Protein AF-A0A7C4BMG5-F1 (afdb_monomer)

Structure (mmCIF, N/CA/C/O backbone):
data_AF-A0A7C4BMG5-F1
#
_entry.id   AF-A0A7C4BMG5-F1
#
loop_
_atom_site.group_PDB
_atom_site.id
_atom_site.type_symbol
_atom_site.label_atom_id
_atom_site.label_alt_id
_atom_site.label_comp_id
_atom_site.label_asym_id
_atom_site.label_entity_id
_atom_site.label_seq_id
_atom_site.pdbx_PDB_ins_code
_atom_site.Cartn_x
_atom_site.Cartn_y
_atom_site.Cartn_z
_atom_site.occupancy
_atom_site.B_iso_or_equiv
_atom_site.auth_seq_id
_atom_site.auth_comp_id
_atom_site.auth_asym_id
_atom_site.auth_atom_id
_atom_site.pdbx_PDB_model_num
ATOM 1 N N . MET A 1 1 ? -15.269 27.824 2.914 1.00 29.11 1 MET A N 1
ATOM 2 C CA . MET A 1 1 ? -16.206 28.121 4.024 1.00 29.11 1 MET A CA 1
ATOM 3 C C . MET A 1 1 ? -16.374 26.872 4.888 1.00 29.11 1 MET A C 1
ATOM 5 O O . MET A 1 1 ? -17.125 25.989 4.508 1.00 29.11 1 MET A O 1
ATOM 9 N N . SER A 1 2 ? -15.672 26.744 6.020 1.00 31.42 2 SER A N 1
ATOM 10 C CA . SER A 1 2 ? -15.916 25.643 6.966 1.00 31.42 2 SER A CA 1
ATOM 11 C C . SER A 1 2 ? -16.844 26.131 8.073 1.00 31.42 2 SER A C 1
ATOM 13 O O . SER A 1 2 ? -16.405 26.831 8.989 1.00 31.42 2 SER A O 1
ATOM 15 N N . ALA A 1 3 ? -18.127 25.779 8.004 1.00 35.78 3 ALA A N 1
ATOM 16 C CA . ALA A 1 3 ? -18.981 25.865 9.180 1.00 35.78 3 ALA A CA 1
ATOM 17 C C . ALA A 1 3 ? -18.279 25.131 10.338 1.00 35.78 3 ALA A C 1
ATOM 19 O O . ALA A 1 3 ? -17.723 24.049 10.143 1.00 35.78 3 ALA A O 1
ATOM 20 N N . ASN A 1 4 ? -18.249 25.740 11.525 1.00 39.25 4 ASN A N 1
ATOM 21 C CA . ASN A 1 4 ? -17.664 25.151 12.729 1.00 39.25 4 ASN A CA 1
ATOM 22 C C . ASN A 1 4 ? -18.454 23.892 13.119 1.00 39.25 4 ASN A C 1
ATOM 24 O O . ASN A 1 4 ? -19.379 23.944 13.931 1.00 39.25 4 ASN A O 1
ATOM 28 N N . ILE A 1 5 ? -18.100 22.751 12.529 1.00 53.97 5 ILE A N 1
ATOM 29 C CA . ILE A 1 5 ? -18.644 21.447 12.896 1.00 53.97 5 ILE A CA 1
ATOM 30 C C . ILE A 1 5 ? -18.182 21.159 14.326 1.00 53.97 5 ILE A C 1
ATOM 32 O O . ILE A 1 5 ? -17.033 20.800 14.573 1.00 53.97 5 ILE A O 1
ATOM 36 N N . ARG A 1 6 ? -19.085 21.357 15.294 1.00 63.38 6 ARG A N 1
ATOM 37 C CA . ARG A 1 6 ? -18.812 21.140 16.726 1.00 63.38 6 ARG A CA 1
ATOM 38 C C . ARG A 1 6 ? -18.564 19.668 17.069 1.00 63.38 6 ARG A C 1
ATOM 40 O O . ARG A 1 6 ? -17.884 19.398 18.056 1.00 63.38 6 ARG A O 1
ATOM 47 N N . LYS A 1 7 ? -19.118 18.731 16.290 1.00 84.56 7 LYS A N 1
ATOM 48 C CA . LYS A 1 7 ? -18.953 17.280 16.460 1.00 84.56 7 LYS A CA 1
ATOM 49 C C . LYS A 1 7 ? -18.837 16.592 15.094 1.00 84.56 7 LYS A C 1
ATOM 51 O O . LYS A 1 7 ? -19.674 16.866 14.241 1.00 84.56 7 LYS A O 1
ATOM 56 N N . PRO A 1 8 ? -17.867 15.686 14.885 1.00 91.12 8 PRO A N 1
ATOM 57 C CA . PRO A 1 8 ? -17.685 14.964 13.619 1.00 91.12 8 PRO A CA 1
ATOM 58 C C . PRO A 1 8 ? -18.689 13.812 13.410 1.00 91.12 8 PRO A C 1
ATOM 60 O O . PRO A 1 8 ? -18.478 12.963 12.548 1.00 91.12 8 PRO A O 1
ATOM 63 N N . TYR A 1 9 ? -19.760 13.767 14.202 1.00 93.38 9 TYR A N 1
ATOM 64 C CA . TYR A 1 9 ? -20.829 12.779 14.137 1.00 93.38 9 TYR A CA 1
ATOM 65 C C . TYR A 1 9 ? -22.152 13.400 14.615 1.00 93.38 9 TYR A C 1
ATOM 67 O O . TYR A 1 9 ? -22.148 14.375 15.381 1.00 93.38 9 TYR A O 1
ATOM 75 N N . ARG A 1 10 ? -23.273 12.814 14.193 1.00 92.88 10 ARG A N 1
ATOM 76 C CA . ARG A 1 10 ? -24.621 13.059 14.715 1.00 92.88 10 ARG A CA 1
ATOM 77 C C . ARG A 1 10 ? -25.364 11.733 14.839 1.00 92.88 10 ARG A C 1
ATOM 79 O O . ARG A 1 10 ? -25.183 10.841 14.017 1.00 92.88 10 ARG A O 1
ATOM 86 N N . GLU A 1 11 ? -26.140 11.606 15.902 1.00 90.75 11 GLU A N 1
ATOM 87 C CA . GLU A 1 11 ? -26.997 10.446 16.134 1.00 90.75 11 GLU A CA 1
ATOM 88 C C . GLU A 1 11 ? -28.236 10.545 15.243 1.00 90.75 11 GLU A C 1
ATOM 90 O O . GLU A 1 11 ? -28.763 11.643 15.041 1.00 90.75 11 GLU A O 1
ATOM 95 N N . ILE A 1 12 ? -28.675 9.413 14.704 1.00 89.56 12 ILE A N 1
ATOM 96 C CA . ILE A 1 12 ? -29.885 9.305 13.893 1.00 89.56 12 ILE A CA 1
ATOM 97 C C . ILE A 1 12 ? -30.751 8.156 14.400 1.00 89.56 12 ILE A C 1
ATOM 99 O O . ILE A 1 12 ? -30.243 7.113 14.810 1.00 89.56 12 ILE A O 1
ATOM 103 N N . THR A 1 13 ? -32.068 8.328 14.335 1.00 84.12 13 THR A N 1
ATOM 104 C CA . THR A 1 13 ? -33.010 7.225 14.530 1.00 84.12 13 THR A CA 1
ATOM 105 C C . THR A 1 13 ? -33.080 6.419 13.243 1.00 84.12 13 THR A C 1
ATOM 107 O O . THR A 1 13 ? -33.350 6.966 12.173 1.00 84.12 13 THR A O 1
ATOM 110 N N . VAL A 1 14 ? -32.825 5.120 13.338 1.00 78.19 14 VAL A N 1
ATOM 111 C CA . VAL A 1 14 ? -32.949 4.198 12.214 1.00 78.19 14 VAL A CA 1
ATOM 112 C C . VAL A 1 14 ? -34.332 3.572 12.308 1.00 78.19 14 VAL A C 1
ATOM 114 O O . VAL A 1 14 ? -34.571 2.699 13.135 1.00 78.19 14 VAL A O 1
ATOM 117 N N . ILE A 1 15 ? -35.257 4.058 11.482 1.00 61.16 15 ILE A N 1
ATOM 118 C CA . ILE A 1 15 ? -36.510 3.348 11.214 1.00 61.16 15 ILE A CA 1
ATOM 119 C C . ILE A 1 15 ? -36.093 2.108 10.422 1.00 61.16 15 ILE A C 1
ATOM 121 O O . ILE A 1 15 ? -35.367 2.246 9.436 1.00 61.16 15 ILE A O 1
ATOM 125 N N . GLU A 1 16 ? -36.437 0.913 10.902 1.00 53.91 16 GLU A N 1
ATOM 126 C CA . GLU A 1 16 ? -36.068 -0.355 10.266 1.00 53.91 16 GLU A CA 1
ATOM 127 C C . GLU A 1 16 ? -36.721 -0.495 8.880 1.00 53.91 16 GLU A C 1
ATOM 129 O O . GLU A 1 16 ? -37.675 -1.241 8.688 1.00 53.91 16 GLU A O 1
ATOM 134 N N . ASP A 1 17 ? -36.169 0.179 7.875 1.00 40.00 17 ASP A N 1
ATOM 135 C CA . ASP A 1 17 ? -36.384 -0.153 6.471 1.00 40.00 17 ASP A CA 1
ATOM 136 C C . ASP A 1 17 ? -35.490 -1.353 6.128 1.00 40.00 17 ASP A C 1
ATOM 138 O O . ASP A 1 17 ? -34.441 -1.220 5.499 1.00 40.00 17 ASP A O 1
ATOM 142 N N . GLY A 1 18 ? -35.869 -2.536 6.622 1.00 39.94 18 GLY A N 1
ATOM 143 C CA . GLY A 1 18 ? -35.569 -3.839 6.009 1.00 39.94 18 GLY A CA 1
ATOM 144 C C . GLY A 1 18 ? -34.114 -4.197 5.662 1.00 39.94 18 GLY A C 1
ATOM 145 O O . GLY A 1 18 ? -33.905 -5.110 4.868 1.00 39.94 18 GLY A O 1
ATOM 146 N N . LYS A 1 19 ? -33.098 -3.526 6.213 1.00 40.72 19 LYS A N 1
ATOM 147 C CA . LYS A 1 19 ? -31.676 -3.858 6.008 1.00 40.72 19 LYS A CA 1
ATOM 148 C C . LYS A 1 19 ? -30.896 -3.728 7.313 1.00 40.72 19 LYS A C 1
ATOM 150 O O . LYS A 1 19 ? -30.142 -2.780 7.500 1.00 40.72 19 LYS A O 1
ATOM 155 N N . ALA A 1 20 ? -31.091 -4.677 8.223 1.00 40.19 20 ALA A N 1
ATOM 156 C CA . ALA A 1 20 ? -30.273 -4.792 9.434 1.00 40.19 20 ALA A CA 1
ATOM 157 C C . ALA A 1 20 ? -29.983 -6.248 9.837 1.00 40.19 20 ALA A C 1
ATOM 159 O O . ALA A 1 20 ? -29.703 -6.528 10.992 1.00 40.19 20 ALA A O 1
ATOM 160 N N . ASN A 1 21 ? -30.004 -7.173 8.877 1.00 43.00 21 ASN A N 1
ATOM 161 C CA . ASN A 1 21 ? -29.286 -8.438 8.987 1.00 43.00 21 ASN A CA 1
ATOM 162 C C . ASN A 1 21 ? -28.478 -8.574 7.704 1.00 43.00 21 ASN A C 1
ATOM 164 O O . ASN A 1 21 ? -28.974 -9.083 6.701 1.00 43.00 21 ASN A O 1
ATOM 168 N N . ILE A 1 22 ? -27.251 -8.052 7.701 1.00 54.56 22 ILE A N 1
ATOM 169 C CA . ILE A 1 22 ? -26.288 -8.500 6.699 1.00 54.56 22 ILE A CA 1
ATOM 170 C C . ILE A 1 22 ? -26.108 -9.986 6.996 1.00 54.56 22 ILE A C 1
ATOM 172 O O . ILE A 1 22 ? -25.598 -10.337 8.058 1.00 54.56 22 ILE A O 1
ATOM 176 N N . GLU A 1 23 ? -26.623 -10.858 6.128 1.00 61.34 23 GLU A N 1
ATOM 177 C CA . GLU A 1 23 ? -26.409 -12.292 6.285 1.00 61.34 23 GLU A CA 1
ATOM 178 C C . GLU A 1 23 ? -24.904 -12.535 6.307 1.00 61.34 23 GLU A C 1
ATOM 180 O O . GLU A 1 23 ? -24.198 -12.246 5.339 1.00 61.34 23 GLU A O 1
ATOM 185 N N . HIS A 1 24 ? -24.417 -13.019 7.447 1.00 75.56 24 HIS A N 1
ATOM 186 C CA . HIS A 1 24 ? -23.037 -13.431 7.586 1.00 75.56 24 HIS A CA 1
ATOM 187 C C . HIS A 1 24 ? -22.906 -14.880 7.132 1.00 75.56 24 HIS A C 1
ATOM 189 O O . HIS A 1 24 ? -23.715 -15.734 7.500 1.00 75.56 24 HIS A O 1
ATOM 195 N N . ILE A 1 25 ? -21.882 -15.162 6.334 1.00 84.81 25 ILE A N 1
ATOM 196 C CA . ILE A 1 25 ? -21.562 -16.523 5.910 1.00 84.81 25 ILE A CA 1
ATOM 197 C C . ILE A 1 25 ? -20.364 -17.069 6.671 1.00 84.81 25 ILE A C 1
ATOM 199 O 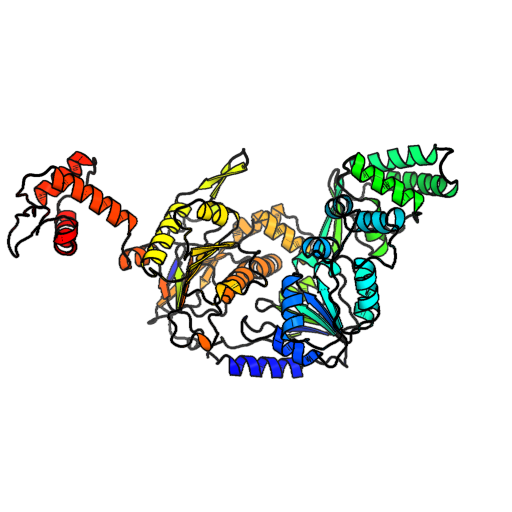O . ILE A 1 25 ? -19.431 -16.333 6.991 1.00 84.81 25 ILE A O 1
ATOM 203 N N . SER A 1 26 ? -20.364 -18.380 6.915 1.00 85.00 26 SER A N 1
ATOM 204 C CA . SER A 1 26 ? -19.191 -19.061 7.460 1.00 85.00 26 SER A CA 1
ATOM 205 C C . SER A 1 26 ? -17.996 -18.951 6.511 1.00 85.00 26 SER A C 1
ATOM 207 O O . SER A 1 26 ? -18.153 -18.804 5.290 1.00 85.00 26 SER A O 1
ATOM 209 N N . LEU A 1 27 ? -16.792 -19.079 7.069 1.00 85.12 27 LEU A N 1
ATOM 210 C CA . LEU A 1 27 ? -15.557 -19.094 6.295 1.00 85.12 27 LEU A CA 1
ATOM 211 C C . LEU A 1 27 ? -15.554 -20.222 5.249 1.00 85.12 27 LEU A C 1
ATOM 213 O O . LEU A 1 27 ? -15.100 -20.022 4.124 1.00 85.12 27 LEU A O 1
ATOM 217 N N . ASP A 1 28 ? -16.134 -21.379 5.570 1.00 87.31 28 ASP A N 1
ATOM 218 C CA . ASP A 1 28 ? -16.267 -22.499 4.633 1.00 87.31 28 ASP A CA 1
ATOM 219 C C . ASP A 1 28 ? -17.210 -22.204 3.463 1.00 87.31 28 ASP A C 1
ATOM 221 O O . ASP A 1 28 ? -16.896 -22.536 2.317 1.00 87.31 28 ASP A O 1
ATOM 225 N N . LYS A 1 29 ? -18.336 -21.519 3.705 1.00 89.38 29 LYS A N 1
ATOM 226 C CA . LYS A 1 29 ? -19.222 -21.077 2.617 1.00 89.38 29 LYS A CA 1
ATOM 227 C C . LYS A 1 29 ? -18.511 -20.048 1.730 1.00 89.38 29 LYS A C 1
ATOM 229 O O . LYS A 1 29 ? -18.614 -20.134 0.507 1.00 89.38 29 LYS A O 1
ATOM 234 N N . ALA A 1 30 ? -17.726 -19.142 2.319 1.00 89.38 30 ALA A N 1
ATOM 235 C CA . ALA A 1 30 ? -16.889 -18.201 1.572 1.00 89.38 30 ALA A CA 1
ATOM 236 C C . ALA A 1 30 ? -15.810 -18.907 0.724 1.00 89.38 30 ALA A C 1
ATOM 238 O O . ALA A 1 30 ? -15.612 -18.555 -0.439 1.00 89.38 30 ALA A O 1
ATOM 239 N N . ARG A 1 31 ? -15.146 -19.938 1.266 1.00 91.62 31 ARG A N 1
ATOM 240 C CA . ARG A 1 31 ? -14.176 -20.779 0.536 1.00 91.62 31 ARG A CA 1
ATOM 241 C C . ARG A 1 31 ? -14.823 -21.539 -0.620 1.00 91.62 31 ARG A C 1
ATOM 243 O O . ARG A 1 31 ? -14.236 -21.636 -1.695 1.00 91.62 31 ARG A O 1
ATOM 250 N N . ASN A 1 32 ? -16.031 -22.067 -0.426 1.00 92.50 32 ASN A N 1
ATOM 251 C CA . ASN A 1 32 ? -16.768 -22.751 -1.488 1.00 92.50 32 ASN A CA 1
ATOM 252 C C . ASN A 1 32 ? -17.168 -21.785 -2.606 1.00 92.50 32 ASN A C 1
ATOM 254 O O . ASN A 1 32 ? -16.951 -22.101 -3.774 1.00 92.50 32 ASN A O 1
ATOM 258 N N . LYS A 1 33 ? -17.628 -20.576 -2.264 1.00 93.56 33 LYS A N 1
ATOM 259 C CA . LYS A 1 33 ? -17.925 -19.536 -3.256 1.00 93.56 33 LYS A CA 1
ATOM 260 C C . LYS A 1 33 ? -16.693 -19.144 -4.078 1.00 93.56 33 LYS A C 1
ATOM 262 O O . LYS A 1 33 ? -16.788 -19.023 -5.295 1.00 93.56 33 LYS A O 1
ATOM 267 N N . LEU A 1 34 ? -15.525 -19.035 -3.441 1.00 94.38 34 LEU A N 1
ATOM 268 C CA . LEU A 1 34 ? -14.259 -18.796 -4.137 1.00 94.38 34 LEU A CA 1
ATOM 269 C C . LEU A 1 34 ? -13.934 -19.913 -5.142 1.00 94.38 34 LEU A C 1
ATOM 271 O O . LEU A 1 34 ? -13.531 -19.622 -6.266 1.00 94.38 34 LEU A O 1
ATOM 275 N N . LYS A 1 35 ? -14.134 -21.186 -4.777 1.00 94.38 35 LYS A N 1
ATOM 276 C CA . LYS A 1 35 ? -13.952 -22.320 -5.705 1.00 94.38 35 LYS A CA 1
ATOM 277 C C . LYS A 1 35 ? -14.924 -22.258 -6.886 1.00 94.38 35 LYS A C 1
ATOM 279 O O . LYS A 1 35 ? -14.514 -22.487 -8.021 1.00 94.38 35 LYS A O 1
ATOM 284 N N . GLU A 1 36 ? -16.191 -21.933 -6.631 1.00 94.94 36 GLU A N 1
ATOM 285 C CA . GLU A 1 36 ? -17.193 -21.741 -7.686 1.00 94.94 36 GLU A CA 1
ATOM 286 C C . GLU A 1 36 ? -16.800 -20.604 -8.629 1.00 94.94 36 GLU A C 1
ATOM 288 O O . GLU A 1 36 ? -16.911 -20.742 -9.844 1.00 94.94 36 GLU A O 1
ATOM 293 N N . ASP A 1 37 ? -16.308 -19.489 -8.099 1.00 95.38 37 ASP A N 1
ATOM 294 C CA . ASP A 1 37 ? -15.890 -18.356 -8.918 1.00 95.38 37 ASP A CA 1
ATOM 295 C C . ASP A 1 37 ? -14.636 -18.665 -9.742 1.00 95.38 37 ASP A C 1
ATOM 297 O O . ASP A 1 37 ? -14.600 -18.338 -10.926 1.00 95.38 37 ASP A O 1
ATOM 301 N N . LEU A 1 38 ? -13.666 -19.395 -9.182 1.00 95.19 38 LEU A N 1
ATOM 302 C CA . LEU A 1 38 ? -12.522 -19.914 -9.942 1.00 95.19 38 LEU A CA 1
ATOM 303 C C . LEU A 1 38 ? -12.957 -20.846 -11.082 1.00 95.19 38 LEU A C 1
ATOM 305 O O . LEU A 1 38 ? -12.362 -20.814 -12.156 1.00 95.19 38 LEU A O 1
ATOM 309 N N . SER A 1 39 ? -14.017 -21.640 -10.896 1.00 93.38 39 SER A N 1
ATOM 310 C CA . SER A 1 39 ? -14.535 -22.525 -11.953 1.00 93.38 39 SER A CA 1
ATOM 311 C C . SER A 1 39 ? -15.159 -21.777 -13.139 1.00 93.38 39 SER A C 1
ATOM 313 O O . SER A 1 39 ? -15.269 -22.341 -14.224 1.00 93.38 39 SER A O 1
ATOM 315 N N . LYS A 1 40 ? -15.537 -20.503 -12.953 1.00 94.44 40 LYS A N 1
ATOM 316 C CA . LYS A 1 40 ? -16.075 -19.631 -14.012 1.00 94.44 40 LYS A CA 1
ATOM 317 C C . LYS A 1 40 ? -14.980 -18.937 -14.822 1.00 94.44 40 LYS A C 1
ATOM 319 O O . LYS A 1 40 ? -15.287 -18.340 -15.852 1.00 94.44 40 LYS A O 1
ATOM 324 N N . ILE A 1 41 ? -13.731 -18.982 -14.355 1.00 93.75 41 ILE A N 1
ATOM 325 C CA . ILE A 1 41 ? -12.592 -18.415 -15.071 1.00 93.75 41 ILE A CA 1
ATOM 326 C C . ILE A 1 41 ? -12.305 -19.299 -16.280 1.00 93.75 41 ILE A C 1
ATOM 328 O O . ILE A 1 41 ? -11.820 -20.427 -16.152 1.00 93.75 41 ILE A O 1
ATOM 332 N N . ASP A 1 42 ? -12.597 -18.752 -17.453 1.00 89.06 42 ASP A N 1
ATOM 333 C CA . ASP A 1 42 ? -12.245 -19.345 -18.731 1.00 89.06 42 ASP A CA 1
ATOM 334 C C . ASP A 1 42 ? -10.851 -18.865 -19.138 1.00 89.06 42 ASP A C 1
ATOM 336 O O . ASP A 1 42 ? -10.642 -17.673 -19.384 1.00 89.06 42 ASP A O 1
ATOM 340 N N . ILE A 1 43 ? -9.906 -19.803 -19.155 1.00 88.00 43 ILE A N 1
ATOM 341 C CA . ILE A 1 43 ? -8.524 -19.579 -19.590 1.00 88.00 43 ILE A CA 1
ATOM 342 C C . ILE A 1 43 ? -8.264 -20.023 -21.033 1.00 88.00 43 ILE A C 1
ATOM 344 O O . ILE A 1 43 ? -7.224 -19.685 -21.581 1.00 88.00 43 ILE A O 1
ATOM 348 N N . ASN A 1 44 ? -9.178 -20.794 -21.631 1.00 85.31 44 ASN A N 1
ATOM 349 C CA . ASN A 1 44 ? -9.019 -21.324 -22.988 1.00 85.31 44 ASN A CA 1
ATOM 350 C C . ASN A 1 44 ? -9.746 -20.459 -24.028 1.00 85.31 44 ASN A C 1
ATOM 352 O O . ASN A 1 44 ? -9.534 -20.628 -25.228 1.00 85.31 44 ASN A O 1
ATOM 356 N N . GLY A 1 45 ? -10.644 -19.582 -23.576 1.00 83.50 45 GLY A N 1
ATOM 357 C CA . GLY A 1 45 ? -11.315 -18.589 -24.400 1.00 83.50 45 GLY A CA 1
ATOM 358 C C . GLY A 1 45 ? -10.509 -17.304 -24.591 1.00 83.50 45 GLY A C 1
ATOM 359 O O . GLY A 1 45 ? -9.293 -17.255 -24.428 1.00 83.50 45 GLY A O 1
ATOM 360 N N . GLU A 1 46 ? -11.220 -16.235 -24.948 1.00 87.50 46 GLU A N 1
ATOM 361 C CA . GLU A 1 46 ? -10.650 -14.891 -25.068 1.00 87.50 46 GLU A CA 1
ATOM 362 C C . GLU A 1 46 ? -9.997 -14.451 -23.749 1.00 87.50 46 GLU A C 1
ATOM 364 O O . GLU A 1 46 ? -10.609 -14.555 -22.678 1.00 87.50 46 GLU A O 1
ATOM 369 N N . ALA A 1 47 ? -8.767 -13.938 -23.841 1.00 91.44 47 ALA A N 1
ATOM 370 C CA . ALA A 1 47 ? -8.008 -13.457 -22.698 1.00 91.44 47 ALA A CA 1
ATOM 371 C C . ALA A 1 47 ? -8.764 -12.336 -21.971 1.00 91.44 47 ALA A C 1
ATOM 373 O O . ALA A 1 47 ? -9.139 -11.312 -22.542 1.00 91.44 47 ALA A O 1
ATOM 374 N N . LYS A 1 48 ? -9.011 -12.549 -20.678 1.00 95.25 48 LYS A N 1
ATOM 375 C CA . LYS A 1 48 ? -9.786 -11.650 -19.815 1.00 95.25 48 LYS A CA 1
ATOM 376 C C . LYS A 1 48 ? -9.014 -11.330 -18.548 1.00 95.25 48 LYS A C 1
ATOM 378 O O . LYS A 1 48 ? -8.176 -12.109 -18.093 1.00 95.25 48 LYS A O 1
ATOM 383 N N . THR A 1 49 ? -9.343 -10.187 -17.952 1.00 96.56 49 THR A N 1
ATOM 384 C CA . THR A 1 49 ? -8.862 -9.820 -16.618 1.00 96.56 49 THR A CA 1
ATOM 385 C C . THR A 1 49 ? -9.924 -10.158 -15.585 1.00 96.56 49 THR A C 1
ATOM 387 O O . THR A 1 49 ? -11.048 -9.661 -15.652 1.00 96.56 49 THR A O 1
ATOM 390 N N . TYR A 1 50 ? -9.551 -10.982 -14.617 1.00 97.06 50 TYR A N 1
ATOM 391 C CA . TYR A 1 50 ? -10.380 -11.405 -13.502 1.00 97.06 50 TYR A CA 1
ATOM 392 C C . TYR A 1 50 ? -9.846 -10.789 -12.209 1.00 97.06 50 TYR A C 1
ATOM 394 O O . TYR A 1 50 ? -8.641 -10.789 -11.965 1.00 97.06 50 TYR A O 1
ATOM 402 N N . LEU A 1 51 ? -10.738 -10.285 -11.363 1.00 96.81 51 LEU A N 1
ATOM 403 C CA . LEU A 1 51 ? -10.399 -9.702 -10.066 1.00 96.81 51 LEU A CA 1
ATOM 404 C C . LEU A 1 51 ? -11.075 -10.503 -8.955 1.00 96.81 51 LEU A C 1
ATOM 406 O O . LEU A 1 51 ? -12.298 -10.573 -8.899 1.00 96.81 51 LEU A O 1
ATOM 410 N N . LEU A 1 52 ? -10.296 -11.086 -8.046 1.00 95.56 52 LEU A N 1
ATOM 411 C CA . LEU A 1 52 ? -10.816 -11.817 -6.893 1.00 95.56 52 LEU A CA 1
ATOM 412 C C . LEU A 1 52 ? -10.786 -10.929 -5.643 1.00 95.56 52 LEU A C 1
ATOM 414 O O . LEU A 1 52 ? -9.739 -10.777 -5.010 1.00 95.56 52 LEU A O 1
ATOM 418 N N . THR A 1 53 ? -11.952 -10.408 -5.250 1.00 91.88 53 THR A N 1
ATOM 419 C CA . THR A 1 53 ? -12.129 -9.487 -4.105 1.00 91.88 53 THR A CA 1
ATOM 420 C C . THR A 1 53 ? -12.529 -10.184 -2.805 1.00 91.88 53 THR A C 1
ATOM 422 O O . THR A 1 53 ? -12.991 -9.562 -1.852 1.00 91.88 53 THR A O 1
ATOM 425 N N . HIS A 1 54 ? -12.347 -11.503 -2.732 1.00 89.12 54 HIS A N 1
ATOM 426 C CA . HIS A 1 54 ? -12.665 -12.270 -1.530 1.00 89.12 54 HIS A CA 1
ATOM 427 C C . HIS A 1 54 ? -11.832 -11.777 -0.323 1.00 89.12 54 HIS A C 1
ATOM 429 O O . HIS A 1 54 ? -10.633 -11.516 -0.488 1.00 89.12 54 HIS A O 1
ATOM 435 N N . PRO A 1 55 ? -12.401 -11.698 0.897 1.00 81.25 55 PRO A N 1
ATOM 436 C CA . PRO A 1 55 ? -11.701 -11.188 2.076 1.00 81.25 55 PRO A CA 1
ATOM 437 C C . PRO A 1 55 ? -10.375 -11.895 2.390 1.00 81.25 55 PRO A C 1
ATOM 439 O O . PRO A 1 55 ? -10.123 -13.049 2.019 1.00 81.25 55 PRO A O 1
ATOM 442 N N . SER A 1 56 ? -9.491 -11.194 3.096 1.00 79.00 56 SER A N 1
ATOM 443 C CA . SER A 1 56 ? -8.258 -11.784 3.627 1.00 79.00 56 SER A CA 1
ATOM 444 C C . SER A 1 56 ? -8.583 -12.895 4.631 1.00 79.00 56 SER A C 1
ATOM 446 O O . SER A 1 56 ? -9.473 -12.745 5.461 1.00 79.00 56 SER A O 1
ATOM 448 N N . GLY A 1 57 ? -7.865 -14.019 4.548 1.00 77.44 57 GLY A N 1
ATOM 449 C CA . GLY A 1 57 ? -8.119 -15.215 5.368 1.00 77.44 57 GLY A CA 1
ATOM 450 C C . GLY A 1 57 ? -8.948 -16.310 4.683 1.00 77.44 57 GLY A C 1
ATOM 451 O O . GLY A 1 57 ? -8.822 -17.472 5.052 1.00 77.44 57 GLY A O 1
ATOM 452 N N . VAL A 1 58 ? -9.687 -15.998 3.609 1.00 83.44 58 VAL A N 1
ATOM 453 C CA . VAL A 1 58 ? -10.465 -17.000 2.837 1.00 83.44 58 VAL A CA 1
ATOM 454 C C . VAL A 1 58 ? -9.566 -17.973 2.050 1.00 83.44 58 VAL A C 1
ATOM 456 O O . VAL A 1 58 ? -10.023 -19.009 1.589 1.00 83.44 58 VAL A O 1
ATOM 459 N N . GLY A 1 59 ? -8.265 -17.689 1.924 1.00 87.06 59 GLY A N 1
ATOM 460 C CA . GLY A 1 5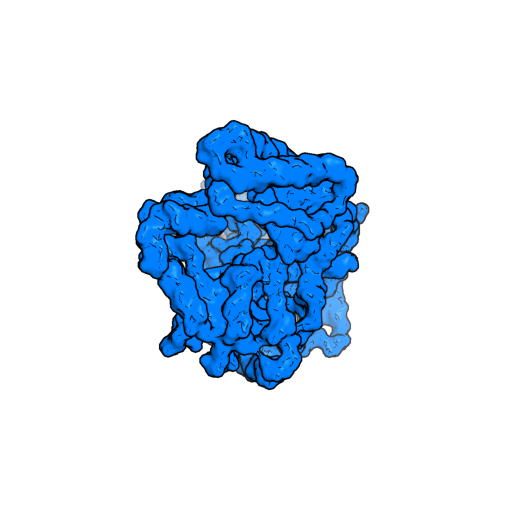9 ? -7.315 -18.585 1.255 1.00 87.06 59 GLY A CA 1
ATOM 461 C C . GLY A 1 59 ? -7.227 -18.394 -0.261 1.00 87.06 59 GLY A C 1
ATOM 462 O O . GLY A 1 59 ? -7.000 -19.364 -0.975 1.00 87.06 59 GLY A O 1
ATOM 463 N N . LYS A 1 60 ? -7.376 -17.154 -0.760 1.00 90.81 60 LYS A N 1
ATOM 464 C CA . LYS A 1 60 ? -7.224 -16.804 -2.191 1.00 90.81 60 LYS A CA 1
ATOM 465 C C . LYS A 1 60 ? -5.979 -17.430 -2.822 1.00 90.81 60 LYS A C 1
ATOM 467 O O . LYS A 1 60 ? -6.108 -18.206 -3.760 1.00 90.81 60 LYS A O 1
ATOM 472 N N . THR A 1 61 ? -4.804 -17.149 -2.257 1.00 92.62 61 THR A N 1
ATOM 473 C CA . THR A 1 61 ? -3.512 -17.676 -2.718 1.00 92.62 61 THR A CA 1
ATOM 474 C C . THR A 1 61 ? -3.515 -19.204 -2.787 1.00 92.62 61 THR A C 1
ATOM 476 O O . THR A 1 61 ? -3.120 -19.764 -3.801 1.00 92.62 61 THR A O 1
ATOM 479 N N . HIS A 1 62 ? -4.041 -19.881 -1.760 1.00 92.94 62 HIS A N 1
ATOM 480 C CA . HIS A 1 62 ? -4.127 -21.342 -1.725 1.00 92.94 62 HIS A CA 1
ATOM 481 C C . HIS A 1 62 ? -5.029 -21.903 -2.835 1.00 92.94 62 HIS A C 1
ATOM 483 O O . HIS A 1 62 ? -4.613 -22.782 -3.583 1.00 92.94 62 HIS A O 1
ATOM 489 N N . HIS A 1 63 ? -6.252 -21.386 -2.970 1.00 94.75 63 HIS A N 1
ATOM 490 C CA . HIS A 1 63 ? -7.206 -21.894 -3.957 1.00 94.75 63 HIS A CA 1
ATOM 491 C C . HIS A 1 63 ? -6.788 -21.586 -5.398 1.00 94.75 63 HIS A C 1
ATOM 493 O O . HIS A 1 63 ? -6.996 -22.414 -6.282 1.00 94.75 63 HIS A O 1
ATOM 499 N N . VAL A 1 64 ? -6.163 -20.432 -5.633 1.00 96.06 64 VAL A N 1
ATOM 500 C CA . VAL A 1 64 ? -5.602 -20.084 -6.944 1.00 96.06 64 VAL A CA 1
ATOM 501 C C . VAL A 1 64 ? -4.392 -20.961 -7.253 1.00 96.06 64 VAL A C 1
ATOM 503 O O . VAL A 1 64 ? -4.285 -21.442 -8.374 1.00 96.06 64 VAL A O 1
ATOM 506 N N . ALA A 1 65 ? -3.525 -21.242 -6.274 1.00 95.50 65 ALA A N 1
ATOM 507 C CA . ALA A 1 65 ? -2.402 -22.159 -6.458 1.00 95.50 65 ALA A CA 1
ATOM 508 C C . ALA A 1 65 ? -2.866 -23.566 -6.868 1.00 95.50 65 ALA A C 1
ATOM 510 O O . ALA A 1 65 ? -2.358 -24.115 -7.843 1.00 95.50 65 ALA A O 1
ATOM 511 N N . GLU A 1 66 ? -3.893 -24.108 -6.205 1.00 94.44 66 GLU A N 1
ATOM 512 C CA . GLU A 1 66 ? -4.506 -25.387 -6.598 1.00 94.44 66 GLU A CA 1
ATOM 513 C C . GLU A 1 66 ? -5.120 -25.348 -8.004 1.00 94.44 66 GLU A C 1
ATOM 515 O O . GLU A 1 66 ? -5.057 -26.338 -8.728 1.00 94.44 66 GLU A O 1
ATOM 520 N N . TYR A 1 67 ? -5.698 -24.211 -8.403 1.00 94.25 67 TYR A N 1
ATOM 521 C CA . TYR A 1 67 ? -6.299 -24.025 -9.725 1.00 94.25 67 TYR A CA 1
ATOM 522 C C . TYR A 1 67 ? -5.260 -23.977 -10.861 1.00 94.25 67 TYR A C 1
ATOM 524 O O . TYR A 1 67 ? -5.566 -24.383 -11.983 1.00 94.25 67 TYR A O 1
ATOM 532 N N . VAL A 1 68 ? -4.035 -23.507 -10.590 1.00 94.38 68 VAL A N 1
ATOM 533 C CA . VAL A 1 68 ? -2.982 -23.324 -11.611 1.00 94.38 68 VAL A CA 1
ATOM 534 C C . VAL A 1 68 ? -1.865 -24.368 -11.569 1.00 94.38 68 VAL A C 1
ATOM 536 O O . VAL A 1 68 ? -0.985 -24.333 -12.424 1.00 94.38 68 VAL A O 1
ATOM 539 N N . LYS A 1 69 ? -1.877 -25.303 -10.612 1.00 91.38 69 LYS A N 1
ATOM 540 C CA . LYS A 1 69 ? -0.784 -26.276 -10.414 1.00 91.38 69 LYS A CA 1
ATOM 541 C C . LYS A 1 69 ? -0.460 -27.134 -11.644 1.00 91.38 69 LYS A C 1
ATOM 543 O O . LYS A 1 69 ? 0.689 -27.513 -11.833 1.00 91.38 69 LYS A O 1
ATOM 548 N N . ASP A 1 70 ? -1.452 -27.404 -12.489 1.00 90.69 70 ASP A N 1
ATOM 549 C CA . ASP A 1 70 ? -1.307 -28.242 -13.686 1.00 90.69 70 ASP A CA 1
ATOM 550 C C . ASP A 1 70 ? -1.075 -27.409 -14.966 1.00 90.69 70 ASP A C 1
ATOM 552 O O . ASP A 1 70 ? -1.297 -27.897 -16.073 1.00 90.69 70 ASP A O 1
ATOM 556 N N . ARG A 1 71 ? -0.672 -26.135 -14.832 1.00 93.06 71 ARG A N 1
ATOM 557 C CA . ARG A 1 71 ? -0.569 -25.154 -15.930 1.00 93.06 71 ARG A CA 1
ATOM 558 C C . ARG A 1 71 ? 0.767 -24.419 -15.927 1.00 93.06 71 ARG A C 1
ATOM 560 O O . ARG A 1 71 ? 1.454 -24.358 -14.903 1.00 93.06 71 ARG A O 1
ATOM 567 N N . SER A 1 72 ? 1.126 -23.812 -17.058 1.00 94.94 72 SER A N 1
ATOM 568 C CA . SER A 1 72 ? 2.199 -22.818 -17.073 1.00 94.94 72 SER A CA 1
ATOM 569 C C . SER A 1 72 ? 1.673 -21.482 -16.545 1.00 94.94 72 SER A C 1
ATOM 571 O O . SER A 1 72 ? 0.552 -21.067 -16.838 1.00 94.94 72 SER A O 1
ATOM 573 N N . PHE A 1 73 ? 2.466 -20.799 -15.723 1.00 96.31 73 PHE A N 1
ATOM 574 C CA . PHE A 1 73 ? 2.040 -19.543 -15.119 1.00 96.31 73 PHE A CA 1
ATOM 575 C C . PHE A 1 73 ? 3.198 -18.595 -14.816 1.00 96.31 73 PHE A C 1
ATOM 577 O O . PHE A 1 73 ? 4.317 -19.012 -14.489 1.00 96.31 73 PHE A O 1
ATOM 584 N N . LEU A 1 74 ? 2.867 -17.304 -14.816 1.00 96.00 74 LEU A N 1
ATOM 585 C CA . LEU A 1 74 ? 3.672 -16.239 -14.233 1.00 96.00 74 LEU A CA 1
ATOM 586 C C . LEU A 1 74 ? 2.921 -15.652 -13.035 1.00 96.00 74 LEU A C 1
ATOM 588 O O . LEU A 1 74 ? 1.893 -15.003 -13.197 1.00 96.00 74 LEU A O 1
ATOM 592 N N . TRP A 1 75 ? 3.450 -15.862 -11.834 1.00 97.12 75 TRP A N 1
ATOM 593 C CA . TRP A 1 75 ? 2.894 -15.340 -10.590 1.00 97.12 75 TRP A CA 1
ATOM 594 C C . TRP A 1 75 ? 3.706 -14.141 -10.111 1.00 97.12 75 TRP A C 1
ATOM 596 O O . TRP A 1 75 ? 4.878 -14.268 -9.764 1.00 97.12 75 TRP A O 1
ATOM 606 N N . LEU A 1 76 ? 3.101 -12.963 -10.081 1.00 95.12 76 LEU A N 1
ATOM 607 C CA . LEU A 1 76 ? 3.729 -11.720 -9.660 1.00 95.12 76 LEU A CA 1
ATOM 608 C C . LEU A 1 76 ? 3.312 -11.384 -8.227 1.00 95.12 76 LEU A C 1
ATOM 610 O O . LEU A 1 76 ? 2.128 -11.269 -7.937 1.00 95.12 76 LEU A O 1
ATOM 614 N N . CYS A 1 77 ? 4.289 -11.227 -7.339 1.00 93.56 77 CYS A N 1
ATOM 615 C CA . CYS A 1 77 ? 4.088 -10.868 -5.936 1.00 93.56 77 CYS A CA 1
ATOM 616 C C . CYS A 1 77 ? 4.588 -9.447 -5.652 1.00 93.56 77 CYS A C 1
ATOM 618 O O . CYS A 1 77 ? 5.509 -8.945 -6.302 1.00 93.56 77 CYS A O 1
ATOM 620 N N . ALA A 1 78 ? 4.069 -8.824 -4.594 1.00 89.25 78 ALA A N 1
ATOM 621 C CA . ALA A 1 78 ? 4.588 -7.541 -4.122 1.00 89.25 78 ALA A CA 1
ATOM 622 C C . ALA A 1 78 ? 6.047 -7.619 -3.619 1.00 89.25 78 ALA A C 1
ATOM 624 O O . ALA A 1 78 ? 6.818 -6.686 -3.837 1.00 89.25 78 ALA A O 1
ATOM 625 N N . ILE A 1 79 ? 6.432 -8.717 -2.952 1.00 88.69 79 ILE A N 1
ATOM 626 C CA . ILE A 1 79 ? 7.762 -8.911 -2.348 1.00 88.69 79 ILE A CA 1
ATOM 627 C C . ILE A 1 79 ? 8.238 -10.369 -2.438 1.00 88.69 79 ILE A C 1
ATOM 629 O O . ILE A 1 79 ? 7.432 -11.297 -2.510 1.00 88.69 79 ILE A O 1
ATOM 633 N N . HIS A 1 80 ? 9.560 -10.565 -2.358 1.00 90.69 80 HIS A N 1
ATOM 634 C CA . HIS A 1 80 ? 10.200 -11.885 -2.429 1.00 90.69 80 HIS A CA 1
ATOM 635 C C . HIS A 1 80 ? 9.759 -12.842 -1.315 1.00 90.69 80 HIS A C 1
ATOM 637 O O . HIS A 1 80 ? 9.593 -14.034 -1.558 1.00 90.69 80 HIS A O 1
ATOM 643 N N . ASP A 1 81 ? 9.536 -12.331 -0.104 1.00 87.56 81 ASP A N 1
ATOM 644 C CA . ASP A 1 81 ? 9.182 -13.181 1.036 1.00 87.56 81 ASP A CA 1
ATOM 645 C C . ASP A 1 81 ? 7.780 -13.799 0.866 1.00 87.56 81 ASP A C 1
ATOM 647 O O . ASP A 1 81 ? 7.589 -14.973 1.175 1.00 87.56 81 ASP A O 1
ATOM 651 N N . LEU A 1 82 ? 6.839 -13.065 0.254 1.00 87.62 82 LEU A N 1
ATOM 652 C CA . LEU A 1 82 ? 5.513 -13.580 -0.110 1.00 87.62 82 LEU A CA 1
ATOM 653 C C . LEU A 1 82 ? 5.599 -14.651 -1.209 1.00 87.62 82 LEU A C 1
ATOM 655 O O . LEU A 1 82 ? 4.928 -15.681 -1.126 1.00 87.62 82 LEU A O 1
ATOM 659 N N . ALA A 1 83 ? 6.446 -14.430 -2.221 1.00 92.38 83 ALA A N 1
ATOM 660 C CA . ALA A 1 83 ? 6.686 -15.422 -3.266 1.00 92.38 83 ALA A CA 1
ATOM 661 C C . ALA A 1 83 ? 7.242 -16.720 -2.666 1.00 92.38 83 ALA A C 1
ATOM 663 O O . ALA A 1 83 ? 6.720 -17.798 -2.941 1.00 92.38 83 ALA A O 1
ATOM 664 N N . ARG A 1 84 ? 8.248 -16.623 -1.788 1.00 90.50 84 ARG A N 1
ATOM 665 C CA . ARG A 1 84 ? 8.837 -17.783 -1.109 1.00 90.50 84 ARG A CA 1
ATOM 666 C C . ARG A 1 84 ? 7.821 -18.528 -0.252 1.00 90.50 84 ARG A C 1
ATOM 668 O O . ARG A 1 84 ? 7.718 -19.743 -0.387 1.00 90.50 84 ARG A O 1
ATOM 675 N N . GLU A 1 85 ? 7.052 -17.814 0.570 1.00 90.06 85 GLU A N 1
ATOM 676 C CA . GLU A 1 85 ? 5.993 -18.417 1.386 1.00 90.06 85 GLU A CA 1
ATOM 677 C C . GLU A 1 85 ? 5.002 -19.202 0.512 1.00 90.06 85 GLU A C 1
ATOM 679 O O . GLU A 1 85 ? 4.637 -20.332 0.838 1.00 90.06 85 GLU A O 1
ATOM 684 N N . THR A 1 86 ? 4.602 -18.624 -0.621 1.00 92.19 86 THR A N 1
ATOM 685 C CA . THR A 1 86 ? 3.659 -19.245 -1.558 1.00 92.19 86 THR A CA 1
ATOM 686 C C . THR A 1 86 ? 4.255 -20.491 -2.213 1.00 92.19 86 THR A C 1
ATOM 688 O O . THR A 1 86 ? 3.606 -21.538 -2.244 1.00 92.19 86 THR A O 1
ATOM 691 N N . ILE A 1 87 ? 5.502 -20.411 -2.689 1.00 94.44 87 ILE A N 1
ATOM 692 C CA . ILE A 1 87 ? 6.221 -21.538 -3.300 1.00 94.44 87 ILE A CA 1
ATOM 693 C C . ILE A 1 87 ? 6.361 -22.693 -2.302 1.00 94.44 87 ILE A C 1
ATOM 695 O O . ILE A 1 87 ? 6.009 -23.826 -2.623 1.00 94.44 87 ILE A O 1
ATOM 699 N N . GLU A 1 88 ? 6.840 -22.413 -1.089 1.00 93.12 88 GLU A N 1
ATOM 700 C CA . GLU A 1 88 ? 7.091 -23.430 -0.061 1.00 93.12 88 GLU A CA 1
ATOM 701 C C . GLU A 1 88 ? 5.803 -24.121 0.399 1.00 93.12 88 GLU A C 1
ATOM 703 O O . GLU A 1 88 ? 5.803 -25.332 0.628 1.00 93.12 88 GLU A O 1
ATOM 708 N N . LYS A 1 89 ? 4.697 -23.376 0.516 1.00 92.50 89 LYS A N 1
ATOM 709 C CA . LYS A 1 89 ? 3.421 -23.922 1.000 1.00 92.50 89 LYS A CA 1
ATOM 710 C C . LYS A 1 89 ? 2.613 -24.652 -0.061 1.00 92.50 89 LYS A C 1
ATOM 712 O O . LYS A 1 89 ? 1.927 -25.612 0.280 1.00 92.50 89 LYS A O 1
ATOM 717 N N . HIS A 1 90 ? 2.630 -24.177 -1.304 1.00 94.38 90 HIS A N 1
ATOM 718 C CA . HIS A 1 90 ? 1.669 -24.622 -2.319 1.00 94.38 90 HIS A CA 1
ATOM 719 C C . HIS A 1 90 ? 2.304 -25.273 -3.544 1.00 94.38 90 HIS A C 1
ATOM 721 O O . HIS A 1 90 ? 1.624 -26.000 -4.256 1.00 94.38 90 HIS A O 1
ATOM 727 N N . PHE A 1 91 ? 3.599 -25.065 -3.770 1.00 94.31 91 PHE A N 1
ATOM 728 C CA . PHE A 1 91 ? 4.301 -25.579 -4.947 1.00 94.31 91 PHE A CA 1
ATOM 729 C C . PHE A 1 91 ? 5.518 -26.438 -4.574 1.00 94.31 91 PHE A C 1
ATOM 731 O O . PHE A 1 91 ? 6.423 -26.649 -5.385 1.00 94.31 91 PHE A O 1
ATOM 738 N N . SER A 1 92 ? 5.555 -26.953 -3.340 1.00 89.56 92 SER A N 1
ATOM 739 C CA . SER A 1 92 ? 6.612 -27.856 -2.887 1.00 89.56 92 SER A CA 1
ATOM 740 C C . SER A 1 92 ? 6.662 -29.109 -3.767 1.00 89.56 92 SER A C 1
ATOM 742 O O . SER A 1 92 ? 5.656 -29.783 -3.972 1.00 89.56 92 SER A O 1
ATOM 744 N N . GLY A 1 93 ? 7.842 -29.408 -4.313 1.00 86.62 93 GLY A N 1
ATOM 745 C CA . GLY A 1 93 ? 8.053 -30.531 -5.231 1.00 86.62 93 GLY A CA 1
ATOM 746 C C . GLY A 1 93 ? 7.796 -30.224 -6.712 1.00 86.62 93 GLY A C 1
ATOM 747 O O . GLY A 1 93 ? 8.117 -31.060 -7.554 1.00 86.62 93 GLY A O 1
ATOM 748 N N . MET A 1 94 ? 7.292 -29.036 -7.059 1.00 90.94 94 MET A N 1
ATOM 749 C CA . MET A 1 94 ? 7.163 -28.598 -8.452 1.00 90.94 94 MET A CA 1
ATOM 750 C C . MET A 1 94 ? 8.428 -27.879 -8.936 1.00 90.94 94 MET A C 1
ATOM 752 O O . MET A 1 94 ? 9.153 -27.251 -8.163 1.00 90.94 94 MET A O 1
ATOM 756 N N . ASN A 1 95 ? 8.691 -27.934 -10.246 1.00 90.62 95 ASN A N 1
ATOM 757 C CA . ASN A 1 95 ? 9.781 -27.181 -10.869 1.00 90.62 95 ASN A CA 1
ATOM 758 C C . ASN A 1 95 ? 9.384 -25.707 -11.049 1.00 90.62 95 ASN A C 1
ATOM 760 O O . ASN A 1 95 ? 9.111 -25.254 -12.159 1.00 90.62 95 ASN A O 1
ATOM 764 N N . VAL A 1 96 ? 9.318 -24.974 -9.940 1.00 94.19 96 VAL A N 1
ATOM 765 C CA . VAL A 1 96 ? 9.018 -23.540 -9.910 1.00 94.19 96 VAL A CA 1
ATOM 766 C C . VAL A 1 96 ? 10.307 -22.741 -9.765 1.00 94.19 96 VAL A C 1
ATOM 768 O O . VAL A 1 96 ? 11.189 -23.095 -8.981 1.00 94.19 96 VAL A O 1
ATOM 771 N N . VAL A 1 97 ? 10.423 -21.639 -10.512 1.00 94.62 97 VAL A N 1
ATOM 772 C CA . VAL A 1 97 ? 11.582 -20.743 -10.428 1.00 94.62 97 VAL A CA 1
ATOM 773 C C . VAL A 1 97 ? 11.158 -19.350 -9.983 1.00 94.62 97 VAL A C 1
ATOM 775 O O . VAL A 1 97 ? 10.357 -18.691 -10.636 1.00 94.62 97 VAL A O 1
ATOM 778 N N . GLU A 1 98 ? 11.751 -18.877 -8.891 1.00 94.81 98 GLU A N 1
ATOM 779 C CA . GLU A 1 98 ? 11.650 -17.487 -8.446 1.00 94.81 98 GLU A CA 1
ATOM 780 C C . GLU A 1 98 ? 12.677 -16.617 -9.193 1.00 94.81 98 GLU A C 1
ATOM 782 O O . GLU A 1 98 ? 13.881 -16.897 -9.154 1.00 94.81 98 GLU A O 1
ATOM 787 N N . LEU A 1 99 ? 12.214 -15.551 -9.851 1.00 92.50 99 LEU A N 1
ATOM 788 C CA . LEU A 1 99 ? 13.037 -14.500 -10.448 1.00 92.50 99 LEU A CA 1
ATOM 789 C C . LEU A 1 99 ? 13.580 -13.594 -9.346 1.00 92.50 99 LEU A C 1
ATOM 791 O O . LEU A 1 99 ? 12.890 -12.704 -8.840 1.00 92.50 99 LEU A O 1
ATOM 795 N N . LYS A 1 100 ? 14.840 -13.821 -8.971 1.00 90.50 100 LYS A N 1
ATOM 796 C CA . LYS A 1 100 ? 15.480 -13.101 -7.869 1.00 90.50 100 LYS A CA 1
ATOM 797 C C . LYS A 1 100 ? 16.267 -11.901 -8.372 1.00 90.50 100 LYS A C 1
ATOM 799 O O . LYS A 1 100 ? 17.103 -12.016 -9.266 1.00 90.50 100 LYS A O 1
ATOM 804 N N . SER A 1 101 ? 16.068 -10.743 -7.743 1.00 87.25 101 SER A N 1
ATOM 805 C CA . SER A 1 101 ? 16.922 -9.584 -8.011 1.00 87.25 101 SER A CA 1
ATOM 806 C C . SER A 1 101 ? 18.332 -9.807 -7.451 1.00 87.25 101 SER A C 1
ATOM 808 O O . SER A 1 101 ? 18.513 -10.451 -6.415 1.00 87.25 101 SER A O 1
ATOM 810 N N . ARG A 1 102 ? 19.352 -9.209 -8.084 1.00 86.75 102 ARG A N 1
ATOM 811 C CA . ARG A 1 102 ? 20.742 -9.264 -7.584 1.00 86.75 102 ARG A CA 1
ATOM 812 C C . ARG A 1 102 ? 20.843 -8.792 -6.129 1.00 86.75 102 ARG A C 1
ATOM 814 O O . ARG A 1 102 ? 21.508 -9.434 -5.322 1.00 86.75 102 ARG A O 1
ATOM 821 N N . LYS A 1 103 ? 20.156 -7.691 -5.790 1.00 86.31 103 LYS A N 1
ATOM 822 C CA . LYS A 1 103 ? 20.125 -7.128 -4.429 1.00 86.31 103 LYS A CA 1
ATOM 823 C C . LYS A 1 103 ? 19.539 -8.123 -3.426 1.00 86.31 103 LYS A C 1
ATOM 825 O O . LYS A 1 103 ? 20.095 -8.285 -2.342 1.00 86.31 103 LYS A O 1
ATOM 830 N N . TYR A 1 104 ? 18.462 -8.816 -3.799 1.00 89.12 104 TYR A N 1
ATOM 831 C CA . TYR A 1 104 ? 17.863 -9.839 -2.950 1.00 89.12 104 TYR A CA 1
ATOM 832 C C . TYR A 1 104 ? 18.803 -11.029 -2.739 1.00 89.12 104 TYR A C 1
ATOM 834 O O . TYR A 1 104 ? 19.078 -11.372 -1.594 1.00 89.12 104 TYR A O 1
ATOM 842 N N . MET A 1 105 ? 19.385 -11.582 -3.810 1.00 91.69 105 MET A N 1
ATOM 843 C CA . MET A 1 105 ? 20.318 -12.711 -3.696 1.00 91.69 105 MET A CA 1
ATOM 844 C C . MET A 1 105 ? 21.571 -12.368 -2.877 1.00 91.69 105 MET A C 1
ATOM 846 O O . MET A 1 105 ? 22.094 -13.219 -2.166 1.00 91.69 105 MET A O 1
ATOM 850 N N . ILE A 1 106 ? 22.056 -11.123 -2.936 1.00 90.00 106 ILE A N 1
ATOM 851 C CA . ILE A 1 106 ? 23.147 -10.652 -2.066 1.00 90.00 106 ILE A CA 1
ATOM 852 C C . ILE A 1 106 ? 22.685 -10.635 -0.603 1.00 90.00 106 ILE A C 1
ATOM 854 O O . ILE A 1 106 ? 23.377 -11.164 0.265 1.00 90.00 106 ILE A O 1
ATOM 858 N N . LYS A 1 107 ? 21.504 -10.063 -0.323 1.00 88.50 107 LYS A N 1
ATOM 859 C CA . LYS A 1 107 ? 20.928 -9.990 1.032 1.00 88.50 107 LYS A CA 1
ATOM 860 C C . LYS A 1 107 ? 20.726 -11.383 1.639 1.00 88.50 107 LYS A C 1
ATOM 862 O O . LYS A 1 107 ? 21.005 -11.570 2.821 1.00 88.50 107 LYS A O 1
ATOM 867 N N . THR A 1 108 ? 20.285 -12.356 0.841 1.00 90.12 108 THR A N 1
ATOM 868 C CA . THR A 1 108 ? 20.071 -13.747 1.271 1.00 90.12 108 THR A CA 1
ATOM 869 C C . THR A 1 108 ? 21.321 -14.624 1.173 1.00 90.12 108 THR A C 1
ATOM 871 O O . THR A 1 108 ? 21.254 -15.804 1.505 1.00 90.12 108 THR A O 1
ATOM 874 N N . LYS A 1 109 ? 22.473 -14.057 0.782 1.00 91.50 109 LYS A N 1
ATOM 875 C CA . LYS A 1 109 ? 23.757 -14.762 0.598 1.00 91.50 109 LYS A CA 1
ATOM 876 C C . LYS A 1 109 ? 23.718 -15.886 -0.451 1.00 91.50 109 LYS A C 1
ATOM 878 O O . LYS A 1 109 ? 24.539 -16.795 -0.416 1.00 91.50 109 LYS A O 1
ATOM 883 N N . GLU A 1 110 ? 22.794 -15.804 -1.401 1.00 91.31 110 GLU A N 1
ATOM 884 C CA . GLU A 1 110 ? 22.677 -16.712 -2.547 1.00 91.31 110 GLU A CA 1
ATOM 885 C C . GLU A 1 110 ? 23.542 -16.288 -3.746 1.00 91.31 110 GLU A C 1
ATOM 887 O O . GLU A 1 110 ? 23.747 -17.073 -4.667 1.00 91.31 110 GLU A O 1
ATOM 892 N N . LEU A 1 111 ? 24.031 -15.043 -3.761 1.00 89.75 111 LEU A N 1
ATOM 893 C CA . LEU A 1 111 ? 24.920 -14.519 -4.799 1.00 89.75 111 LEU A CA 1
ATOM 894 C C . LEU A 1 111 ? 26.271 -14.129 -4.193 1.00 89.75 111 LEU A C 1
ATOM 896 O O . LEU A 1 111 ? 26.379 -13.112 -3.504 1.00 89.75 111 LEU A O 1
ATOM 900 N N . ASN A 1 112 ? 27.316 -14.900 -4.500 1.00 87.56 112 ASN A N 1
ATOM 901 C CA . ASN A 1 112 ? 28.678 -14.600 -4.068 1.00 87.56 112 ASN A CA 1
ATOM 902 C C . ASN A 1 112 ? 29.391 -13.702 -5.091 1.00 87.56 112 ASN A C 1
ATOM 904 O O . ASN A 1 112 ? 30.182 -14.147 -5.921 1.00 87.56 112 ASN A O 1
ATOM 908 N N . CYS A 1 113 ? 29.081 -12.404 -5.062 1.00 84.25 113 CYS A N 1
ATOM 909 C CA . CYS A 1 113 ? 29.599 -11.461 -6.049 1.00 84.25 113 CYS A CA 1
ATOM 910 C C . CYS A 1 113 ? 30.779 -10.629 -5.523 1.00 84.25 113 CYS A C 1
ATOM 912 O O . CYS A 1 113 ? 30.624 -9.809 -4.617 1.00 84.25 113 CYS A O 1
ATOM 914 N N . LEU A 1 114 ? 31.935 -10.703 -6.193 1.00 84.00 114 LEU A N 1
ATOM 915 C CA . LEU A 1 114 ? 33.081 -9.813 -5.926 1.00 84.00 114 LEU A CA 1
ATOM 916 C C . LEU A 1 114 ? 32.794 -8.332 -6.234 1.00 84.00 114 LEU A C 1
ATOM 918 O O . LEU A 1 114 ? 33.509 -7.439 -5.785 1.00 84.00 114 LEU A O 1
ATOM 922 N N . LEU A 1 115 ? 31.736 -8.052 -7.000 1.00 83.75 115 LEU A N 1
ATOM 923 C CA . LEU A 1 115 ? 31.295 -6.704 -7.362 1.00 83.75 115 LEU A CA 1
ATOM 924 C C . LEU A 1 115 ? 30.101 -6.231 -6.516 1.00 83.75 115 LEU A C 1
ATOM 926 O O . LEU A 1 115 ? 29.476 -5.232 -6.870 1.00 83.75 115 LEU A O 1
ATOM 930 N N . THR A 1 116 ? 29.810 -6.898 -5.391 1.00 84.25 116 THR A N 1
ATOM 931 C CA . THR A 1 116 ? 28.672 -6.598 -4.500 1.00 84.25 116 THR A CA 1
ATOM 932 C C . THR A 1 116 ? 28.546 -5.110 -4.185 1.00 84.25 116 THR A C 1
ATOM 934 O O . THR A 1 116 ? 27.489 -4.526 -4.409 1.00 84.25 116 THR A O 1
ATOM 937 N N . PHE A 1 117 ? 29.630 -4.458 -3.747 1.00 82.31 117 PHE A N 1
ATOM 938 C CA . PHE A 1 117 ? 29.594 -3.031 -3.411 1.00 82.31 117 PHE A CA 1
ATOM 939 C C . PHE A 1 117 ? 29.203 -2.147 -4.606 1.00 82.31 117 PHE A C 1
ATOM 941 O O . PHE A 1 117 ? 28.526 -1.138 -4.430 1.00 82.31 117 PHE A O 1
ATOM 948 N N . LYS A 1 118 ? 29.600 -2.512 -5.832 1.00 77.69 118 LYS A N 1
ATOM 949 C CA . LYS A 1 118 ? 29.203 -1.768 -7.035 1.00 77.69 118 LYS A CA 1
ATOM 950 C C . LYS A 1 118 ? 27.727 -2.008 -7.341 1.00 77.69 118 LYS A C 1
ATOM 952 O O . LYS A 1 118 ? 26.997 -1.040 -7.450 1.00 77.69 118 LYS A O 1
ATOM 957 N N . ILE A 1 119 ? 27.289 -3.267 -7.376 1.00 80.06 119 ILE A N 1
ATOM 958 C CA . ILE A 1 119 ? 25.906 -3.655 -7.703 1.00 80.06 119 ILE A CA 1
ATOM 959 C C . ILE A 1 119 ? 24.891 -3.066 -6.714 1.00 80.06 119 ILE A C 1
ATOM 961 O O . ILE A 1 119 ? 23.846 -2.574 -7.129 1.00 80.06 119 ILE A O 1
ATOM 965 N N . MET A 1 120 ? 25.187 -3.087 -5.412 1.00 80.06 120 MET A N 1
ATOM 966 C CA . MET A 1 120 ? 24.271 -2.575 -4.384 1.00 80.06 120 MET A CA 1
ATOM 967 C C . MET A 1 120 ? 24.028 -1.067 -4.499 1.00 80.06 120 MET A C 1
ATOM 969 O O . MET A 1 120 ? 22.937 -0.603 -4.172 1.00 80.06 120 MET A O 1
ATOM 973 N N . ASN A 1 121 ? 25.020 -0.331 -5.004 1.00 75.31 121 ASN A N 1
ATOM 974 C CA . ASN A 1 121 ? 24.989 1.122 -5.171 1.00 75.31 121 ASN A CA 1
ATOM 975 C C . ASN A 1 121 ? 24.663 1.562 -6.608 1.00 75.31 121 ASN A C 1
ATOM 977 O O . ASN A 1 121 ? 24.830 2.734 -6.933 1.00 75.31 121 ASN A O 1
ATOM 981 N N . SER A 1 122 ? 24.241 0.632 -7.465 1.00 69.06 122 SER A N 1
ATOM 982 C CA . SER A 1 122 ? 23.929 0.882 -8.871 1.00 69.06 122 SER A CA 1
ATOM 983 C C . SER A 1 122 ? 22.437 0.714 -9.147 1.00 69.06 122 SER A C 1
ATOM 985 O O . SER A 1 122 ? 21.739 -0.059 -8.476 1.00 69.06 122 SER A O 1
ATOM 987 N N . VAL A 1 123 ? 21.956 1.426 -10.166 1.00 69.00 123 VAL A N 1
ATOM 988 C CA . VAL A 1 123 ? 20.657 1.146 -10.796 1.00 69.00 123 VAL A CA 1
ATOM 989 C C . VAL A 1 123 ? 20.728 -0.179 -11.581 1.00 69.00 123 VAL A C 1
ATOM 991 O O . VAL A 1 123 ? 21.835 -0.615 -11.926 1.00 69.00 123 VAL A O 1
ATOM 994 N N . PRO A 1 124 ? 19.600 -0.872 -11.830 1.00 69.56 124 PRO A N 1
ATOM 995 C CA . PRO A 1 124 ? 19.591 -2.198 -12.462 1.00 69.56 124 PRO A CA 1
ATOM 996 C C . PRO A 1 124 ? 20.340 -2.289 -13.804 1.00 69.56 124 PRO A C 1
ATOM 998 O O . PRO A 1 124 ? 21.014 -3.291 -14.067 1.00 69.56 124 PRO A O 1
ATOM 1001 N N . GLU A 1 125 ? 20.267 -1.246 -14.627 1.00 68.81 125 GLU A N 1
ATOM 1002 C CA . GLU A 1 125 ? 20.912 -1.147 -15.939 1.00 68.81 125 GLU A CA 1
ATOM 1003 C C . GLU A 1 125 ? 22.439 -1.063 -15.790 1.00 68.81 125 GLU A C 1
ATOM 1005 O O . GLU A 1 125 ? 23.168 -1.870 -16.368 1.00 68.81 125 GLU A O 1
ATOM 1010 N N . GLU A 1 126 ? 22.937 -0.173 -14.921 1.00 69.06 126 GLU A N 1
ATOM 1011 C CA . GLU A 1 126 ? 24.372 -0.062 -14.609 1.00 69.06 126 GLU A CA 1
ATOM 1012 C C . GLU A 1 126 ? 24.894 -1.371 -14.003 1.00 69.06 126 GLU A C 1
ATOM 1014 O O . GLU A 1 126 ? 25.971 -1.848 -14.367 1.00 69.06 126 GLU A O 1
ATOM 1019 N N . ALA A 1 127 ? 24.125 -1.992 -13.104 1.00 74.50 127 ALA A N 1
ATOM 1020 C CA . ALA A 1 127 ? 24.492 -3.273 -12.513 1.00 74.50 127 ALA A CA 1
ATOM 1021 C C . ALA A 1 127 ? 24.641 -4.370 -13.580 1.00 74.50 127 ALA A C 1
ATOM 1023 O O . ALA A 1 127 ? 25.537 -5.210 -13.465 1.00 74.50 127 ALA A O 1
ATOM 1024 N N . SER A 1 128 ? 23.802 -4.354 -14.619 1.00 73.19 128 SER A N 1
ATOM 1025 C CA . SER A 1 128 ? 23.879 -5.302 -15.735 1.00 73.19 128 SER A CA 1
ATOM 1026 C C . SER A 1 128 ? 25.125 -5.062 -16.590 1.00 73.19 128 SER A C 1
ATOM 1028 O O . SER A 1 128 ? 25.896 -5.999 -16.788 1.00 73.19 128 SER A O 1
ATOM 1030 N N . ILE A 1 129 ? 25.437 -3.808 -16.925 1.00 70.50 129 ILE A N 1
ATOM 1031 C CA . ILE A 1 129 ? 26.668 -3.448 -17.653 1.00 70.50 129 ILE A CA 1
ATOM 1032 C C . ILE A 1 129 ? 27.919 -3.823 -16.853 1.00 70.50 129 ILE A C 1
ATOM 1034 O O . ILE A 1 129 ? 28.887 -4.352 -17.398 1.00 70.50 129 ILE A O 1
ATOM 1038 N N . VAL A 1 130 ? 27.934 -3.570 -15.541 1.00 72.25 130 VAL A N 1
ATOM 1039 C CA . VAL A 1 130 ? 29.050 -3.964 -14.665 1.00 72.25 130 VAL A CA 1
ATOM 1040 C C . VAL A 1 130 ? 29.234 -5.481 -14.672 1.00 72.25 130 VAL A C 1
ATOM 1042 O O . VAL A 1 130 ? 30.374 -5.950 -14.681 1.00 72.25 130 VAL A O 1
ATOM 1045 N N . CYS A 1 131 ? 28.141 -6.246 -14.691 1.00 75.38 131 CYS A N 1
ATOM 1046 C CA . CYS A 1 131 ? 28.213 -7.695 -14.821 1.00 75.38 131 CYS A CA 1
ATOM 1047 C C . CYS A 1 131 ? 28.790 -8.110 -16.181 1.00 75.38 131 CYS A C 1
ATOM 1049 O O . CYS A 1 131 ? 29.695 -8.931 -16.217 1.00 75.38 131 CYS A O 1
ATOM 1051 N N . GLU A 1 132 ? 28.339 -7.522 -17.282 1.00 73.00 132 GLU A N 1
ATOM 1052 C CA . GLU A 1 132 ? 28.768 -7.912 -18.634 1.00 73.00 132 GLU A CA 1
ATOM 1053 C C . GLU A 1 132 ? 30.214 -7.515 -18.947 1.00 73.00 132 GLU A C 1
ATOM 1055 O O . GLU A 1 132 ? 30.939 -8.257 -19.602 1.00 73.00 132 GLU A O 1
ATOM 1060 N N . THR A 1 133 ? 30.662 -6.368 -18.437 1.00 68.56 133 THR A N 1
ATOM 1061 C CA . THR A 1 133 ? 31.960 -5.781 -18.810 1.00 68.56 133 THR A CA 1
ATOM 1062 C C . THR A 1 133 ? 33.079 -6.057 -17.812 1.00 68.56 133 THR A C 1
ATOM 1064 O O . THR A 1 133 ? 34.253 -5.984 -18.168 1.00 68.56 133 THR A O 1
ATOM 1067 N N . LYS A 1 134 ? 32.750 -6.322 -16.539 1.00 72.31 134 LYS A N 1
ATOM 1068 C CA . LYS A 1 134 ? 33.746 -6.479 -15.461 1.00 72.31 134 LYS A CA 1
ATOM 1069 C C . LYS A 1 134 ? 33.653 -7.806 -14.721 1.00 72.31 134 LYS A C 1
ATOM 1071 O O . LYS A 1 134 ? 34.574 -8.122 -13.969 1.00 72.31 134 LYS A O 1
ATOM 1076 N N . CYS A 1 135 ? 32.566 -8.563 -14.870 1.00 75.25 135 CYS A N 1
ATOM 1077 C CA . CYS A 1 135 ? 32.429 -9.854 -14.207 1.00 75.25 135 CYS A CA 1
ATOM 1078 C C . CYS A 1 135 ? 32.900 -10.982 -15.127 1.00 75.25 135 CYS A C 1
ATOM 1080 O O . CYS A 1 135 ? 32.275 -11.289 -16.134 1.00 75.25 135 CYS A O 1
ATOM 1082 N N . TYR A 1 136 ? 33.966 -11.667 -14.726 1.00 76.94 136 TYR A N 1
ATOM 1083 C CA . TYR A 1 136 ? 34.510 -12.818 -15.451 1.00 76.94 136 TYR A CA 1
ATOM 1084 C C . TYR A 1 136 ? 33.694 -14.108 -15.249 1.00 76.94 136 TYR A C 1
ATOM 1086 O O . TYR A 1 136 ? 33.955 -15.113 -15.904 1.00 76.94 136 TYR A O 1
ATOM 1094 N N . MET A 1 137 ? 32.707 -14.104 -14.343 1.00 78.75 137 MET A N 1
ATOM 1095 C CA . MET A 1 137 ? 31.833 -15.259 -14.110 1.00 78.75 137 MET A CA 1
ATOM 1096 C C . MET A 1 137 ? 30.822 -15.470 -15.240 1.00 78.75 137 MET A C 1
ATOM 1098 O O . MET A 1 137 ? 30.446 -16.613 -15.496 1.00 78.75 137 MET A O 1
ATOM 1102 N N . GLY A 1 138 ? 30.380 -14.399 -15.914 1.00 76.00 138 GLY A N 1
ATOM 1103 C CA . GLY A 1 138 ? 29.407 -14.467 -17.010 1.00 76.00 138 GLY A CA 1
ATOM 1104 C C . GLY A 1 138 ? 28.221 -15.392 -16.702 1.00 76.00 138 GLY A C 1
ATOM 1105 O O . GLY A 1 138 ? 27.574 -15.270 -15.661 1.00 76.00 138 GLY A O 1
ATOM 1106 N N . CYS A 1 139 ? 27.983 -16.372 -17.578 1.00 75.44 139 CYS A N 1
ATOM 1107 C CA . CYS A 1 139 ? 26.910 -17.365 -17.451 1.00 75.44 139 CYS A CA 1
ATOM 1108 C C . CYS A 1 139 ? 27.049 -18.337 -16.262 1.00 75.44 139 CYS A C 1
ATOM 1110 O O . CYS A 1 139 ? 26.079 -19.015 -15.935 1.00 75.44 139 CYS A O 1
ATOM 1112 N N . ARG A 1 140 ? 28.215 -18.405 -15.603 1.00 84.38 140 ARG A N 1
ATOM 1113 C CA . ARG A 1 140 ? 28.450 -19.239 -14.406 1.00 84.38 140 ARG A CA 1
ATOM 1114 C C . ARG A 1 140 ? 28.044 -18.553 -13.100 1.00 84.38 140 ARG A C 1
ATOM 1116 O O . ARG A 1 140 ? 28.005 -19.204 -12.065 1.00 84.38 140 ARG A O 1
ATOM 1123 N N . CYS A 1 141 ? 27.754 -17.255 -13.141 1.00 89.62 141 CYS A N 1
ATOM 1124 C CA . CYS A 1 141 ? 27.256 -16.499 -11.994 1.00 89.62 141 CYS A CA 1
ATOM 1125 C C . CYS A 1 141 ? 25.893 -17.039 -11.536 1.00 89.62 141 CYS A C 1
ATOM 1127 O O . CYS A 1 141 ? 25.037 -17.381 -12.360 1.00 89.62 141 CYS A O 1
ATOM 1129 N N . GLU A 1 142 ? 25.661 -17.060 -10.227 1.00 92.69 142 GLU A N 1
ATOM 1130 C CA . GLU A 1 142 ? 24.446 -17.585 -9.602 1.00 92.69 142 GLU A CA 1
ATOM 1131 C C . GLU A 1 142 ? 23.195 -16.843 -10.088 1.00 92.69 142 GLU A C 1
ATOM 1133 O O . GLU A 1 142 ? 22.166 -17.465 -10.351 1.00 92.69 142 GLU A O 1
ATOM 1138 N N . TYR A 1 143 ? 23.304 -15.528 -10.309 1.00 91.19 143 TYR A N 1
ATOM 1139 C CA . TYR A 1 143 ? 22.224 -14.713 -10.871 1.00 91.19 143 TYR A CA 1
ATOM 1140 C C . TYR A 1 143 ? 21.858 -15.133 -12.303 1.00 91.19 143 TYR A C 1
ATOM 1142 O O . TYR A 1 143 ? 20.693 -15.393 -12.598 1.00 91.19 143 TYR A O 1
ATOM 1150 N N . TYR A 1 144 ? 22.841 -15.259 -13.202 1.00 87.75 144 TYR A N 1
ATOM 1151 C CA . TYR A 1 144 ? 22.572 -15.684 -14.583 1.00 87.75 144 TYR A CA 1
ATOM 1152 C C . TYR A 1 144 ? 22.138 -17.152 -14.656 1.00 87.75 144 TYR A C 1
ATOM 1154 O O . TYR A 1 144 ? 21.332 -17.512 -15.511 1.00 87.75 144 TYR A O 1
ATOM 1162 N N . THR A 1 145 ? 22.597 -17.985 -13.721 1.00 90.69 145 THR A N 1
ATOM 1163 C CA . THR A 1 145 ? 22.113 -19.360 -13.559 1.00 90.69 145 THR A CA 1
ATOM 1164 C C . THR A 1 145 ? 20.634 -19.383 -13.167 1.00 90.69 145 THR A C 1
ATOM 1166 O O . THR A 1 145 ? 19.871 -20.160 -13.740 1.00 90.69 145 THR A O 1
ATOM 1169 N N . ASN A 1 146 ? 20.200 -18.526 -12.234 1.00 92.12 146 ASN A N 1
ATOM 1170 C CA . ASN A 1 146 ? 18.786 -18.368 -11.878 1.00 92.12 146 ASN A CA 1
ATOM 1171 C C . ASN A 1 146 ? 17.951 -17.906 -13.085 1.00 92.12 146 ASN A C 1
ATOM 1173 O O . ASN A 1 146 ? 16.952 -18.549 -13.400 1.00 92.12 146 ASN A O 1
ATOM 1177 N N . LEU A 1 147 ? 18.410 -16.891 -13.825 1.00 89.00 147 LEU A N 1
ATOM 1178 C CA . LEU A 1 147 ? 17.740 -16.441 -15.051 1.00 89.00 147 LEU A CA 1
ATOM 1179 C C . LEU A 1 147 ? 17.640 -17.548 -16.109 1.00 89.00 147 LEU A C 1
ATOM 1181 O O . LEU A 1 147 ? 16.596 -17.723 -16.732 1.00 89.00 147 LEU A O 1
ATOM 1185 N N . HIS A 1 148 ? 18.700 -18.334 -16.307 1.00 89.00 148 HIS A N 1
ATOM 1186 C CA . HIS A 1 148 ? 18.687 -19.444 -17.263 1.00 89.00 148 HIS A CA 1
ATOM 1187 C C . HIS A 1 148 ? 17.711 -20.550 -16.857 1.00 89.00 148 HIS A C 1
ATOM 1189 O O . HIS A 1 148 ? 17.010 -21.101 -17.706 1.00 89.00 148 HIS A O 1
ATOM 1195 N N . LYS A 1 149 ? 17.624 -20.855 -15.556 1.00 91.19 149 LYS A N 1
ATOM 1196 C CA . LYS A 1 149 ? 16.603 -21.766 -15.019 1.00 91.19 149 LYS A CA 1
ATOM 1197 C C . LYS A 1 149 ? 15.198 -21.218 -15.273 1.00 91.19 149 LYS A C 1
ATOM 1199 O O . LYS A 1 149 ? 14.349 -21.961 -15.753 1.00 91.19 149 LYS A O 1
ATOM 1204 N N . ALA A 1 150 ? 14.971 -19.927 -15.034 1.00 90.56 150 ALA A N 1
ATOM 1205 C CA . ALA A 1 150 ? 13.672 -19.294 -15.257 1.00 90.56 150 ALA A CA 1
ATOM 1206 C C . ALA A 1 150 ? 13.258 -19.329 -16.735 1.00 90.56 150 ALA A C 1
ATOM 1208 O O . ALA A 1 150 ? 12.116 -19.655 -17.050 1.00 90.56 150 ALA A O 1
ATOM 1209 N N . ARG A 1 151 ? 14.193 -19.096 -17.665 1.00 88.25 151 ARG A N 1
ATOM 1210 C CA . ARG A 1 151 ? 13.943 -19.215 -19.114 1.00 88.25 151 ARG A CA 1
ATOM 1211 C C . ARG A 1 151 ? 13.438 -20.598 -19.520 1.00 88.25 151 ARG A C 1
ATOM 1213 O O . ARG A 1 151 ? 12.575 -20.675 -20.385 1.00 88.25 151 ARG A O 1
ATOM 1220 N N . LYS A 1 152 ? 13.901 -21.661 -18.857 1.00 89.31 152 LYS A N 1
ATOM 1221 C CA . LYS A 1 152 ? 13.491 -23.052 -19.116 1.00 89.31 152 LYS A CA 1
ATOM 1222 C C . LYS A 1 152 ? 12.262 -23.524 -18.331 1.00 89.31 152 LYS A C 1
ATOM 1224 O O . LYS A 1 152 ? 11.737 -24.584 -18.646 1.00 89.31 152 LYS A O 1
ATOM 1229 N N . SER A 1 153 ? 11.848 -22.801 -17.292 1.00 91.69 153 SER A N 1
ATOM 1230 C CA . SER A 1 153 ? 10.697 -23.177 -16.460 1.00 91.69 153 SER A CA 1
ATOM 1231 C C . SER A 1 153 ? 9.382 -22.725 -17.086 1.00 91.69 153 SER A C 1
ATOM 1233 O O . SER A 1 153 ? 9.350 -21.666 -17.697 1.00 91.69 153 SER A O 1
ATOM 1235 N N . ASN A 1 154 ? 8.294 -23.459 -16.871 1.00 92.94 154 ASN A N 1
ATOM 1236 C CA . ASN A 1 154 ? 6.940 -23.026 -17.241 1.00 92.94 154 ASN A CA 1
ATOM 1237 C C . ASN A 1 154 ? 6.170 -22.419 -16.059 1.00 92.94 154 ASN A C 1
ATOM 1239 O O . ASN A 1 154 ? 5.114 -21.835 -16.252 1.00 92.94 154 ASN A O 1
ATOM 1243 N N . CYS A 1 155 ? 6.710 -22.526 -14.845 1.00 96.00 155 CYS A N 1
ATOM 1244 C CA . CYS A 1 155 ? 6.103 -22.008 -13.625 1.00 96.00 155 CYS A CA 1
ATOM 1245 C C . CYS A 1 155 ? 7.082 -21.027 -12.980 1.00 96.00 155 CYS A C 1
ATOM 1247 O O . CYS A 1 155 ? 8.181 -21.412 -12.550 1.00 96.00 155 CYS A O 1
ATOM 1249 N N . ILE A 1 156 ? 6.724 -19.745 -12.978 1.00 95.88 156 ILE A N 1
ATOM 1250 C CA . ILE A 1 156 ? 7.629 -18.658 -12.606 1.00 95.88 156 ILE A CA 1
ATOM 1251 C C . ILE A 1 156 ? 6.975 -17.762 -11.569 1.00 95.88 156 ILE A C 1
ATOM 1253 O O . ILE A 1 156 ? 5.837 -17.339 -11.736 1.00 95.88 156 ILE A O 1
ATOM 1257 N N . PHE A 1 157 ? 7.740 -17.414 -10.538 1.00 96.12 157 PHE A N 1
ATOM 1258 C CA . PHE A 1 157 ? 7.402 -16.334 -9.620 1.00 96.12 157 PHE A CA 1
ATOM 1259 C C . PHE A 1 157 ? 8.253 -15.105 -9.924 1.00 96.12 157 PHE A C 1
ATOM 1261 O O . PHE A 1 157 ? 9.475 -15.199 -10.013 1.00 96.12 157 PHE A O 1
ATOM 1268 N N . GLY A 1 158 ? 7.621 -13.947 -10.060 1.00 93.88 158 GLY A N 1
ATOM 1269 C CA . GLY A 1 158 ? 8.261 -12.649 -10.228 1.00 93.88 158 GLY A CA 1
ATOM 1270 C C . GLY A 1 158 ? 7.732 -11.624 -9.230 1.00 93.88 158 GLY A C 1
ATOM 1271 O O . GLY A 1 158 ? 6.833 -11.888 -8.442 1.00 93.88 158 GLY A O 1
ATOM 1272 N N . MET A 1 159 ? 8.328 -10.437 -9.248 1.00 92.44 159 MET A N 1
ATOM 1273 C CA . MET A 1 159 ? 7.890 -9.276 -8.465 1.00 92.44 159 MET A CA 1
ATOM 1274 C C . MET A 1 159 ? 7.080 -8.288 -9.313 1.00 92.44 159 MET A C 1
ATOM 1276 O O . MET A 1 159 ? 7.366 -8.160 -10.505 1.00 92.44 159 MET A O 1
ATOM 1280 N N . HIS A 1 160 ? 6.176 -7.515 -8.697 1.00 91.19 160 HIS A N 1
ATOM 1281 C CA . HIS A 1 160 ? 5.454 -6.406 -9.350 1.00 91.19 160 HIS A CA 1
ATOM 1282 C C . HIS A 1 160 ? 6.393 -5.429 -10.067 1.00 91.19 160 HIS A C 1
ATOM 1284 O O . HIS A 1 160 ? 6.073 -4.955 -11.149 1.00 91.19 160 HIS A O 1
ATOM 1290 N N . ALA A 1 161 ? 7.588 -5.187 -9.520 1.00 85.50 161 ALA A N 1
ATOM 1291 C CA . ALA A 1 161 ? 8.596 -4.321 -10.133 1.00 85.50 161 ALA A CA 1
ATOM 1292 C C . ALA A 1 161 ? 9.009 -4.735 -11.558 1.00 85.50 161 ALA A C 1
ATOM 1294 O O . ALA A 1 161 ? 9.462 -3.891 -12.326 1.00 85.50 161 ALA A O 1
ATOM 1295 N N . HIS A 1 162 ? 8.833 -6.002 -11.948 1.00 86.44 162 HIS A N 1
ATOM 1296 C CA . HIS A 1 162 ? 9.113 -6.418 -13.321 1.00 86.44 162 HIS A CA 1
ATOM 1297 C C . HIS A 1 162 ? 8.080 -5.903 -14.335 1.00 86.44 162 HIS A C 1
ATOM 1299 O O . HIS A 1 162 ? 8.395 -5.818 -15.518 1.00 86.44 162 HIS A O 1
ATOM 1305 N N . LEU A 1 163 ? 6.880 -5.508 -13.895 1.00 85.38 163 LEU A N 1
ATOM 1306 C CA . LEU A 1 163 ? 5.845 -4.939 -14.764 1.00 85.38 163 LEU A CA 1
ATOM 1307 C C . LEU A 1 163 ? 6.277 -3.609 -15.397 1.00 85.38 163 LEU A C 1
ATOM 1309 O O . LEU A 1 163 ? 5.928 -3.330 -16.540 1.00 85.38 163 LEU A O 1
ATOM 1313 N N . GLN A 1 164 ? 7.094 -2.820 -14.693 1.00 78.62 164 GLN A N 1
ATOM 1314 C CA . GLN A 1 164 ? 7.652 -1.563 -15.206 1.00 78.62 164 GLN A CA 1
ATOM 1315 C C . GLN A 1 164 ? 8.762 -1.775 -16.244 1.00 78.62 164 GLN A C 1
ATOM 1317 O O . GLN A 1 164 ? 9.211 -0.818 -16.872 1.00 78.62 164 GLN A O 1
ATOM 1322 N N . ASN A 1 165 ? 9.223 -3.013 -16.437 1.00 75.88 165 ASN A N 1
ATOM 1323 C CA . ASN A 1 165 ? 10.171 -3.372 -17.484 1.00 75.88 165 ASN A CA 1
ATOM 1324 C C . ASN A 1 165 ? 9.616 -4.556 -18.296 1.00 75.88 165 ASN A C 1
ATOM 1326 O O . ASN A 1 165 ? 10.058 -5.691 -18.098 1.00 75.88 165 ASN A O 1
ATOM 1330 N N . PRO A 1 166 ? 8.652 -4.313 -19.206 1.00 68.44 166 PRO A N 1
ATOM 1331 C CA . PRO A 1 166 ? 7.959 -5.374 -19.937 1.00 68.44 166 PRO A CA 1
ATOM 1332 C C . PRO A 1 166 ? 8.909 -6.291 -20.713 1.00 68.44 166 PRO A C 1
ATOM 1334 O O . PRO A 1 166 ? 8.721 -7.506 -20.730 1.00 68.44 166 PRO A O 1
ATOM 1337 N N . ASP A 1 167 ? 9.984 -5.731 -21.277 1.00 72.69 167 ASP A N 1
ATOM 1338 C CA . ASP A 1 167 ? 11.016 -6.488 -21.995 1.00 72.69 167 ASP A CA 1
ATOM 1339 C C . ASP A 1 167 ? 11.665 -7.560 -21.101 1.00 72.69 167 ASP A C 1
ATOM 1341 O O . ASP A 1 167 ? 12.047 -8.625 -21.581 1.00 72.69 167 ASP A O 1
ATOM 1345 N N . SER A 1 168 ? 11.749 -7.322 -19.786 1.00 76.12 168 SER A N 1
ATOM 1346 C CA . SER A 1 168 ? 12.341 -8.270 -18.836 1.00 76.12 168 SER A CA 1
ATOM 1347 C C . SER A 1 168 ? 11.477 -9.503 -18.554 1.00 76.12 168 SER A C 1
ATOM 1349 O O . SER A 1 168 ? 12.007 -10.508 -18.072 1.00 76.12 168 SER A O 1
ATOM 1351 N N . ILE A 1 169 ? 10.173 -9.443 -18.852 1.00 82.75 169 ILE A N 1
ATOM 1352 C CA . ILE A 1 169 ? 9.213 -10.523 -18.575 1.00 82.75 169 ILE A CA 1
ATOM 1353 C C . ILE A 1 169 ? 8.430 -11.010 -19.792 1.00 82.75 169 ILE A C 1
ATOM 1355 O O . ILE A 1 169 ? 7.700 -11.991 -19.670 1.00 82.75 169 ILE A O 1
ATOM 1359 N N . LYS A 1 170 ? 8.610 -10.392 -20.963 1.00 84.00 170 LYS A N 1
ATOM 1360 C CA . LYS A 1 170 ? 7.904 -10.739 -22.204 1.00 84.00 170 LYS A CA 1
ATOM 1361 C C . LYS A 1 170 ? 7.982 -12.230 -22.541 1.00 84.00 170 LYS A C 1
ATOM 1363 O O . LYS A 1 170 ? 6.956 -12.853 -22.791 1.00 84.00 170 LYS A O 1
ATOM 1368 N N . ASP A 1 171 ? 9.176 -12.817 -22.473 1.00 84.88 171 ASP A N 1
ATOM 1369 C CA . ASP A 1 171 ? 9.379 -14.247 -22.747 1.00 84.88 171 ASP A CA 1
ATOM 1370 C C . ASP A 1 171 ? 8.658 -15.149 -21.733 1.00 84.88 171 ASP A C 1
ATOM 1372 O O . ASP A 1 171 ? 8.308 -16.287 -22.037 1.00 84.88 171 ASP A O 1
ATOM 1376 N N . TYR A 1 172 ? 8.457 -14.662 -20.504 1.00 88.25 172 TYR A N 1
ATOM 1377 C CA . TYR A 1 172 ? 7.760 -15.403 -19.456 1.00 88.25 172 TYR A CA 1
ATOM 1378 C C . TYR A 1 172 ? 6.248 -15.313 -19.604 1.00 88.25 172 TYR A C 1
ATOM 1380 O O . TYR A 1 172 ? 5.562 -16.310 -19.404 1.00 88.25 172 TYR A O 1
ATOM 1388 N N . ILE A 1 173 ? 5.748 -14.151 -20.012 1.00 85.00 173 ILE A N 1
ATOM 1389 C CA . ILE A 1 173 ? 4.348 -13.954 -20.378 1.00 85.00 173 ILE A CA 1
ATOM 1390 C C . ILE A 1 173 ? 3.985 -14.869 -21.553 1.00 85.00 173 ILE A C 1
ATOM 1392 O O . ILE A 1 173 ? 3.052 -15.652 -21.438 1.00 85.00 173 ILE A O 1
ATOM 1396 N N . ALA A 1 174 ? 4.780 -14.856 -22.627 1.00 84.44 174 ALA A N 1
ATOM 1397 C CA . ALA A 1 174 ? 4.484 -15.575 -23.870 1.00 84.44 174 ALA A CA 1
ATOM 1398 C C . ALA A 1 174 ? 4.390 -17.108 -23.734 1.00 84.44 174 ALA A C 1
ATOM 1400 O O . ALA A 1 174 ? 3.851 -17.769 -24.616 1.00 84.44 174 ALA A O 1
ATOM 1401 N N . LYS A 1 175 ? 4.939 -17.691 -22.662 1.00 89.94 175 LYS A N 1
ATOM 1402 C CA . LYS A 1 175 ? 4.874 -19.138 -22.390 1.00 89.94 175 LYS A CA 1
ATOM 1403 C C . LYS A 1 175 ? 3.877 -19.527 -21.300 1.00 89.94 175 LYS A C 1
ATOM 1405 O O . LYS A 1 175 ? 3.794 -20.710 -20.970 1.00 89.94 175 LYS A O 1
ATOM 1410 N N . SER A 1 176 ? 3.221 -18.548 -20.684 1.00 92.38 176 SER A N 1
ATOM 1411 C CA . SER A 1 176 ? 2.304 -18.766 -19.570 1.00 92.38 176 SER A CA 1
ATOM 1412 C C . SER A 1 176 ? 0.878 -18.904 -20.084 1.00 92.38 176 SER A C 1
ATOM 1414 O O . SER A 1 176 ? 0.413 -18.045 -20.824 1.00 92.38 176 SER A O 1
ATOM 1416 N N . ASP A 1 177 ? 0.165 -19.929 -19.626 1.00 94.88 177 ASP A N 1
ATOM 1417 C CA . ASP A 1 177 ? -1.272 -20.086 -19.864 1.00 94.88 177 ASP A CA 1
ATOM 1418 C C . ASP A 1 177 ? -2.064 -19.017 -19.093 1.00 94.88 177 ASP A C 1
ATOM 1420 O O . ASP A 1 177 ? -3.200 -18.689 -19.431 1.00 94.88 177 ASP A O 1
ATOM 1424 N N . ILE A 1 178 ? -1.479 -18.497 -18.007 1.00 96.19 178 ILE A N 1
ATOM 1425 C CA . ILE A 1 178 ? -2.118 -17.537 -17.111 1.00 96.19 178 ILE A CA 1
ATOM 1426 C C . ILE A 1 178 ? -1.100 -16.663 -16.368 1.00 96.19 178 ILE A C 1
ATOM 1428 O O . ILE A 1 178 ? -0.026 -17.119 -15.962 1.00 96.19 178 ILE A O 1
ATOM 1432 N N . VAL A 1 179 ? -1.461 -15.401 -16.130 1.00 96.25 179 VAL A N 1
ATOM 1433 C CA . VAL A 1 179 ? -0.720 -14.492 -15.245 1.00 96.25 179 VAL A CA 1
ATOM 1434 C C . VAL A 1 179 ? -1.513 -14.258 -13.962 1.00 96.25 179 VAL A C 1
ATOM 1436 O O . VAL A 1 179 ? -2.693 -13.920 -13.997 1.00 96.25 179 VAL A O 1
ATOM 1439 N N . ILE A 1 180 ? -0.861 -14.409 -12.812 1.00 97.19 180 ILE A N 1
ATOM 1440 C CA . ILE A 1 180 ? -1.435 -14.131 -11.494 1.00 97.19 180 ILE A CA 1
ATOM 1441 C C . ILE A 1 180 ? -0.729 -12.910 -10.921 1.00 97.19 180 ILE A C 1
ATOM 1443 O O . ILE A 1 180 ? 0.496 -12.837 -10.956 1.00 97.19 180 ILE A O 1
ATOM 1447 N N . ILE A 1 181 ? -1.483 -11.959 -10.381 1.00 95.69 181 ILE A N 1
ATOM 1448 C CA . ILE A 1 181 ? -0.950 -10.796 -9.673 1.00 95.69 181 ILE A CA 1
ATOM 1449 C C . ILE A 1 181 ? -1.496 -10.824 -8.250 1.00 95.69 181 ILE A C 1
ATOM 1451 O O . ILE A 1 181 ? -2.706 -10.732 -8.052 1.00 95.69 181 ILE A O 1
ATOM 1455 N N . ASP A 1 182 ? -0.615 -10.998 -7.272 1.00 93.12 182 ASP A N 1
ATOM 1456 C CA . ASP A 1 182 ? -0.970 -11.140 -5.863 1.00 93.12 182 ASP A CA 1
ATOM 1457 C C . ASP A 1 182 ? -0.733 -9.842 -5.094 1.00 93.12 182 ASP A C 1
ATOM 1459 O O . ASP A 1 182 ? 0.378 -9.306 -5.086 1.00 93.12 182 ASP A O 1
ATOM 1463 N N . GLU A 1 183 ? -1.775 -9.379 -4.402 1.00 88.69 183 GLU A N 1
ATOM 1464 C CA . GLU A 1 183 ? -1.921 -8.031 -3.853 1.00 88.69 183 GLU A CA 1
ATOM 1465 C C . GLU A 1 183 ? -2.065 -6.941 -4.933 1.00 88.69 183 GLU A C 1
ATOM 1467 O O . GLU A 1 183 ? -1.766 -7.111 -6.114 1.00 88.69 183 GLU A O 1
ATOM 1472 N N . SER A 1 184 ? -2.501 -5.754 -4.510 1.00 88.50 184 SER A N 1
ATOM 1473 C CA . SER A 1 184 ? -2.574 -4.582 -5.388 1.00 88.50 184 SER A CA 1
ATOM 1474 C C . SER A 1 184 ? -1.194 -4.200 -5.952 1.00 88.50 184 SER A C 1
ATOM 1476 O O . SER A 1 184 ? -0.237 -3.979 -5.200 1.00 88.50 184 SER A O 1
ATOM 1478 N N . PHE A 1 185 ? -1.095 -4.062 -7.276 1.00 90.62 185 PHE A N 1
ATOM 1479 C CA . PHE A 1 185 ? 0.128 -3.676 -7.997 1.00 90.62 185 PHE A CA 1
ATOM 1480 C C . PHE A 1 185 ? 0.115 -2.226 -8.495 1.00 90.62 185 PHE A C 1
ATOM 1482 O O . PHE A 1 185 ? 1.024 -1.822 -9.215 1.00 90.62 185 PHE A O 1
ATOM 1489 N N . SER A 1 186 ? -0.881 -1.433 -8.094 1.00 88.38 186 SER A N 1
ATOM 1490 C CA . SER A 1 186 ? -1.117 -0.067 -8.580 1.00 88.38 186 SER A CA 1
ATOM 1491 C C . SER A 1 186 ? 0.124 0.832 -8.566 1.00 88.38 186 SER A C 1
ATOM 1493 O O . SER A 1 186 ? 0.381 1.541 -9.530 1.00 88.38 186 SER A O 1
ATOM 1495 N N . SER A 1 187 ? 0.940 0.758 -7.508 1.00 82.94 187 SER A N 1
ATOM 1496 C CA . SER A 1 187 ? 2.171 1.553 -7.362 1.00 82.94 187 SER A CA 1
ATOM 1497 C C . SER A 1 187 ? 3.289 1.175 -8.338 1.00 82.94 187 SER A C 1
ATOM 1499 O O . SER A 1 187 ? 4.241 1.927 -8.506 1.00 82.94 187 SER A O 1
ATOM 1501 N N . HIS A 1 188 ? 3.194 -0.002 -8.957 1.00 85.75 188 HIS A N 1
ATOM 1502 C CA . HIS A 1 188 ? 4.113 -0.475 -9.990 1.00 85.75 188 HIS A CA 1
ATOM 1503 C C . HIS A 1 188 ? 3.461 -0.475 -11.376 1.00 85.75 188 HIS A C 1
ATOM 1505 O O . HIS A 1 188 ? 4.132 -0.786 -12.356 1.00 85.75 188 HIS A O 1
ATOM 1511 N N . TYR A 1 189 ? 2.168 -0.153 -11.472 1.00 87.56 189 TYR A N 1
ATOM 1512 C CA . TYR A 1 189 ? 1.478 -0.092 -12.752 1.00 87.56 189 TYR A CA 1
ATOM 1513 C C . TYR A 1 189 ? 1.880 1.151 -13.535 1.00 87.56 189 TYR A C 1
ATOM 1515 O O . TYR A 1 189 ? 2.131 1.061 -14.730 1.00 87.56 189 TYR A O 1
ATOM 1523 N N . ILE A 1 190 ? 1.989 2.298 -12.870 1.00 86.31 190 ILE A N 1
ATOM 1524 C CA . ILE A 1 190 ? 2.424 3.523 -13.521 1.00 86.31 190 ILE A CA 1
ATOM 1525 C C . ILE A 1 190 ? 3.400 4.296 -12.639 1.00 86.31 190 ILE A C 1
ATOM 1527 O O . ILE A 1 190 ? 3.285 4.279 -11.416 1.00 86.31 190 ILE A O 1
ATOM 1531 N N . GLY A 1 191 ? 4.375 4.951 -13.260 1.00 81.44 191 GLY A N 1
ATOM 1532 C CA . GLY A 1 191 ? 5.300 5.856 -12.590 1.00 81.44 191 GLY A CA 1
ATOM 1533 C C . GLY A 1 191 ? 5.611 7.062 -13.464 1.00 81.44 191 GLY A C 1
ATOM 1534 O O . GLY A 1 191 ? 5.681 6.943 -14.686 1.00 81.44 191 GLY A O 1
ATOM 1535 N N . GLU A 1 192 ? 5.797 8.216 -12.836 1.00 82.31 192 GLU A N 1
ATOM 1536 C CA . GLU A 1 192 ? 6.350 9.398 -13.491 1.00 82.31 192 GLU A CA 1
ATOM 1537 C C . GLU A 1 192 ? 7.874 9.364 -13.341 1.00 82.31 192 GLU A C 1
ATOM 1539 O O . GLU A 1 192 ? 8.404 9.248 -12.234 1.00 82.31 192 GLU A O 1
ATOM 1544 N N . GLU A 1 193 ? 8.585 9.435 -14.460 1.00 82.94 193 GLU A N 1
ATOM 1545 C CA . GLU A 1 193 ? 10.036 9.592 -14.491 1.00 82.94 193 GLU A CA 1
ATOM 1546 C C . GLU A 1 193 ? 10.373 10.908 -15.205 1.00 82.94 193 GLU A C 1
ATOM 1548 O O . GLU A 1 193 ? 9.600 11.407 -16.022 1.00 82.94 193 GLU A O 1
ATOM 1553 N N . GLY A 1 194 ? 11.530 11.494 -14.903 1.00 84.12 194 GLY A N 1
ATOM 1554 C CA . GLY A 1 194 ? 11.929 12.758 -15.508 1.00 84.12 194 GLY A CA 1
ATOM 1555 C C . GLY A 1 194 ? 13.392 13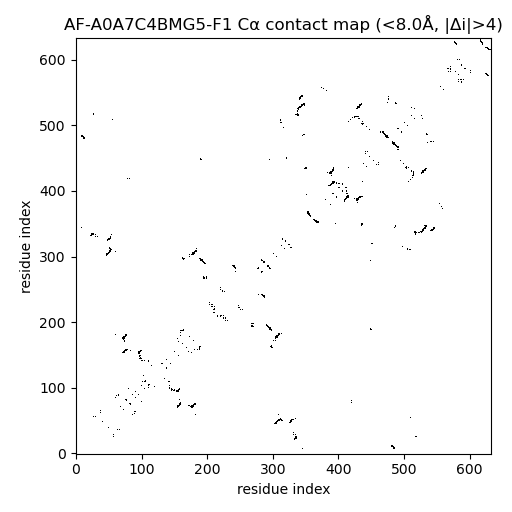.106 -15.289 1.00 84.12 194 GLY A C 1
ATOM 1556 O O . GLY A 1 194 ? 14.130 12.394 -14.605 1.00 84.12 194 GLY A O 1
ATOM 1557 N N . PHE A 1 195 ? 13.812 14.202 -15.908 1.00 86.00 195 PHE A N 1
ATOM 1558 C CA . PHE A 1 195 ? 15.175 14.726 -15.857 1.00 86.00 195 PHE A CA 1
ATOM 1559 C C . PHE A 1 195 ? 15.150 16.249 -16.052 1.00 86.00 195 PHE A C 1
ATOM 1561 O O . PHE A 1 195 ? 14.168 16.820 -16.540 1.00 86.00 195 PHE A O 1
ATOM 1568 N N . HIS A 1 196 ? 16.231 16.913 -15.653 1.00 88.12 196 HIS A N 1
ATOM 1569 C CA . HIS A 1 196 ? 16.354 18.360 -15.771 1.00 88.12 196 HIS A CA 1
ATOM 1570 C C . HIS A 1 196 ? 17.008 18.741 -17.102 1.00 88.12 196 HIS A C 1
ATOM 1572 O O . HIS A 1 196 ? 17.855 18.021 -17.629 1.00 88.12 196 HIS A O 1
ATOM 1578 N N . LYS A 1 197 ? 16.701 19.926 -17.624 1.00 90.00 197 LYS A N 1
ATOM 1579 C CA . LYS A 1 197 ? 17.321 20.505 -18.823 1.00 90.00 197 LYS A CA 1
ATOM 1580 C C . LYS A 1 197 ? 18.850 20.453 -18.770 1.00 90.00 197 LYS A C 1
ATOM 1582 O O . LYS A 1 197 ? 19.495 20.097 -19.754 1.00 90.00 197 LYS A O 1
ATOM 1587 N N . CYS A 1 198 ? 19.421 20.736 -17.598 1.00 88.81 198 CYS A N 1
ATOM 1588 C CA . CYS A 1 198 ? 20.869 20.686 -17.392 1.00 88.81 198 CYS A CA 1
ATOM 1589 C C . CYS A 1 198 ? 21.453 19.276 -17.571 1.00 88.81 198 CYS A C 1
ATOM 1591 O O . CYS A 1 198 ? 22.615 19.151 -17.946 1.00 88.81 198 CYS A O 1
ATOM 1593 N N . ASP A 1 199 ? 20.674 18.209 -17.356 1.00 86.69 199 ASP A N 1
ATOM 1594 C CA . ASP A 1 199 ? 21.124 16.852 -17.655 1.00 86.69 199 ASP A CA 1
ATOM 1595 C C . ASP A 1 199 ? 21.340 16.704 -19.176 1.00 86.69 199 ASP A C 1
ATOM 1597 O O . ASP A 1 199 ? 22.357 16.134 -19.583 1.00 86.69 199 ASP A O 1
ATOM 1601 N N . ILE A 1 200 ? 20.457 17.262 -20.027 1.00 89.56 200 ILE A N 1
ATOM 1602 C CA . ILE A 1 200 ? 20.648 17.245 -21.494 1.00 89.56 200 ILE A CA 1
ATOM 1603 C C . ILE A 1 200 ? 21.897 18.033 -21.869 1.00 89.56 200 ILE A C 1
ATOM 1605 O O . ILE A 1 200 ? 22.730 17.531 -22.619 1.00 89.56 200 ILE A O 1
ATOM 1609 N N . GLU A 1 201 ? 22.046 19.248 -21.344 1.00 91.12 201 GLU A N 1
ATOM 1610 C CA . GLU A 1 201 ? 23.191 20.116 -21.641 1.00 91.12 201 GLU A CA 1
ATOM 1611 C C . GLU A 1 201 ? 24.516 19.445 -21.246 1.00 91.12 201 GLU A C 1
ATOM 1613 O O . GLU A 1 201 ? 25.475 19.424 -22.021 1.00 91.12 201 GLU A O 1
ATOM 1618 N N . ASN A 1 202 ? 24.550 18.803 -20.075 1.00 88.81 202 ASN A N 1
ATOM 1619 C CA . ASN A 1 202 ? 25.697 18.022 -19.624 1.00 88.81 202 ASN A CA 1
ATOM 1620 C C . ASN A 1 202 ? 25.977 16.825 -20.543 1.00 88.81 202 ASN A C 1
ATOM 1622 O O . ASN A 1 202 ? 27.141 16.510 -20.817 1.00 88.81 202 ASN A O 1
ATOM 1626 N N . PHE A 1 203 ? 24.929 16.155 -21.034 1.00 89.88 203 PHE A N 1
ATOM 1627 C CA . PHE A 1 203 ? 25.088 15.043 -21.960 1.00 89.88 203 PHE A CA 1
ATOM 1628 C C . PHE A 1 203 ? 25.608 15.500 -23.325 1.00 89.88 203 PHE A C 1
ATOM 1630 O O . PHE A 1 203 ? 26.540 14.885 -23.840 1.00 89.88 203 PHE A O 1
ATOM 1637 N N . ILE A 1 204 ? 25.111 16.618 -23.859 1.00 92.88 204 ILE A N 1
ATOM 1638 C CA . ILE A 1 204 ? 25.657 17.256 -25.064 1.00 92.88 204 ILE A CA 1
ATOM 1639 C C . ILE A 1 204 ? 27.151 17.545 -24.873 1.00 92.88 204 ILE A C 1
ATOM 1641 O O . ILE A 1 204 ? 27.960 17.130 -25.702 1.00 92.88 204 ILE A O 1
ATOM 1645 N N . GLY A 1 205 ? 27.545 18.148 -23.746 1.00 91.38 205 GLY A N 1
ATOM 1646 C CA . GLY A 1 205 ? 28.955 18.417 -23.446 1.00 91.38 205 GLY A CA 1
ATOM 1647 C C . GLY A 1 205 ? 29.827 17.153 -23.420 1.00 91.38 205 GLY A C 1
ATOM 1648 O O . GLY A 1 205 ? 30.942 17.147 -23.946 1.00 91.38 205 GLY A O 1
ATOM 1649 N N . LEU A 1 206 ? 29.320 16.044 -22.867 1.00 90.19 206 LEU A N 1
ATOM 1650 C CA . LEU A 1 206 ? 30.010 14.751 -22.919 1.00 90.19 206 LEU A CA 1
ATOM 1651 C C . LEU A 1 206 ? 30.150 14.235 -24.359 1.00 90.19 206 LEU A C 1
ATOM 1653 O O . LEU A 1 206 ? 31.226 13.771 -24.741 1.00 90.19 206 LEU A O 1
ATOM 1657 N N . LEU A 1 207 ? 29.082 14.310 -25.152 1.00 92.06 207 LEU A N 1
ATOM 1658 C CA . LEU A 1 207 ? 29.082 13.863 -26.544 1.00 92.06 207 LEU A CA 1
ATOM 1659 C C . LEU A 1 207 ? 30.064 14.673 -27.394 1.00 92.06 207 LEU A C 1
ATOM 1661 O O . LEU A 1 207 ? 30.764 14.092 -28.220 1.00 92.06 207 LEU A O 1
ATOM 1665 N N . GLU A 1 208 ? 30.191 15.981 -27.157 1.00 93.94 208 GLU A N 1
ATOM 1666 C CA . GLU A 1 208 ? 31.165 16.829 -27.850 1.00 93.94 208 GLU A CA 1
ATOM 1667 C C . GLU A 1 208 ? 32.610 16.400 -27.575 1.00 93.94 208 GLU A C 1
ATOM 1669 O O . GLU A 1 208 ? 33.439 16.378 -28.489 1.00 93.94 208 GLU A O 1
ATOM 1674 N N . LEU A 1 209 ? 32.922 16.031 -26.327 1.00 91.56 209 LEU A N 1
ATOM 1675 C CA . LEU A 1 209 ? 34.241 15.506 -25.963 1.00 91.56 209 LEU A CA 1
ATOM 1676 C C . LEU A 1 209 ? 34.525 14.175 -26.669 1.00 91.56 209 LEU A C 1
ATOM 1678 O O . LEU A 1 209 ? 35.637 13.957 -27.149 1.00 91.56 209 LEU A O 1
ATOM 1682 N N . ILE A 1 210 ? 33.523 13.297 -26.765 1.00 89.81 210 ILE A N 1
ATOM 1683 C CA . ILE A 1 210 ? 33.637 12.009 -27.465 1.00 89.81 210 ILE A CA 1
ATOM 1684 C C . ILE A 1 210 ? 33.823 12.235 -28.968 1.00 89.81 210 ILE A C 1
ATOM 1686 O O . ILE A 1 210 ? 34.722 11.643 -29.562 1.00 89.81 210 ILE A O 1
ATOM 1690 N N . ALA A 1 211 ? 33.023 13.113 -29.577 1.00 90.19 211 ALA A N 1
ATOM 1691 C CA . ALA A 1 211 ? 33.073 13.424 -31.003 1.00 90.19 211 ALA A CA 1
ATOM 1692 C C . ALA A 1 211 ? 34.436 13.992 -31.437 1.00 90.19 211 ALA A C 1
ATOM 1694 O O . ALA A 1 211 ? 34.925 13.662 -32.520 1.00 90.19 211 ALA A O 1
ATOM 1695 N N . LYS A 1 212 ? 35.072 14.798 -30.574 1.00 91.56 212 LYS A N 1
ATOM 1696 C CA . LYS A 1 212 ? 36.404 15.391 -30.795 1.00 91.56 212 LYS A CA 1
ATOM 1697 C C . LYS A 1 212 ? 37.567 14.441 -30.473 1.00 91.56 212 LYS A C 1
ATOM 1699 O O . LYS A 1 212 ? 38.703 14.741 -30.826 1.00 91.56 212 LYS A O 1
ATOM 1704 N N . SER A 1 213 ? 37.319 13.312 -29.808 1.00 89.38 213 SER A N 1
ATOM 1705 C CA . SER A 1 213 ? 38.375 12.402 -29.358 1.00 89.38 213 SER A CA 1
ATOM 1706 C C . SER A 1 213 ? 38.835 11.455 -30.466 1.00 89.38 213 SER A C 1
ATOM 1708 O O . SER A 1 213 ? 38.090 10.584 -30.914 1.00 89.38 213 SER A O 1
ATOM 1710 N N . GLU A 1 214 ? 40.103 11.556 -30.864 1.00 86.81 214 GLU A N 1
ATOM 1711 C CA . GLU A 1 214 ? 40.719 10.627 -31.824 1.00 86.81 214 GLU A CA 1
ATOM 1712 C C . GLU A 1 214 ? 40.858 9.195 -31.281 1.00 86.81 214 GLU A C 1
ATOM 1714 O O . GLU A 1 214 ? 41.006 8.256 -32.060 1.00 86.81 214 GLU A O 1
ATOM 1719 N N . LEU A 1 215 ? 40.754 9.019 -29.958 1.00 85.69 215 LEU A N 1
ATOM 1720 C CA . LEU A 1 215 ? 40.815 7.717 -29.286 1.00 85.69 215 LEU A CA 1
ATOM 1721 C C . LEU A 1 215 ? 39.514 6.908 -29.414 1.00 85.69 215 LEU A C 1
ATOM 1723 O O . LEU A 1 215 ? 39.499 5.737 -29.046 1.00 85.69 215 LEU A O 1
ATOM 1727 N N . MET A 1 216 ? 38.426 7.521 -29.892 1.00 87.44 216 MET A N 1
ATOM 1728 C CA . MET A 1 216 ? 37.108 6.886 -30.006 1.00 87.44 216 MET A CA 1
ATOM 1729 C C . MET A 1 216 ? 36.893 6.275 -31.391 1.00 87.44 216 MET A C 1
ATOM 1731 O O . MET A 1 216 ? 37.336 6.823 -32.415 1.00 87.44 216 MET A O 1
ATOM 1735 N N . MET A 1 217 ? 36.135 5.174 -31.448 1.00 88.88 217 MET A N 1
ATOM 1736 C CA . MET A 1 217 ? 35.765 4.556 -32.721 1.00 88.88 217 MET A CA 1
ATOM 1737 C C . MET A 1 217 ? 35.065 5.573 -33.636 1.00 88.88 217 MET A C 1
ATOM 1739 O O . MET A 1 217 ? 34.299 6.429 -33.187 1.00 88.88 217 MET A O 1
ATOM 1743 N N . LYS A 1 218 ? 35.330 5.492 -34.948 1.00 89.69 218 LYS A N 1
ATOM 1744 C CA . LYS A 1 218 ? 34.729 6.399 -35.947 1.00 89.69 218 LYS A CA 1
ATOM 1745 C C . LYS A 1 218 ? 33.197 6.380 -35.876 1.00 89.69 218 LYS A C 1
ATOM 1747 O O . LYS A 1 218 ? 32.563 7.421 -35.998 1.00 89.69 218 LYS A O 1
ATOM 1752 N N . GLU A 1 219 ? 32.635 5.202 -35.638 1.00 90.31 219 GLU A N 1
ATOM 1753 C CA . GLU A 1 219 ? 31.199 4.973 -35.495 1.00 90.31 219 GLU A CA 1
ATOM 1754 C C . GLU A 1 219 ? 30.638 5.651 -34.235 1.00 90.31 219 GLU A C 1
ATOM 1756 O O . GLU A 1 219 ? 29.681 6.410 -34.326 1.00 90.31 219 GLU A O 1
ATOM 1761 N N . THR A 1 220 ? 31.310 5.510 -33.085 1.00 89.62 220 THR A N 1
ATOM 1762 C CA . THR A 1 220 ? 30.962 6.208 -31.832 1.00 89.62 220 THR A CA 1
ATOM 1763 C C . THR A 1 220 ? 30.981 7.727 -32.001 1.00 89.62 220 THR A C 1
ATOM 1765 O O . THR A 1 220 ? 30.087 8.416 -31.519 1.00 89.62 220 THR A O 1
ATOM 1768 N N . ARG A 1 221 ? 31.966 8.271 -32.727 1.00 91.19 221 ARG A N 1
ATOM 1769 C CA . ARG A 1 221 ? 32.018 9.710 -33.041 1.00 91.19 221 ARG A CA 1
ATOM 1770 C C . ARG A 1 221 ? 30.853 10.161 -33.922 1.00 91.19 221 ARG A C 1
ATOM 1772 O O . ARG A 1 221 ? 30.305 11.235 -33.687 1.00 91.19 221 ARG A O 1
ATOM 1779 N N . ALA A 1 222 ? 30.478 9.359 -34.919 1.00 90.44 222 ALA A N 1
ATOM 1780 C CA . ALA A 1 222 ? 29.339 9.652 -35.786 1.00 90.44 222 ALA A CA 1
ATOM 1781 C C . ALA A 1 222 ? 28.018 9.658 -34.997 1.00 90.44 222 ALA A C 1
ATOM 1783 O O . ALA A 1 222 ? 27.288 10.645 -35.071 1.00 90.44 222 ALA A O 1
ATOM 1784 N N . ILE A 1 223 ? 27.781 8.627 -34.174 1.00 91.94 223 ILE A N 1
ATOM 1785 C CA . ILE A 1 223 ? 26.610 8.529 -33.286 1.00 91.94 223 ILE A CA 1
ATOM 1786 C C . ILE A 1 223 ? 26.557 9.728 -32.328 1.00 91.94 223 ILE A C 1
ATOM 1788 O O . ILE A 1 223 ? 25.499 10.322 -32.136 1.00 91.94 223 ILE A O 1
ATOM 1792 N N . SER A 1 224 ? 27.697 10.142 -31.760 1.00 92.50 224 SER A N 1
ATOM 1793 C CA . SER A 1 224 ? 27.745 11.311 -30.875 1.00 92.50 224 SER A CA 1
ATOM 1794 C C . SER A 1 224 ? 27.325 12.606 -31.574 1.00 92.50 224 SER A C 1
ATOM 1796 O O . SER A 1 224 ? 26.561 13.376 -31.000 1.00 92.50 224 SER A O 1
ATOM 1798 N N . ASN A 1 225 ? 27.770 12.843 -32.812 1.00 92.81 225 ASN A N 1
ATOM 1799 C CA . ASN A 1 225 ? 27.357 14.025 -33.581 1.00 92.81 225 ASN A CA 1
ATOM 1800 C C . ASN A 1 225 ? 25.855 14.016 -33.905 1.00 92.81 225 ASN A C 1
ATOM 1802 O O . ASN A 1 225 ? 25.205 15.061 -33.847 1.00 92.81 225 ASN A O 1
ATOM 1806 N N . GLU A 1 226 ? 25.299 12.845 -34.220 1.00 93.62 226 GLU A N 1
ATOM 1807 C CA . GLU A 1 226 ? 23.863 12.677 -34.451 1.00 93.62 226 GLU A CA 1
ATOM 1808 C C . GLU A 1 226 ? 23.052 12.980 -33.181 1.00 93.62 226 GLU A C 1
ATOM 1810 O O . GLU A 1 226 ? 22.108 13.771 -33.223 1.00 93.62 226 GLU A O 1
ATOM 1815 N N . LEU A 1 227 ? 23.474 12.436 -32.035 1.00 92.44 227 LEU A N 1
ATOM 1816 C CA . LEU A 1 227 ? 22.837 12.687 -30.742 1.00 92.44 227 LEU A CA 1
ATOM 1817 C C . LEU A 1 227 ? 22.934 14.153 -30.303 1.00 92.44 227 LEU A C 1
ATOM 1819 O O . LEU A 1 227 ? 21.962 14.674 -29.766 1.00 92.44 227 LEU A O 1
ATOM 1823 N N . ILE A 1 228 ? 24.053 14.845 -30.549 1.00 94.56 228 ILE A N 1
ATOM 1824 C CA . ILE A 1 228 ? 24.181 16.286 -30.250 1.00 94.56 228 ILE A CA 1
ATOM 1825 C C . ILE A 1 228 ? 23.110 17.080 -30.998 1.00 94.56 228 ILE A C 1
ATOM 1827 O O . ILE A 1 228 ? 22.419 17.906 -30.399 1.00 94.56 228 ILE A O 1
ATOM 1831 N N . LYS A 1 229 ? 22.952 16.816 -32.301 1.00 93.56 229 LYS A N 1
ATOM 1832 C CA . LYS A 1 229 ? 21.937 17.477 -33.130 1.00 93.56 229 LYS A CA 1
ATOM 1833 C C . LYS A 1 229 ? 20.532 17.172 -32.612 1.00 93.56 229 LYS A C 1
ATOM 1835 O O . LYS A 1 229 ? 19.737 18.090 -32.437 1.00 93.56 229 LYS A O 1
ATOM 1840 N N . TYR A 1 230 ? 20.255 15.901 -32.327 1.00 92.62 230 TYR A N 1
ATOM 1841 C CA . TYR A 1 230 ? 18.971 15.455 -31.795 1.00 92.62 230 TYR A CA 1
ATOM 1842 C C . TYR A 1 230 ? 18.615 16.155 -30.471 1.00 92.62 230 TYR A C 1
ATOM 1844 O O . TYR A 1 230 ? 17.547 16.746 -30.342 1.00 92.62 230 TYR A O 1
ATOM 1852 N N . LEU A 1 231 ? 19.529 16.144 -29.498 1.00 92.44 231 LEU A N 1
ATOM 1853 C CA . LEU A 1 231 ? 19.301 16.719 -28.170 1.00 92.44 231 LEU A CA 1
ATOM 1854 C C . LEU A 1 231 ? 19.204 18.247 -28.199 1.00 92.44 231 LEU A C 1
ATOM 1856 O O . LEU A 1 231 ? 18.452 18.833 -27.425 1.00 92.44 231 LEU A O 1
ATOM 1860 N N . THR A 1 232 ? 19.934 18.897 -29.105 1.00 93.88 232 THR A N 1
ATOM 1861 C CA . THR A 1 232 ? 19.847 20.350 -29.296 1.00 93.88 232 THR A CA 1
ATOM 1862 C C . THR A 1 232 ? 18.484 20.743 -29.859 1.00 93.88 232 THR A C 1
ATOM 1864 O O . THR A 1 232 ? 17.892 21.707 -29.381 1.00 93.88 232 THR A O 1
ATOM 1867 N N . ASN A 1 233 ? 17.953 19.972 -30.814 1.00 90.75 233 ASN A N 1
ATOM 1868 C CA . ASN A 1 233 ? 16.595 20.175 -31.319 1.00 90.75 233 ASN A CA 1
ATOM 1869 C C . ASN A 1 233 ? 15.558 19.996 -30.202 1.00 90.75 233 ASN A C 1
ATOM 1871 O O . ASN A 1 233 ? 14.687 20.844 -30.053 1.00 90.75 233 ASN A O 1
ATOM 1875 N N . LEU A 1 234 ? 15.704 18.958 -29.369 1.00 89.00 234 LEU A N 1
ATOM 1876 C CA . LEU A 1 234 ? 14.820 18.722 -28.222 1.00 89.00 234 LEU A CA 1
ATOM 1877 C C . LEU A 1 234 ? 14.815 19.903 -27.230 1.00 89.00 234 LEU A C 1
ATOM 1879 O O . LEU A 1 234 ? 13.770 20.274 -26.708 1.00 89.00 234 LEU A O 1
ATOM 1883 N N . LEU A 1 235 ? 15.974 20.524 -26.978 1.00 89.94 235 LEU A N 1
ATOM 1884 C CA . LEU A 1 235 ? 16.071 21.707 -26.112 1.00 89.94 235 LEU A CA 1
ATOM 1885 C C . LEU A 1 235 ? 15.401 22.950 -26.711 1.00 89.94 235 LEU A C 1
ATOM 1887 O O . LEU A 1 235 ? 14.882 23.782 -25.961 1.00 89.94 235 LEU A O 1
ATOM 1891 N N . GLN A 1 236 ? 15.458 23.088 -28.036 1.00 89.19 236 GLN A N 1
ATOM 1892 C CA . GLN A 1 236 ? 14.886 24.211 -28.783 1.00 89.19 236 GLN A CA 1
ATOM 1893 C C . GLN A 1 236 ? 13.384 24.066 -29.036 1.00 89.19 236 GLN A C 1
ATOM 1895 O O . GLN A 1 236 ? 12.757 25.043 -29.443 1.00 89.19 236 GLN A O 1
ATOM 1900 N N . ASP A 1 237 ? 12.816 22.889 -28.776 1.00 83.25 237 ASP A N 1
ATOM 1901 C CA . ASP A 1 237 ? 11.395 22.638 -28.951 1.00 83.25 237 ASP A CA 1
ATOM 1902 C C . ASP A 1 237 ? 10.554 23.559 -28.048 1.00 83.25 237 ASP A C 1
ATOM 1904 O O . ASP A 1 237 ? 10.783 23.670 -26.831 1.00 83.25 237 ASP A O 1
ATOM 1908 N N . SER A 1 238 ? 9.613 24.270 -28.672 1.00 82.75 238 SER A N 1
ATOM 1909 C CA . SER A 1 238 ? 8.685 25.182 -28.002 1.00 82.75 238 SER A CA 1
ATOM 1910 C C . SER A 1 238 ? 7.413 24.492 -27.522 1.00 82.75 238 SER A C 1
ATOM 1912 O O . SER A 1 238 ? 6.643 25.116 -26.793 1.00 82.75 238 SER A O 1
ATOM 1914 N N . GLU A 1 239 ? 7.170 23.246 -27.932 1.00 83.94 239 GLU A N 1
ATOM 1915 C CA . GLU A 1 239 ? 5.992 22.495 -27.515 1.00 83.94 239 GLU A CA 1
ATOM 1916 C C . GLU A 1 239 ? 6.111 22.049 -26.049 1.00 83.94 239 GLU A C 1
ATOM 1918 O O . GLU A 1 239 ? 7.183 21.706 -25.541 1.00 83.94 239 GLU A O 1
ATOM 1923 N N . SER A 1 240 ? 4.981 22.087 -25.337 1.00 83.31 240 SER A N 1
ATOM 1924 C CA . SER A 1 240 ? 4.877 21.585 -23.962 1.00 83.31 240 SER A CA 1
ATOM 1925 C C . SER A 1 240 ? 4.729 20.065 -23.900 1.00 83.31 240 SER A C 1
ATOM 1927 O O . SER A 1 240 ? 4.954 19.474 -22.848 1.00 83.31 240 SER A O 1
ATOM 1929 N N . GLU A 1 241 ? 4.345 19.437 -25.009 1.00 86.94 241 GLU A N 1
ATOM 1930 C CA . GLU A 1 241 ? 4.157 17.997 -25.161 1.00 86.94 241 GLU A CA 1
ATOM 1931 C C . GLU A 1 241 ? 4.945 17.549 -26.390 1.00 86.94 241 GLU A C 1
ATOM 1933 O O . GLU A 1 241 ? 4.730 18.069 -27.475 1.00 86.94 241 GLU A O 1
ATOM 1938 N N . ILE A 1 242 ? 5.875 16.613 -26.216 1.00 88.62 242 ILE A N 1
ATOM 1939 C CA . ILE A 1 242 ? 6.840 16.212 -27.240 1.00 88.62 242 ILE A CA 1
ATOM 1940 C C . ILE A 1 242 ? 6.692 14.709 -27.489 1.00 88.62 242 ILE A C 1
ATOM 1942 O O . ILE A 1 242 ? 6.841 13.898 -26.568 1.00 88.62 242 ILE A O 1
ATOM 1946 N N . SER A 1 243 ? 6.425 14.327 -28.740 1.00 87.56 243 SER A N 1
ATOM 1947 C CA . SER A 1 243 ? 6.493 12.934 -29.202 1.00 87.56 243 SER A CA 1
ATOM 1948 C C . SER A 1 243 ? 7.911 12.591 -29.649 1.00 87.56 243 SER A C 1
ATOM 1950 O O . SER A 1 243 ? 8.577 13.390 -30.308 1.00 87.56 243 SER A O 1
ATOM 1952 N N . ILE A 1 244 ? 8.380 11.385 -29.318 1.00 88.12 244 ILE A N 1
ATOM 1953 C CA . ILE A 1 244 ? 9.657 10.871 -29.819 1.00 88.12 244 ILE A CA 1
ATOM 1954 C C . ILE A 1 244 ? 9.403 9.888 -30.964 1.00 88.12 244 ILE A C 1
ATOM 1956 O O . ILE A 1 244 ? 9.236 8.687 -30.749 1.00 88.12 244 ILE A O 1
ATOM 1960 N N . ASP A 1 245 ? 9.441 10.397 -32.193 1.00 86.38 245 ASP A N 1
ATOM 1961 C CA . ASP A 1 245 ? 9.161 9.599 -33.398 1.00 86.38 245 ASP A CA 1
ATOM 1962 C C . ASP A 1 245 ? 10.384 8.814 -33.897 1.00 86.38 245 ASP A C 1
ATOM 1964 O O . ASP A 1 245 ? 10.266 7.852 -34.655 1.00 86.38 245 ASP A O 1
ATOM 1968 N N . SER A 1 246 ? 11.585 9.223 -33.486 1.00 87.62 246 SER A N 1
ATOM 1969 C CA . SER A 1 246 ? 12.837 8.539 -33.806 1.00 87.62 246 SER A CA 1
ATOM 1970 C C . SER A 1 246 ? 13.854 8.737 -32.690 1.00 87.62 246 SER A C 1
ATOM 1972 O O . SER A 1 246 ? 13.864 9.773 -32.030 1.00 87.62 246 SER A O 1
ATOM 1974 N N . PHE A 1 247 ? 14.725 7.752 -32.478 1.00 87.75 247 PHE A N 1
ATOM 1975 C CA . PHE A 1 247 ? 15.838 7.871 -31.542 1.00 87.75 247 PHE A CA 1
ATOM 1976 C C . PHE A 1 247 ? 17.092 7.187 -32.109 1.00 87.75 247 PHE A C 1
ATOM 1978 O O . PHE A 1 247 ? 16.989 6.030 -32.533 1.00 87.75 247 PHE A O 1
ATOM 1985 N N . PRO A 1 248 ? 18.266 7.853 -32.123 1.00 86.06 248 PRO A N 1
ATOM 1986 C CA . PRO A 1 248 ? 19.490 7.266 -32.665 1.00 86.06 248 PRO A CA 1
ATOM 1987 C C . PRO A 1 248 ? 19.887 5.966 -31.956 1.00 86.06 248 PRO A C 1
ATOM 1989 O O . PRO A 1 248 ? 19.820 5.855 -30.729 1.00 86.06 248 PRO A O 1
ATOM 1992 N N . THR A 1 249 ? 20.347 4.976 -32.723 1.00 84.31 249 THR A N 1
ATOM 1993 C CA . THR A 1 249 ? 20.870 3.727 -32.151 1.00 84.31 249 THR A CA 1
ATOM 1994 C C . THR A 1 249 ? 22.203 3.998 -31.459 1.00 84.31 249 THR A C 1
ATOM 1996 O O . THR A 1 249 ? 23.137 4.527 -32.058 1.00 84.31 249 THR A O 1
ATOM 1999 N N . ILE A 1 250 ? 22.304 3.604 -30.192 1.00 84.19 250 ILE A N 1
ATOM 2000 C CA . ILE A 1 250 ? 23.488 3.830 -29.359 1.00 84.19 250 ILE A CA 1
ATOM 2001 C C . ILE A 1 250 ? 24.283 2.532 -29.272 1.00 84.19 250 ILE A C 1
ATOM 2003 O O . ILE A 1 250 ? 23.719 1.481 -28.980 1.00 84.19 250 ILE A O 1
ATOM 2007 N N . ASN A 1 251 ? 25.592 2.607 -29.509 1.00 83.94 251 ASN A N 1
ATOM 2008 C CA . ASN A 1 251 ? 26.480 1.453 -29.398 1.00 83.94 251 ASN A CA 1
ATOM 2009 C C . ASN A 1 251 ? 26.955 1.208 -27.950 1.00 83.94 251 ASN A C 1
ATOM 2011 O O . ASN A 1 251 ? 26.802 2.048 -27.053 1.00 83.94 251 ASN A O 1
ATOM 2015 N N . ASP A 1 252 ? 27.567 0.047 -27.717 1.00 79.69 252 ASP A N 1
ATOM 2016 C CA . ASP A 1 252 ? 28.014 -0.361 -26.380 1.00 79.69 252 ASP A CA 1
ATOM 2017 C C . ASP A 1 252 ? 29.111 0.554 -25.815 1.00 79.69 252 ASP A C 1
ATOM 2019 O O . ASP A 1 252 ? 29.128 0.831 -24.614 1.00 79.69 252 ASP A O 1
ATOM 2023 N N . GLU A 1 253 ? 30.018 1.057 -26.664 1.00 84.06 253 GLU A N 1
ATOM 2024 C CA . GLU A 1 253 ? 31.095 1.960 -26.239 1.00 84.06 253 GLU A CA 1
ATOM 2025 C C . GLU A 1 253 ? 30.526 3.265 -25.665 1.00 84.06 253 GLU A C 1
ATOM 2027 O O . GLU A 1 253 ? 30.880 3.652 -24.545 1.00 84.06 253 GLU A O 1
ATOM 2032 N N . LEU A 1 254 ? 29.592 3.907 -26.377 1.00 84.06 254 LEU A N 1
ATOM 2033 C CA . LEU A 1 254 ? 28.955 5.141 -25.921 1.00 84.06 254 LEU A CA 1
ATOM 2034 C C . LEU A 1 254 ? 28.130 4.911 -24.652 1.00 84.06 254 LEU A C 1
ATOM 2036 O O . LEU A 1 254 ? 28.255 5.669 -23.687 1.00 84.06 254 LEU A O 1
ATOM 2040 N N . THR A 1 255 ? 27.357 3.825 -24.619 1.00 80.12 255 THR A N 1
ATOM 2041 C CA . THR A 1 255 ? 26.587 3.403 -23.443 1.00 80.12 255 THR A CA 1
ATOM 2042 C C . THR A 1 255 ? 27.491 3.298 -22.209 1.00 80.12 255 THR A C 1
ATOM 2044 O O . THR A 1 255 ? 27.214 3.885 -21.159 1.00 80.12 255 THR A O 1
ATOM 2047 N N . GLN A 1 256 ? 28.636 2.623 -22.331 1.00 76.81 256 GLN A N 1
ATOM 2048 C CA . GLN A 1 256 ? 29.589 2.471 -21.230 1.00 76.81 256 GLN A CA 1
ATOM 2049 C C . GLN A 1 256 ? 30.209 3.793 -20.764 1.00 76.81 256 GLN A C 1
ATOM 2051 O O . GLN A 1 256 ? 30.443 3.964 -19.561 1.00 76.81 256 GLN A O 1
ATOM 2056 N N . ILE A 1 257 ? 30.531 4.704 -21.685 1.00 81.38 257 ILE A N 1
ATOM 2057 C CA . ILE A 1 257 ? 31.082 6.021 -21.340 1.00 81.38 257 ILE A CA 1
ATOM 2058 C C . ILE A 1 257 ? 30.031 6.845 -20.591 1.00 81.38 257 ILE A C 1
ATOM 2060 O O . ILE A 1 257 ? 30.333 7.396 -19.530 1.00 81.38 257 ILE A O 1
ATOM 2064 N N . TYR A 1 258 ? 28.795 6.854 -21.086 1.00 80.69 258 TYR A N 1
ATOM 2065 C CA . TYR A 1 258 ? 27.677 7.577 -20.491 1.00 80.69 258 TYR A CA 1
ATOM 2066 C C . TYR A 1 258 ? 27.384 7.135 -19.052 1.00 80.69 258 TYR A C 1
ATOM 2068 O O . TYR A 1 258 ? 27.405 7.955 -18.134 1.00 80.69 258 TYR A O 1
ATOM 2076 N N . TYR A 1 259 ? 27.223 5.831 -18.805 1.00 74.75 259 TYR A N 1
ATOM 2077 C CA . TYR A 1 259 ? 26.958 5.330 -17.450 1.00 74.75 259 TYR A CA 1
ATOM 2078 C C . TYR A 1 259 ? 28.113 5.605 -16.471 1.00 74.75 259 TYR A C 1
ATOM 2080 O O . TYR A 1 259 ? 27.884 5.870 -15.287 1.00 74.75 259 TYR A O 1
ATOM 2088 N N . LYS A 1 260 ? 29.369 5.607 -16.946 1.00 74.81 260 LYS A N 1
ATOM 2089 C CA . LYS A 1 260 ? 30.517 6.047 -16.130 1.00 74.81 260 LYS A CA 1
ATOM 2090 C C . LYS A 1 260 ? 30.435 7.540 -15.795 1.00 74.81 260 LYS A C 1
ATOM 2092 O O . LYS A 1 260 ? 30.827 7.919 -14.687 1.00 74.81 260 LYS A O 1
ATOM 2097 N N . ALA A 1 261 ? 29.965 8.367 -16.728 1.00 73.38 261 ALA A N 1
ATOM 2098 C CA . ALA A 1 261 ? 29.826 9.808 -16.553 1.00 73.38 261 ALA A CA 1
ATOM 2099 C C . ALA A 1 261 ? 28.705 10.159 -15.565 1.00 73.38 261 ALA A C 1
ATOM 2101 O O . ALA A 1 261 ? 29.003 10.851 -14.592 1.00 73.38 261 ALA A O 1
ATOM 2102 N N . ILE A 1 262 ? 27.494 9.596 -15.720 1.00 71.12 262 ILE A N 1
ATOM 2103 C CA . ILE A 1 262 ? 26.361 9.806 -14.790 1.00 71.12 262 ILE A CA 1
ATOM 2104 C C . ILE A 1 262 ? 26.815 9.634 -13.341 1.00 71.12 262 ILE A C 1
ATOM 2106 O O . ILE A 1 262 ? 26.574 10.490 -12.494 1.00 71.12 262 ILE A O 1
ATOM 2110 N N . ARG A 1 263 ? 27.524 8.541 -13.045 1.00 66.12 263 ARG A N 1
ATOM 2111 C CA . ARG A 1 263 ? 27.963 8.225 -11.682 1.00 66.12 263 ARG A CA 1
ATOM 2112 C C . ARG A 1 263 ? 28.999 9.206 -11.141 1.00 66.12 263 ARG A C 1
ATOM 2114 O O . ARG A 1 263 ? 28.945 9.571 -9.967 1.00 66.12 263 ARG A O 1
ATOM 2121 N N . LYS A 1 264 ? 29.990 9.576 -11.957 1.00 69.44 264 LYS A N 1
ATOM 2122 C CA . LYS A 1 264 ? 31.056 10.496 -11.530 1.00 69.44 264 LYS A CA 1
ATOM 2123 C C . LYS A 1 264 ? 30.534 11.916 -11.343 1.00 69.44 264 LYS A C 1
ATOM 2125 O O . LYS A 1 264 ? 30.997 12.604 -10.440 1.00 69.44 264 LYS A O 1
ATOM 2130 N N . LEU A 1 265 ? 29.591 12.319 -12.186 1.00 68.06 265 LEU A N 1
ATOM 2131 C CA . LEU A 1 265 ? 29.065 13.678 -12.251 1.00 68.06 265 LEU A CA 1
ATOM 2132 C C . LEU A 1 265 ? 27.742 13.849 -11.489 1.00 68.06 265 LEU A C 1
ATOM 2134 O O . LEU A 1 265 ? 27.286 14.975 -11.337 1.00 68.06 265 LEU A O 1
ATOM 2138 N N . ARG A 1 266 ? 27.170 12.757 -10.959 1.00 65.69 266 ARG A N 1
ATOM 2139 C CA . ARG A 1 266 ? 25.917 12.721 -10.185 1.00 65.69 266 ARG A CA 1
ATOM 2140 C C . ARG A 1 266 ? 24.729 13.352 -10.926 1.00 65.69 266 ARG A C 1
ATOM 2142 O O . ARG A 1 266 ? 23.995 14.141 -10.339 1.00 65.69 266 ARG A O 1
ATOM 2149 N N . TRP A 1 267 ? 24.555 13.010 -12.202 1.00 69.44 267 TRP A N 1
ATOM 2150 C CA . TRP A 1 267 ? 23.390 13.454 -12.981 1.00 69.44 267 TRP A CA 1
ATOM 2151 C C . TRP A 1 267 ? 22.095 12.894 -12.388 1.00 69.44 267 TRP A C 1
ATOM 2153 O O . TRP A 1 267 ? 22.105 11.791 -11.831 1.00 69.44 267 TRP A O 1
ATOM 2163 N N . GLN A 1 268 ? 21.007 13.664 -12.468 1.00 58.59 268 GLN A N 1
ATOM 2164 C CA . GLN A 1 268 ? 19.754 13.324 -11.784 1.00 58.59 268 GLN A CA 1
ATOM 2165 C C . GLN A 1 268 ? 18.900 12.321 -12.571 1.00 58.59 268 GLN A C 1
ATOM 2167 O O . GLN A 1 268 ? 18.119 11.594 -11.960 1.00 58.59 268 GLN A O 1
ATOM 2172 N N . GLY A 1 269 ? 19.100 12.214 -13.890 1.00 63.41 269 GLY A N 1
ATOM 2173 C CA . GLY A 1 269 ? 18.346 11.311 -14.761 1.00 63.41 269 GLY A CA 1
ATOM 2174 C C . GLY A 1 269 ? 19.199 10.535 -15.769 1.00 63.41 269 GLY A C 1
ATOM 2175 O O . GLY A 1 269 ? 20.297 10.943 -16.153 1.00 63.41 269 GLY A O 1
ATOM 2176 N N . ASN A 1 270 ? 18.666 9.397 -16.223 1.00 75.31 270 ASN A N 1
ATOM 2177 C CA . ASN A 1 270 ? 19.215 8.613 -17.330 1.00 75.31 270 ASN A CA 1
ATOM 2178 C C . ASN A 1 270 ? 18.461 8.948 -18.625 1.00 75.31 270 ASN A C 1
ATOM 2180 O O . ASN A 1 270 ? 17.508 8.272 -19.013 1.00 75.31 270 ASN A O 1
ATOM 2184 N N . ILE A 1 271 ? 18.910 10.016 -19.279 1.00 83.25 271 ILE A N 1
ATOM 2185 C CA . ILE A 1 271 ? 18.323 10.577 -20.502 1.00 83.25 271 ILE A CA 1
ATOM 2186 C C . ILE A 1 271 ? 18.287 9.547 -21.628 1.00 83.25 271 ILE A C 1
ATOM 2188 O O . ILE A 1 271 ? 17.298 9.478 -22.349 1.00 83.25 271 ILE A O 1
ATOM 2192 N N . ILE A 1 272 ? 19.335 8.724 -21.773 1.00 81.94 272 ILE A N 1
ATOM 2193 C CA . ILE A 1 272 ? 19.366 7.677 -22.803 1.00 81.94 272 ILE A CA 1
ATOM 2194 C C . ILE A 1 272 ? 18.221 6.690 -22.582 1.00 81.94 272 ILE A C 1
ATOM 2196 O O . ILE A 1 272 ? 17.413 6.489 -23.486 1.00 81.94 272 ILE A O 1
ATOM 2200 N N . SER A 1 273 ? 18.139 6.089 -21.391 1.00 78.06 273 SER A N 1
ATOM 2201 C CA . SER A 1 273 ? 17.106 5.091 -21.101 1.00 78.06 273 SER A CA 1
ATOM 2202 C C . SER A 1 273 ? 15.707 5.673 -21.229 1.00 78.06 273 SER A C 1
ATOM 2204 O O . SER A 1 273 ? 14.815 4.996 -21.734 1.00 78.06 273 SER A O 1
ATOM 2206 N N . MET A 1 274 ? 15.523 6.930 -20.826 1.00 83.12 274 MET A N 1
ATOM 2207 C CA . MET A 1 274 ? 14.252 7.603 -21.015 1.00 83.12 274 MET A CA 1
ATOM 2208 C C . MET A 1 274 ? 13.916 7.778 -22.494 1.00 83.12 274 MET A C 1
ATOM 2210 O O . MET A 1 274 ? 12.839 7.369 -22.908 1.00 83.12 274 MET A O 1
ATOM 2214 N N . LEU A 1 275 ? 14.772 8.430 -23.285 1.00 86.75 275 LEU A N 1
ATOM 2215 C CA . LEU A 1 275 ? 14.442 8.737 -24.680 1.00 86.75 275 LEU A CA 1
ATOM 2216 C C . LEU A 1 275 ? 14.223 7.448 -25.479 1.00 86.75 275 LEU A C 1
ATOM 2218 O O . LEU A 1 275 ? 13.314 7.375 -26.301 1.00 86.75 275 LEU A O 1
ATOM 2222 N N . GLN A 1 276 ? 14.983 6.393 -25.164 1.00 85.12 276 GLN A N 1
ATOM 2223 C CA . GLN A 1 276 ? 14.740 5.048 -25.682 1.00 85.12 276 GLN A CA 1
ATOM 2224 C C . GLN A 1 276 ? 13.378 4.500 -25.262 1.00 85.12 276 GLN A C 1
ATOM 2226 O O . GLN A 1 276 ? 12.687 3.907 -26.088 1.00 85.12 276 GLN A O 1
ATOM 2231 N N . TYR A 1 277 ? 12.989 4.658 -23.995 1.00 83.31 277 TYR A N 1
ATOM 2232 C CA . TYR A 1 277 ? 11.674 4.238 -23.525 1.00 83.31 277 TYR A CA 1
ATOM 2233 C C . TYR A 1 277 ? 10.561 5.014 -24.236 1.00 83.31 277 TYR A C 1
ATOM 2235 O O . TYR A 1 277 ? 9.625 4.384 -24.729 1.00 83.31 277 TYR A O 1
ATOM 2243 N N . ALA A 1 278 ? 10.672 6.343 -24.308 1.00 85.69 278 ALA A N 1
ATOM 2244 C CA . ALA A 1 278 ? 9.697 7.223 -24.939 1.00 85.69 278 ALA A CA 1
ATOM 2245 C C . ALA A 1 278 ? 9.515 6.868 -26.416 1.00 85.69 278 ALA A C 1
ATOM 2247 O O . ALA A 1 278 ? 8.390 6.641 -26.844 1.00 85.69 278 ALA A O 1
ATOM 2248 N N . TYR A 1 279 ? 10.612 6.661 -27.147 1.00 88.31 279 TYR A N 1
ATOM 2249 C CA . TYR A 1 279 ? 10.584 6.165 -28.521 1.00 88.31 279 TYR A CA 1
ATOM 2250 C C . TYR A 1 279 ? 9.918 4.784 -28.638 1.00 88.31 279 TYR A C 1
ATOM 2252 O O . TYR A 1 279 ? 8.950 4.603 -29.375 1.00 88.31 279 TYR A O 1
ATOM 2260 N N . LYS A 1 280 ? 10.396 3.784 -27.885 1.00 84.31 280 LYS A N 1
ATOM 2261 C CA . LYS A 1 280 ? 9.900 2.397 -27.985 1.00 84.31 280 LYS A CA 1
ATOM 2262 C C . LYS A 1 280 ? 8.427 2.254 -27.615 1.00 84.31 280 LYS A C 1
ATOM 2264 O O . LYS A 1 280 ? 7.750 1.364 -28.124 1.00 84.31 280 LYS A O 1
ATOM 2269 N N . ASN A 1 281 ? 7.956 3.068 -26.676 1.00 81.06 281 ASN A N 1
ATOM 2270 C CA . ASN A 1 281 ? 6.605 2.977 -26.136 1.00 81.06 281 ASN A CA 1
ATOM 2271 C C . ASN A 1 281 ? 5.689 4.093 -26.629 1.00 81.06 281 ASN A C 1
ATOM 2273 O O . ASN A 1 281 ? 4.541 4.116 -26.197 1.00 81.06 281 ASN A O 1
ATOM 2277 N N . GLN A 1 282 ? 6.179 4.967 -27.515 1.00 85.12 282 GLN A N 1
ATOM 2278 C CA . GLN A 1 282 ? 5.455 6.145 -27.997 1.00 85.12 282 GLN A CA 1
ATOM 2279 C C . GLN A 1 282 ? 4.908 6.974 -26.822 1.00 85.12 282 GLN A C 1
ATOM 2281 O O . GLN A 1 282 ? 3.757 7.402 -26.812 1.00 85.12 282 GLN A O 1
ATOM 2286 N N . ALA A 1 283 ? 5.724 7.121 -25.773 1.00 84.81 283 ALA A N 1
ATOM 2287 C CA . ALA A 1 283 ? 5.342 7.874 -24.588 1.00 84.81 283 ALA A CA 1
ATOM 2288 C C . ALA A 1 283 ? 5.552 9.368 -24.847 1.00 84.81 283 ALA A C 1
ATOM 2290 O O . ALA A 1 283 ? 6.629 9.780 -25.281 1.00 84.81 283 ALA A O 1
ATOM 2291 N N . MET A 1 284 ? 4.533 10.166 -24.540 1.00 87.00 284 MET A N 1
ATOM 2292 C CA . MET A 1 284 ? 4.604 11.622 -24.596 1.00 87.00 284 MET A CA 1
ATOM 2293 C C . MET A 1 284 ? 5.520 12.144 -23.480 1.00 87.00 284 MET A C 1
ATOM 2295 O O . MET A 1 284 ? 5.384 11.747 -22.318 1.00 87.00 284 MET A O 1
ATOM 2299 N N . ILE A 1 285 ? 6.438 13.042 -23.836 1.00 88.50 285 ILE A N 1
ATOM 2300 C CA . ILE A 1 285 ? 7.255 13.797 -22.886 1.00 88.50 285 ILE A CA 1
ATOM 2301 C C . ILE A 1 285 ? 6.575 15.139 -22.632 1.00 88.50 285 ILE A C 1
ATOM 2303 O O . ILE A 1 285 ? 6.296 15.879 -23.567 1.00 88.50 285 ILE A O 1
ATOM 2307 N N . VAL A 1 286 ? 6.345 15.480 -21.370 1.00 86.50 286 VAL A N 1
ATOM 2308 C CA . VAL A 1 286 ? 5.784 16.767 -20.956 1.00 86.50 286 VAL A CA 1
ATOM 2309 C C . VAL A 1 286 ? 6.911 17.665 -20.459 1.00 86.50 286 VAL A C 1
ATOM 2311 O O . VAL A 1 286 ? 7.655 17.302 -19.547 1.00 86.50 286 VAL A O 1
ATOM 2314 N N . LYS A 1 287 ? 7.031 18.856 -21.043 1.00 86.62 287 LYS A N 1
ATOM 2315 C CA . LYS A 1 287 ? 7.990 19.892 -20.654 1.00 86.62 287 LYS A CA 1
ATOM 2316 C C . LYS A 1 287 ? 7.321 20.895 -19.714 1.00 86.62 287 LYS A C 1
ATOM 2318 O O . LYS A 1 287 ? 6.326 21.526 -20.067 1.00 86.62 287 LYS A O 1
ATOM 2323 N N . ARG A 1 288 ? 7.880 21.055 -18.514 1.00 83.25 288 ARG A N 1
ATOM 2324 C CA . ARG A 1 288 ? 7.462 22.025 -17.491 1.00 83.25 288 ARG A CA 1
ATOM 2325 C C . ARG A 1 288 ? 8.683 22.818 -17.040 1.00 83.25 288 ARG A C 1
ATOM 2327 O O . ARG A 1 288 ? 9.512 22.302 -16.294 1.00 83.25 288 ARG A O 1
ATOM 2334 N N . ASP A 1 289 ? 8.800 24.056 -17.511 1.00 84.88 289 ASP A N 1
ATOM 2335 C CA . ASP A 1 289 ? 9.979 24.908 -17.310 1.00 84.88 289 ASP A CA 1
ATOM 2336 C C . ASP A 1 289 ? 11.280 24.202 -17.752 1.00 84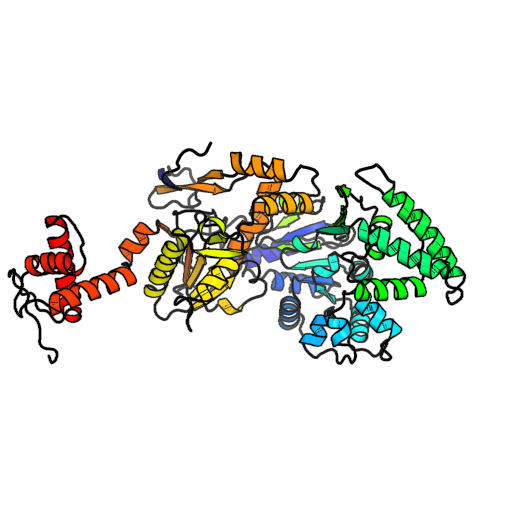.88 289 ASP A C 1
ATOM 2338 O O . ASP A 1 289 ? 11.437 23.850 -18.923 1.00 84.88 289 ASP A O 1
ATOM 2342 N N . ASP A 1 290 ? 12.204 23.972 -16.816 1.00 89.00 290 ASP A N 1
ATOM 2343 C CA . ASP A 1 290 ? 13.464 23.261 -17.039 1.00 89.00 290 ASP A CA 1
ATOM 2344 C C . ASP A 1 290 ? 13.367 21.749 -16.741 1.00 89.00 290 ASP A C 1
ATOM 2346 O O . ASP A 1 290 ? 14.386 21.061 -16.712 1.00 89.00 290 ASP A O 1
ATOM 2350 N N . TYR A 1 291 ? 12.169 21.200 -16.530 1.00 87.75 291 TYR A N 1
ATOM 2351 C CA . TYR A 1 291 ? 11.950 19.771 -16.297 1.00 87.75 291 TYR A CA 1
ATOM 2352 C C . TYR A 1 291 ? 11.205 19.108 -17.451 1.00 87.75 291 TYR A C 1
ATOM 2354 O O . TYR A 1 291 ? 10.276 19.665 -18.031 1.00 87.75 291 TYR A O 1
ATOM 2362 N N . TYR A 1 292 ? 11.593 17.872 -17.735 1.00 87.94 292 TYR A N 1
ATOM 2363 C CA . TYR A 1 292 ? 10.943 17.005 -18.707 1.00 87.94 292 TYR A CA 1
ATOM 2364 C C . TYR A 1 292 ? 10.507 15.734 -17.984 1.00 87.94 292 TYR A C 1
ATOM 2366 O O . TYR A 1 292 ? 11.336 15.084 -17.337 1.00 87.94 292 TYR A O 1
ATOM 2374 N N . THR A 1 293 ? 9.230 15.376 -18.082 1.00 86.44 293 THR A N 1
ATOM 2375 C CA . THR A 1 293 ? 8.677 14.165 -17.465 1.00 86.44 293 THR A CA 1
ATOM 2376 C C . THR A 1 293 ? 7.959 13.300 -18.487 1.00 86.44 293 THR A C 1
ATOM 2378 O O . THR A 1 293 ? 7.529 13.774 -19.534 1.00 86.44 293 THR A O 1
ATOM 2381 N N . TYR A 1 294 ? 7.854 12.006 -18.214 1.00 84.56 294 TYR A N 1
ATOM 2382 C CA . TYR A 1 294 ? 7.081 11.074 -19.023 1.00 84.56 294 TYR A CA 1
ATOM 2383 C C . TYR A 1 294 ? 6.462 9.996 -18.136 1.00 84.56 294 TYR A C 1
ATOM 2385 O O . TYR A 1 294 ? 6.947 9.689 -17.042 1.00 84.56 294 TYR A O 1
ATOM 2393 N N . MET A 1 295 ? 5.390 9.394 -18.643 1.00 83.06 295 MET A N 1
ATOM 2394 C CA . MET A 1 295 ? 4.677 8.326 -17.958 1.00 83.06 295 MET A CA 1
ATOM 2395 C C . MET A 1 295 ? 5.228 6.961 -18.365 1.00 83.06 295 MET A C 1
ATOM 2397 O O . MET A 1 295 ? 5.192 6.564 -19.534 1.00 83.06 295 MET A O 1
ATOM 2401 N N . LYS A 1 296 ? 5.708 6.208 -17.379 1.00 83.19 296 LYS A N 1
ATOM 2402 C CA . LYS A 1 296 ? 6.110 4.815 -17.534 1.00 83.19 296 LYS A CA 1
ATOM 2403 C C . LYS A 1 296 ? 4.970 3.909 -17.104 1.00 83.19 296 LYS A C 1
ATOM 2405 O O . LYS A 1 296 ? 4.671 3.817 -15.917 1.00 83.19 296 LYS A O 1
ATOM 2410 N N . VAL A 1 297 ? 4.347 3.239 -18.066 1.00 83.06 297 VAL A N 1
ATOM 2411 C CA . VAL A 1 297 ? 3.179 2.380 -17.855 1.00 83.06 297 VAL A CA 1
ATOM 2412 C C . VAL A 1 297 ? 3.591 0.925 -18.018 1.00 83.06 297 VAL A C 1
ATOM 2414 O O . VAL A 1 297 ? 4.223 0.544 -19.005 1.00 83.06 297 VAL A O 1
ATOM 2417 N N . ALA A 1 298 ? 3.226 0.103 -17.048 1.00 83.75 298 ALA A N 1
ATOM 2418 C CA . ALA A 1 298 ? 3.349 -1.334 -17.130 1.00 83.75 298 ALA A CA 1
ATOM 2419 C C . ALA A 1 298 ? 2.471 -1.877 -18.258 1.00 83.75 298 ALA A C 1
ATOM 2421 O O . ALA A 1 298 ? 1.275 -1.598 -18.326 1.00 83.75 298 ALA A O 1
ATOM 2422 N N . LYS A 1 299 ? 3.056 -2.716 -19.113 1.00 77.06 299 LYS A N 1
ATOM 2423 C CA . LYS A 1 299 ? 2.317 -3.426 -20.159 1.00 77.06 299 LYS A CA 1
ATOM 2424 C C . LYS A 1 299 ? 1.915 -4.796 -19.638 1.00 77.06 299 LYS A C 1
ATOM 2426 O O . LYS A 1 299 ? 2.761 -5.675 -19.473 1.00 77.06 299 LYS A O 1
ATOM 2431 N N . LEU A 1 300 ? 0.629 -4.953 -19.347 1.00 85.19 300 LEU A N 1
ATOM 2432 C CA . LEU A 1 300 ? 0.036 -6.258 -19.073 1.00 85.19 300 LEU A CA 1
ATOM 2433 C C . LEU A 1 300 ? -0.231 -6.984 -20.399 1.00 85.19 300 LEU A C 1
ATOM 2435 O O . LEU A 1 300 ? -0.451 -6.311 -21.403 1.00 85.19 300 LEU A O 1
ATOM 2439 N N . PRO A 1 301 ? -0.208 -8.328 -20.428 1.00 87.12 301 PRO A N 1
ATOM 2440 C CA . PRO A 1 301 ? -0.591 -9.056 -21.629 1.00 87.12 301 PRO A CA 1
ATOM 2441 C C . PRO A 1 301 ? -2.056 -8.820 -21.987 1.00 87.12 301 PRO A C 1
ATOM 2443 O O . PRO A 1 301 ? -2.916 -8.756 -21.099 1.00 87.12 301 PRO A O 1
ATOM 2446 N N . ASP A 1 302 ? -2.307 -8.741 -23.291 1.00 86.69 302 ASP A N 1
ATOM 2447 C CA . ASP A 1 302 ? -3.645 -8.666 -23.884 1.00 86.69 302 ASP A CA 1
ATOM 2448 C C . ASP A 1 302 ? -4.130 -10.039 -24.373 1.00 86.69 302 ASP A C 1
ATOM 2450 O O . ASP A 1 302 ? -5.321 -10.243 -24.572 1.00 86.69 302 ASP A O 1
ATOM 2454 N N . ASP A 1 303 ? -3.210 -10.989 -24.547 1.00 89.69 303 ASP A N 1
ATOM 2455 C CA . ASP A 1 303 ? -3.419 -12.323 -25.117 1.00 89.69 303 ASP A CA 1
ATOM 2456 C C . ASP A 1 303 ? -3.347 -13.457 -24.082 1.00 89.69 303 ASP A C 1
ATOM 2458 O O . ASP A 1 303 ? -3.603 -14.612 -24.416 1.00 89.69 303 ASP A O 1
ATOM 2462 N N . VAL A 1 304 ? -3.054 -13.136 -22.818 1.00 92.81 304 VAL A N 1
ATOM 2463 C CA . VAL A 1 304 ? -2.990 -14.100 -21.712 1.00 92.81 304 VAL A CA 1
ATOM 2464 C C . VAL A 1 304 ? -4.001 -13.711 -20.626 1.00 92.81 304 VAL A C 1
ATOM 2466 O O . VAL A 1 304 ? -4.004 -12.555 -20.193 1.00 92.81 304 VAL A O 1
ATOM 2469 N N . PRO A 1 305 ? -4.849 -14.641 -20.141 1.00 95.44 305 PRO A N 1
ATOM 2470 C CA . PRO A 1 305 ? -5.739 -14.393 -19.011 1.00 95.44 305 PRO A CA 1
ATOM 2471 C C . PRO A 1 305 ? -4.985 -13.927 -17.759 1.00 95.44 305 PRO A C 1
ATOM 2473 O O . PRO A 1 305 ? -3.919 -14.449 -17.421 1.00 95.44 305 PRO A O 1
ATOM 2476 N N . ILE A 1 306 ? -5.567 -12.971 -17.032 1.00 96.19 306 ILE A N 1
ATOM 2477 C CA . ILE A 1 306 ? -4.966 -12.393 -15.822 1.00 96.19 306 ILE A CA 1
ATOM 2478 C C . ILE A 1 306 ? -5.902 -12.578 -14.634 1.00 96.19 306 ILE A C 1
ATOM 2480 O O . ILE A 1 306 ? -7.071 -12.212 -14.712 1.00 96.19 306 ILE A O 1
ATOM 2484 N N . ILE A 1 307 ? -5.382 -13.085 -13.517 1.00 97.25 307 ILE A N 1
ATOM 2485 C CA . ILE A 1 307 ? -6.080 -13.127 -12.227 1.00 97.25 307 ILE A CA 1
ATOM 2486 C C . ILE A 1 307 ? -5.393 -12.165 -11.260 1.00 97.25 307 ILE A C 1
ATOM 2488 O O . ILE A 1 307 ? -4.223 -12.339 -10.933 1.00 97.25 307 ILE A O 1
ATOM 2492 N N . ILE A 1 308 ? -6.133 -11.181 -10.757 1.00 96.56 308 ILE A N 1
ATOM 2493 C CA . ILE A 1 308 ? -5.680 -10.245 -9.725 1.00 96.56 308 ILE A CA 1
ATOM 2494 C C . ILE A 1 308 ? -6.269 -10.678 -8.380 1.00 96.56 308 ILE A C 1
ATOM 2496 O O . ILE A 1 308 ? -7.487 -10.812 -8.244 1.00 96.56 308 ILE A O 1
ATOM 2500 N N . LEU A 1 309 ? -5.417 -10.880 -7.376 1.00 94.81 309 LEU A N 1
ATOM 2501 C CA . LEU A 1 309 ? -5.807 -11.212 -6.007 1.00 94.81 309 LEU A CA 1
ATOM 2502 C C . LEU A 1 309 ? -5.729 -9.955 -5.142 1.00 94.81 309 LEU A C 1
ATOM 2504 O O . LEU A 1 309 ? -4.684 -9.624 -4.593 1.00 94.81 309 LEU A O 1
ATOM 2508 N N . ASP A 1 310 ? -6.852 -9.262 -4.985 1.00 91.50 310 ASP A N 1
ATOM 2509 C CA . ASP A 1 310 ? -6.913 -8.042 -4.183 1.00 91.50 310 ASP A CA 1
ATOM 2510 C C . ASP A 1 310 ? -8.197 -8.028 -3.358 1.00 91.50 310 ASP A C 1
ATOM 2512 O O . ASP A 1 310 ? -9.274 -7.706 -3.854 1.00 91.50 310 ASP A O 1
ATOM 2516 N N . ALA A 1 311 ? -8.073 -8.376 -2.072 1.00 86.00 311 ALA A N 1
ATOM 2517 C CA . ALA A 1 311 ? -9.202 -8.461 -1.138 1.00 86.00 311 ALA A CA 1
ATOM 2518 C C . ALA A 1 311 ? -9.976 -7.142 -0.995 1.00 86.00 311 ALA A C 1
ATOM 2520 O O . ALA A 1 311 ? -11.140 -7.141 -0.609 1.00 86.00 311 ALA A O 1
ATOM 2521 N N . SER A 1 312 ? -9.296 -6.029 -1.248 1.00 85.31 312 SER A N 1
ATOM 2522 C CA . SER A 1 312 ? -9.815 -4.668 -1.146 1.00 85.31 312 SER A CA 1
ATOM 2523 C C . SER A 1 312 ? -10.092 -4.035 -2.509 1.00 85.31 312 SER A C 1
ATOM 2525 O O . SER A 1 312 ? -10.476 -2.867 -2.572 1.00 85.31 312 SER A O 1
ATOM 2527 N N . GLY A 1 313 ? -9.873 -4.789 -3.587 1.00 87.69 313 GLY A N 1
ATOM 2528 C CA . GLY A 1 313 ? -9.945 -4.296 -4.950 1.00 87.69 313 GLY A CA 1
ATOM 2529 C C . GLY A 1 313 ? -11.355 -3.875 -5.349 1.00 87.69 313 GLY A C 1
ATOM 2530 O O . GLY A 1 313 ? -12.354 -4.422 -4.879 1.00 87.69 313 GLY A O 1
ATOM 2531 N N . ASN A 1 314 ? -11.426 -2.917 -6.269 1.00 89.44 314 ASN A N 1
ATOM 2532 C CA . ASN A 1 314 ? -12.662 -2.482 -6.909 1.00 89.44 314 ASN A CA 1
ATOM 2533 C C . ASN A 1 314 ? -12.538 -2.685 -8.424 1.00 89.44 314 ASN A C 1
ATOM 2535 O O . ASN A 1 314 ? -11.559 -2.240 -9.020 1.00 89.44 314 ASN A O 1
ATOM 2539 N N . ALA A 1 315 ? -13.528 -3.337 -9.039 1.00 93.06 315 ALA A N 1
ATOM 2540 C CA . ALA A 1 315 ? -13.575 -3.544 -10.484 1.00 93.06 315 ALA A CA 1
ATOM 2541 C C . ALA A 1 315 ? -13.432 -2.220 -11.243 1.00 93.06 315 ALA A C 1
ATOM 2543 O O . ALA A 1 315 ? -12.551 -2.104 -12.080 1.00 93.06 315 ALA A O 1
ATOM 2544 N N . ASP A 1 316 ? -14.207 -1.202 -10.868 1.00 92.81 316 ASP A N 1
ATOM 2545 C CA . ASP A 1 316 ? -14.218 0.110 -11.523 1.00 92.81 316 ASP A CA 1
ATOM 2546 C C . ASP A 1 316 ? -12.857 0.825 -11.420 1.00 92.81 316 ASP A C 1
ATOM 2548 O O . ASP A 1 316 ? -12.381 1.426 -12.382 1.00 92.81 316 ASP A O 1
ATOM 2552 N N . PHE A 1 317 ? -12.163 0.681 -10.285 1.00 93.94 317 PHE A N 1
ATOM 2553 C CA . PHE A 1 317 ? -10.788 1.167 -10.138 1.00 93.94 317 PHE A CA 1
ATOM 2554 C C . PHE A 1 317 ? -9.847 0.493 -11.146 1.00 93.94 317 PHE A C 1
ATOM 2556 O O . PHE A 1 317 ? -9.109 1.177 -11.856 1.00 93.94 317 PHE A O 1
ATOM 2563 N N . TYR A 1 318 ? -9.873 -0.842 -11.226 1.00 94.94 318 TYR A N 1
ATOM 2564 C CA . TYR A 1 318 ? -9.006 -1.581 -12.142 1.00 94.94 318 TYR A CA 1
ATOM 2565 C C . TYR A 1 318 ? -9.401 -1.372 -13.608 1.00 94.94 318 TYR A C 1
ATOM 2567 O O . TYR A 1 318 ? -8.512 -1.287 -14.444 1.00 94.94 318 TYR A O 1
ATOM 2575 N N . GLU A 1 319 ? -10.685 -1.232 -13.942 1.00 94.88 319 GLU A N 1
ATOM 2576 C CA . GLU A 1 319 ? -11.129 -0.940 -15.311 1.00 94.88 319 GLU A CA 1
ATOM 2577 C C . GLU A 1 319 ? -10.610 0.416 -15.790 1.00 94.88 319 GLU A C 1
ATOM 2579 O O . GLU A 1 319 ? -10.062 0.504 -16.888 1.00 94.88 319 GLU A O 1
ATOM 2584 N N . LYS A 1 320 ? -10.692 1.450 -14.943 1.00 92.44 320 LYS A N 1
ATOM 2585 C CA . LYS A 1 320 ? -10.137 2.780 -15.235 1.00 92.44 320 LYS A CA 1
ATOM 2586 C C . LYS A 1 320 ? -8.618 2.776 -15.320 1.00 92.44 320 LYS A C 1
ATOM 2588 O O . LYS A 1 320 ? -8.060 3.383 -16.226 1.00 92.44 320 LYS A O 1
ATOM 2593 N N . MET A 1 321 ? -7.950 2.098 -14.387 1.00 92.38 321 MET A N 1
ATOM 2594 C CA . MET A 1 321 ? -6.488 2.009 -14.365 1.00 92.38 321 MET A CA 1
ATOM 2595 C C . MET A 1 321 ? -5.960 1.261 -15.597 1.00 92.38 321 MET A C 1
ATOM 2597 O O . MET A 1 321 ? -5.012 1.697 -16.242 1.00 92.38 321 MET A O 1
ATOM 2601 N N . LEU A 1 322 ? -6.572 0.125 -15.932 1.00 91.62 322 LEU A N 1
ATOM 2602 C CA . LEU A 1 322 ? -6.102 -0.765 -16.994 1.00 91.62 322 LEU A CA 1
ATOM 2603 C C . LEU A 1 322 ? -6.651 -0.417 -18.376 1.00 91.62 322 LEU A C 1
ATOM 2605 O O . LEU A 1 322 ? -6.196 -0.993 -19.360 1.00 91.62 322 LEU A O 1
ATOM 2609 N N . ASN A 1 323 ? -7.639 0.478 -18.447 1.00 89.19 323 ASN A N 1
ATOM 2610 C CA . ASN A 1 323 ? -8.384 0.803 -19.659 1.00 89.19 323 ASN A CA 1
ATOM 2611 C C . ASN A 1 323 ? -8.887 -0.451 -20.406 1.00 89.19 323 ASN A C 1
ATOM 2613 O O . ASN A 1 323 ? -8.815 -0.550 -21.631 1.00 89.19 323 ASN A O 1
ATOM 2617 N N . ARG A 1 324 ? -9.361 -1.450 -19.652 1.00 91.50 324 ARG A N 1
ATOM 2618 C CA . ARG A 1 324 ? -9.921 -2.704 -20.178 1.00 91.50 324 ARG A CA 1
ATOM 2619 C C . ARG A 1 324 ? -10.899 -3.310 -19.184 1.00 91.50 324 ARG A C 1
ATOM 2621 O O . ARG A 1 324 ? -10.806 -3.061 -17.986 1.00 91.50 324 ARG A O 1
ATOM 2628 N N . LYS A 1 325 ? -11.808 -4.143 -19.685 1.00 94.19 325 LYS A N 1
ATOM 2629 C CA . LYS A 1 325 ? -12.854 -4.786 -18.881 1.00 94.19 325 LYS A CA 1
ATOM 2630 C C . LYS A 1 325 ? -12.270 -5.702 -17.799 1.00 94.19 325 LYS A C 1
ATOM 2632 O O . LYS A 1 325 ? -11.370 -6.498 -18.080 1.00 94.19 325 LYS A O 1
ATOM 2637 N N . VAL A 1 326 ? -12.840 -5.648 -16.595 1.00 96.31 326 VAL A N 1
ATOM 2638 C CA . VAL A 1 326 ? -12.447 -6.475 -15.446 1.00 96.31 326 VAL A CA 1
ATOM 2639 C C . VAL A 1 326 ? -13.659 -7.229 -14.911 1.00 96.31 326 VAL A C 1
ATOM 2641 O O . VAL A 1 326 ? -14.666 -6.652 -14.513 1.00 96.31 326 VAL A O 1
ATOM 2644 N N . ILE A 1 327 ? -13.555 -8.554 -14.865 1.00 96.44 327 ILE A N 1
ATOM 2645 C CA . ILE A 1 327 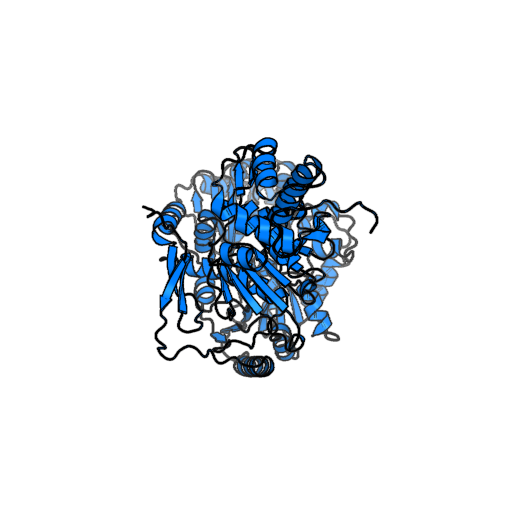? -14.592 -9.425 -14.313 1.00 96.44 327 ILE A CA 1
ATOM 2646 C C . ILE A 1 327 ? -14.272 -9.665 -12.840 1.00 96.44 327 ILE A C 1
ATOM 2648 O O . ILE A 1 327 ? -13.371 -10.436 -12.510 1.00 96.44 327 ILE A O 1
ATOM 2652 N N . ALA A 1 328 ? -14.995 -8.993 -11.948 1.00 95.69 328 ALA A N 1
ATOM 2653 C CA . ALA A 1 328 ? -14.804 -9.163 -10.516 1.00 95.69 328 ALA A CA 1
ATOM 2654 C C . ALA A 1 328 ? -15.656 -10.303 -9.945 1.00 95.69 328 ALA A C 1
ATOM 2656 O O . ALA A 1 328 ? -16.860 -10.384 -10.188 1.00 95.69 328 ALA A O 1
ATOM 2657 N N . TYR A 1 329 ? -15.023 -11.143 -9.132 1.00 95.25 329 TYR A N 1
ATOM 2658 C CA . TYR A 1 329 ? -15.665 -12.158 -8.313 1.00 95.25 329 TYR A CA 1
ATOM 2659 C C . TYR A 1 329 ? -15.354 -11.912 -6.838 1.00 95.25 329 TYR A C 1
ATOM 2661 O O . TYR A 1 329 ? -14.194 -11.856 -6.415 1.00 95.25 329 TYR A O 1
ATOM 2669 N N . GLY A 1 330 ? -16.408 -11.806 -6.042 1.00 88.31 330 GLY A N 1
ATOM 2670 C CA . GLY A 1 330 ? -16.339 -11.540 -4.616 1.00 88.31 330 GLY A CA 1
ATOM 2671 C C . GLY A 1 330 ? -17.554 -12.093 -3.892 1.00 88.31 330 GLY A C 1
ATOM 2672 O O . GLY A 1 330 ? -18.360 -12.839 -4.454 1.00 88.31 330 GLY A O 1
ATOM 2673 N N . LEU A 1 331 ? -17.672 -11.711 -2.626 1.00 84.94 331 LEU A N 1
ATOM 2674 C CA . LEU A 1 331 ? -18.818 -12.055 -1.800 1.00 84.94 331 LEU A CA 1
ATOM 2675 C C . LEU A 1 331 ? -19.792 -10.880 -1.766 1.00 84.94 331 LEU A C 1
ATOM 2677 O O . LEU A 1 331 ? -19.390 -9.756 -1.476 1.00 84.94 331 LEU A O 1
ATOM 2681 N N . ASP A 1 332 ? -21.072 -11.170 -1.978 1.00 78.06 332 ASP A N 1
ATOM 2682 C CA . ASP A 1 332 ? -22.166 -10.216 -1.743 1.00 78.06 332 ASP A CA 1
ATOM 2683 C C . ASP A 1 332 ? -22.556 -10.142 -0.253 1.00 78.06 332 ASP A C 1
ATOM 2685 O O . ASP A 1 332 ? -23.352 -9.302 0.161 1.00 78.06 332 ASP A O 1
ATOM 2689 N N . GLN A 1 333 ? -22.014 -11.060 0.552 1.00 78.19 333 GLN A N 1
ATOM 2690 C CA . GLN A 1 333 ? -22.315 -11.270 1.965 1.00 78.19 333 GLN A CA 1
ATOM 2691 C C . GLN A 1 333 ? -21.036 -11.133 2.798 1.00 78.19 333 GLN A C 1
ATOM 2693 O O . GLN A 1 333 ? -19.957 -11.554 2.370 1.00 78.19 333 GLN A O 1
ATOM 2698 N N . ASN A 1 334 ? -21.149 -10.582 4.007 1.00 78.56 334 ASN A N 1
ATOM 2699 C CA . ASN A 1 334 ? -20.005 -10.477 4.910 1.00 78.56 334 ASN A CA 1
ATOM 2700 C C . ASN A 1 334 ? -19.643 -11.858 5.467 1.00 78.56 334 ASN A C 1
ATOM 2702 O O . ASN A 1 334 ? -20.511 -12.675 5.761 1.00 78.56 334 ASN A O 1
ATOM 2706 N N . VAL A 1 335 ? -18.356 -12.123 5.667 1.00 81.81 335 VAL A N 1
ATOM 2707 C CA . VAL A 1 335 ? -17.930 -13.321 6.405 1.00 81.81 335 VAL A CA 1
ATOM 2708 C C . VAL A 1 335 ? -18.211 -13.104 7.893 1.00 81.81 335 VAL A C 1
ATOM 2710 O O . VAL A 1 335 ? -18.168 -11.969 8.381 1.00 81.81 335 VAL A O 1
ATOM 2713 N N . THR A 1 336 ? -18.543 -14.170 8.619 1.00 83.50 336 THR A N 1
ATOM 2714 C CA . THR A 1 336 ? -18.673 -14.131 10.078 1.00 83.50 336 THR A CA 1
ATOM 2715 C C . THR A 1 336 ? -17.386 -13.591 10.698 1.00 83.50 336 THR A C 1
ATOM 2717 O O . THR A 1 336 ? -16.286 -14.060 10.413 1.00 83.50 336 THR A O 1
ATOM 2720 N N . GLN A 1 337 ? -17.531 -12.564 11.530 1.00 85.75 337 GLN A N 1
ATOM 2721 C CA . GLN A 1 337 ? -16.435 -11.907 12.231 1.00 85.75 337 GLN A CA 1
ATOM 2722 C C . GLN A 1 337 ? -16.453 -12.350 13.695 1.00 85.75 337 GLN A C 1
ATOM 2724 O O . GLN A 1 337 ? -17.451 -12.137 14.382 1.00 85.75 337 GLN A O 1
ATOM 2729 N N . PHE A 1 338 ? -15.353 -12.937 14.170 1.00 85.19 338 PHE A N 1
ATOM 2730 C CA . PHE A 1 338 ? -15.212 -13.412 15.553 1.00 85.19 338 PHE A CA 1
ATOM 2731 C C . PHE A 1 338 ? -14.594 -12.366 16.487 1.00 85.19 338 PHE A C 1
ATOM 2733 O O . PHE A 1 338 ? -14.758 -12.448 17.700 1.00 85.19 338 PHE A O 1
ATOM 2740 N N . ALA A 1 339 ? -13.896 -11.367 15.939 1.00 88.81 339 ALA A N 1
ATOM 2741 C CA . ALA A 1 339 ? -13.369 -10.260 16.729 1.00 88.81 339 ALA A CA 1
ATOM 2742 C C . ALA A 1 339 ? -14.461 -9.229 17.059 1.00 88.81 339 ALA A C 1
ATOM 2744 O O . ALA A 1 339 ? -15.235 -8.841 16.181 1.00 88.81 339 ALA A O 1
ATOM 2745 N N . HIS A 1 340 ? -14.459 -8.728 18.295 1.00 90.25 340 HIS A N 1
ATOM 2746 C CA . HIS A 1 340 ? -15.309 -7.620 18.720 1.00 90.25 340 HIS A CA 1
ATOM 2747 C C . HIS A 1 340 ? -14.727 -6.286 18.237 1.00 90.25 340 HIS A C 1
ATOM 2749 O O . HIS A 1 340 ? -13.626 -5.894 18.642 1.00 90.25 340 HIS A O 1
ATOM 2755 N N . VAL A 1 341 ? -15.462 -5.559 17.396 1.00 93.31 341 VAL A N 1
ATOM 2756 C CA . VAL A 1 341 ? -14.995 -4.302 16.794 1.00 93.31 341 VAL A CA 1
ATOM 2757 C C . VAL A 1 341 ? -15.655 -3.093 17.453 1.00 93.31 341 VAL A C 1
ATOM 2759 O O . VAL A 1 341 ? -16.866 -2.888 17.370 1.00 93.31 341 VAL A O 1
ATOM 2762 N N . THR A 1 342 ? -14.823 -2.233 18.042 1.00 95.75 342 THR A N 1
ATOM 2763 C CA . THR A 1 342 ? -15.206 -0.916 18.561 1.00 95.75 342 THR A CA 1
ATOM 2764 C C . THR A 1 342 ? -14.636 0.187 17.666 1.00 95.75 342 THR A C 1
ATOM 2766 O O . THR A 1 342 ? -13.417 0.306 17.520 1.00 95.75 342 THR A O 1
ATOM 2769 N N . GLN A 1 343 ? -15.490 1.053 17.116 1.00 96.31 343 GLN A N 1
ATOM 2770 C CA . GLN A 1 343 ? -15.078 2.205 16.306 1.00 96.31 343 GLN A CA 1
ATOM 2771 C C . GLN A 1 343 ? -15.323 3.540 17.020 1.00 96.31 343 GLN A C 1
ATOM 2773 O O . GLN A 1 343 ? -16.375 3.776 17.615 1.00 96.31 343 GLN A O 1
ATOM 2778 N N . PHE A 1 344 ? -14.339 4.440 16.942 1.00 96.44 344 PHE A N 1
ATOM 2779 C CA . PHE A 1 344 ? -14.398 5.753 17.579 1.00 96.44 344 PHE A CA 1
ATOM 2780 C C . PHE A 1 344 ? -14.925 6.844 16.643 1.00 96.44 344 PHE A C 1
ATOM 2782 O O . PHE A 1 344 ? -14.407 7.055 15.547 1.00 96.44 344 PHE A O 1
ATOM 2789 N N . LEU A 1 345 ? -15.893 7.621 17.132 1.00 95.19 345 LEU A N 1
ATOM 2790 C CA . LEU A 1 345 ? -16.568 8.679 16.367 1.00 95.19 345 LEU A CA 1
ATOM 2791 C C . LEU A 1 345 ? -15.801 10.014 16.314 1.00 95.19 345 LEU A C 1
ATOM 2793 O O . LEU A 1 345 ? -16.168 10.910 15.560 1.00 95.19 345 LEU A O 1
ATOM 2797 N N . ASP A 1 346 ? -14.743 10.179 17.112 1.00 94.06 346 ASP A N 1
ATOM 2798 C CA . ASP A 1 346 ? -14.082 11.460 17.419 1.00 94.06 346 ASP A CA 1
ATOM 2799 C C . ASP A 1 346 ? -13.320 12.146 16.267 1.00 94.06 346 ASP A C 1
ATOM 2801 O O . ASP A 1 346 ? -12.819 13.265 16.449 1.00 94.06 346 ASP A O 1
ATOM 2805 N N . GLY A 1 347 ? -13.238 11.513 15.097 1.00 92.75 347 GLY A N 1
ATOM 2806 C CA . GLY A 1 347 ? -12.720 12.106 13.867 1.00 92.75 347 GLY A CA 1
ATOM 2807 C C . GLY A 1 347 ? -11.790 11.192 13.073 1.00 92.75 347 GLY A C 1
ATOM 2808 O O . GLY A 1 347 ? -11.426 10.103 13.501 1.00 92.75 347 GLY A O 1
ATOM 2809 N N . ILE A 1 348 ? -11.384 11.672 11.896 1.00 93.31 348 ILE A N 1
ATOM 2810 C CA . ILE A 1 348 ? -10.644 10.878 10.899 1.00 93.31 348 ILE A CA 1
ATOM 2811 C C . ILE A 1 348 ? -9.194 10.627 11.340 1.00 93.31 348 ILE A C 1
ATOM 2813 O O . ILE A 1 348 ? -8.596 9.601 11.023 1.00 93.31 348 ILE A O 1
ATOM 2817 N N . HIS A 1 349 ? -8.634 11.577 12.093 1.00 94.38 349 HIS A N 1
ATOM 2818 C CA . HIS A 1 349 ? -7.284 11.535 12.654 1.00 94.38 349 HIS A CA 1
ATOM 2819 C C . HIS A 1 349 ? -6.172 11.276 11.612 1.00 94.38 349 HIS A C 1
ATOM 2821 O O . HIS A 1 349 ? -5.409 10.320 11.708 1.00 94.38 349 HIS A O 1
ATOM 2827 N N . THR A 1 350 ? -6.045 12.165 10.618 1.00 93.12 350 THR A N 1
ATOM 2828 C CA . THR A 1 350 ? -4.939 12.167 9.634 1.00 93.12 350 THR A CA 1
ATOM 2829 C C . THR A 1 350 ? -3.604 12.610 10.256 1.00 93.12 350 THR A C 1
ATOM 2831 O O . THR A 1 350 ? -3.591 13.219 11.334 1.00 93.12 350 THR A O 1
ATOM 2834 N N . ARG A 1 351 ? -2.473 12.418 9.546 1.00 92.19 351 ARG A N 1
ATOM 2835 C CA . ARG A 1 351 ? -1.131 12.894 9.972 1.00 92.19 351 ARG A CA 1
ATOM 2836 C C . ARG A 1 351 ? -1.154 14.331 10.481 1.00 92.19 351 ARG A C 1
ATOM 2838 O O . ARG A 1 351 ? -0.678 14.605 11.577 1.00 92.19 351 ARG A O 1
ATOM 2845 N N . SER A 1 352 ? -1.723 15.232 9.683 1.00 89.44 352 SER A N 1
ATOM 2846 C CA . SER A 1 352 ? -1.742 16.674 9.936 1.00 89.44 352 SER A CA 1
ATOM 2847 C C . SER A 1 352 ? -2.613 17.056 11.133 1.00 89.44 352 SER A C 1
ATOM 2849 O O . SER A 1 352 ? -2.414 18.115 11.727 1.00 89.44 352 SER A O 1
ATOM 2851 N N . SER A 1 353 ? -3.555 16.203 11.545 1.00 90.62 353 SER A N 1
ATOM 2852 C CA . SER A 1 353 ? -4.338 16.411 12.769 1.00 90.62 353 SER A CA 1
ATOM 2853 C C . SER A 1 353 ? -3.581 16.013 14.046 1.00 90.62 353 SER A C 1
ATOM 2855 O O . SER A 1 353 ? -3.886 16.519 15.129 1.00 90.62 353 SER A O 1
ATOM 2857 N N . LEU A 1 354 ? -2.578 15.135 13.923 1.00 92.12 354 LEU A N 1
ATOM 2858 C CA . LEU A 1 354 ? -1.800 14.587 15.037 1.00 92.12 354 LEU A CA 1
ATOM 2859 C C . LEU A 1 354 ? -0.441 15.272 15.188 1.00 92.12 354 LEU A C 1
ATOM 2861 O O . LEU A 1 354 ? 0.011 15.509 16.309 1.00 92.12 354 LEU A O 1
ATOM 2865 N N . LEU A 1 355 ? 0.195 15.607 14.070 1.00 92.69 355 LEU A N 1
ATOM 2866 C CA . LEU A 1 355 ? 1.542 16.155 14.005 1.00 92.69 355 LEU A CA 1
ATOM 2867 C C . LEU A 1 355 ? 1.554 17.482 13.236 1.00 92.69 355 LEU A C 1
ATOM 2869 O O . LEU A 1 355 ? 0.695 17.746 12.394 1.00 92.69 355 LEU A O 1
ATOM 2873 N N . MET A 1 356 ? 2.528 18.326 13.553 1.00 91.44 356 MET A N 1
ATOM 2874 C CA . MET A 1 356 ? 2.835 19.569 12.848 1.00 91.44 356 MET A CA 1
ATOM 2875 C C . MET A 1 356 ? 4.292 19.536 12.417 1.00 91.44 356 MET A C 1
ATOM 2877 O O . MET A 1 356 ? 5.149 19.197 13.229 1.00 91.44 356 MET A O 1
ATOM 2881 N N . GLU A 1 357 ? 4.560 19.896 11.172 1.00 88.62 357 GLU A N 1
ATOM 2882 C CA . GLU A 1 357 ? 5.917 20.038 10.658 1.00 88.62 357 GLU A CA 1
ATOM 2883 C C . GLU A 1 357 ? 6.389 21.478 10.833 1.00 88.62 357 GLU A C 1
ATOM 2885 O O . GLU A 1 357 ? 5.627 22.420 10.607 1.00 88.62 357 GLU A O 1
ATOM 2890 N N . LYS A 1 358 ? 7.614 21.640 11.325 1.00 88.62 358 LYS A N 1
ATOM 2891 C CA . LYS A 1 358 ? 8.290 22.931 11.437 1.00 88.62 358 LYS A CA 1
ATOM 2892 C C . LYS A 1 358 ? 9.100 23.231 10.166 1.00 88.62 358 LYS A C 1
ATOM 2894 O O . LYS A 1 358 ? 9.412 22.301 9.430 1.00 88.62 358 LYS A O 1
ATOM 2899 N N . PRO A 1 359 ? 9.526 24.493 9.954 1.00 88.31 359 PRO A N 1
ATOM 2900 C CA . PRO A 1 359 ? 10.391 24.859 8.827 1.00 88.31 359 PRO A CA 1
ATOM 2901 C C . PRO A 1 359 ? 11.716 24.084 8.760 1.00 88.31 359 PRO A C 1
ATOM 2903 O O . PRO A 1 359 ? 12.263 23.899 7.684 1.00 88.31 359 PRO A O 1
ATOM 2906 N N . ASP A 1 360 ? 12.222 23.612 9.902 1.00 88.00 360 ASP A N 1
ATOM 2907 C CA . ASP A 1 360 ? 13.436 22.789 10.002 1.00 88.00 360 ASP A CA 1
ATOM 2908 C C . ASP A 1 360 ? 13.191 21.288 9.721 1.00 88.00 360 ASP A C 1
ATOM 2910 O O . ASP A 1 360 ? 14.069 20.461 9.962 1.00 88.00 360 ASP A O 1
ATOM 2914 N N . GLY A 1 361 ? 11.985 20.916 9.271 1.00 83.31 361 GLY A N 1
ATOM 2915 C CA . GLY A 1 361 ? 11.565 19.534 9.015 1.00 83.31 361 GLY A CA 1
ATOM 2916 C C . GLY A 1 361 ? 11.211 18.733 10.274 1.00 83.31 361 GLY A C 1
ATOM 2917 O O . GLY A 1 361 ? 10.813 17.568 10.193 1.00 83.31 361 GLY A O 1
ATOM 2918 N N . THR A 1 362 ? 11.322 19.313 11.476 1.00 86.19 362 THR A N 1
ATOM 2919 C CA . THR A 1 362 ? 11.015 18.580 12.710 1.00 86.19 362 THR A CA 1
ATOM 2920 C C . THR A 1 362 ? 9.508 18.451 12.948 1.00 86.19 362 THR A C 1
ATOM 2922 O O . THR A 1 362 ? 8.722 19.380 12.760 1.00 86.19 362 THR A O 1
ATOM 2925 N N . LEU A 1 363 ? 9.084 17.273 13.424 1.00 87.31 363 LEU A N 1
ATOM 2926 C CA . LEU A 1 363 ? 7.676 16.977 13.713 1.00 87.31 363 LEU A CA 1
ATOM 2927 C C . LEU A 1 363 ? 7.330 17.184 15.195 1.00 87.31 363 LEU A C 1
ATOM 2929 O O . LEU A 1 363 ? 7.821 16.450 16.066 1.00 87.31 363 LEU A O 1
ATOM 2933 N N . LEU A 1 364 ? 6.413 18.115 15.469 1.00 87.44 364 LEU A N 1
ATOM 2934 C CA . LEU A 1 364 ? 5.807 18.384 16.776 1.00 87.44 364 LEU A CA 1
ATOM 2935 C C . LEU A 1 364 ? 4.474 17.650 16.971 1.00 87.44 364 LEU A C 1
ATOM 2937 O O . LEU A 1 364 ? 3.690 17.486 16.040 1.00 87.44 364 LEU A O 1
ATOM 2941 N N . ARG A 1 365 ? 4.187 17.256 18.217 1.00 91.50 365 ARG A N 1
ATOM 2942 C CA . ARG A 1 365 ? 2.935 16.590 18.619 1.00 91.50 365 ARG A CA 1
ATOM 2943 C C . ARG A 1 365 ? 1.841 17.623 18.910 1.00 91.50 365 ARG A C 1
ATOM 2945 O O . ARG A 1 365 ? 2.052 18.519 19.725 1.00 91.50 365 ARG A O 1
ATOM 2952 N N . LYS A 1 366 ? 0.660 17.475 18.302 1.00 92.56 366 LYS A N 1
ATOM 2953 C CA . LYS A 1 366 ? -0.531 18.294 18.601 1.00 92.56 366 LYS A CA 1
ATOM 2954 C C . LYS A 1 366 ? -1.293 17.752 19.817 1.00 92.56 366 LYS A C 1
ATOM 2956 O O . LYS A 1 366 ? -1.112 16.607 20.224 1.00 92.56 366 LYS A O 1
ATOM 2961 N N . LYS A 1 367 ? -2.222 18.543 20.370 1.00 90.44 367 LYS A N 1
ATOM 2962 C CA . LYS A 1 367 ? -3.102 18.127 21.486 1.00 90.44 367 LYS A CA 1
ATOM 2963 C C . LYS A 1 367 ? -3.842 16.812 21.198 1.00 90.44 367 LYS A C 1
ATOM 2965 O O . LYS A 1 367 ? -3.963 15.967 22.083 1.00 90.44 367 LYS A O 1
ATOM 2970 N N . THR A 1 368 ? -4.289 16.621 19.956 1.00 90.88 368 THR A N 1
ATOM 2971 C CA . THR A 1 368 ? -4.968 15.396 19.509 1.00 90.88 368 THR A CA 1
ATOM 2972 C C . THR A 1 368 ? -4.082 14.162 19.663 1.00 90.88 368 THR A C 1
ATOM 2974 O O . THR A 1 368 ? -4.574 13.150 20.144 1.00 90.88 368 THR A O 1
ATOM 2977 N N . TYR A 1 369 ? -2.780 14.250 19.359 1.00 93.75 369 TYR A N 1
ATOM 2978 C CA . TYR A 1 369 ? -1.838 13.140 19.553 1.00 93.75 369 TYR A CA 1
ATOM 2979 C C . TYR A 1 369 ? -1.829 12.666 21.010 1.00 93.75 369 TYR A C 1
ATOM 2981 O O . TYR A 1 369 ? -2.031 11.487 21.274 1.00 93.75 369 TYR A O 1
ATOM 2989 N N . TYR A 1 370 ? -1.678 13.586 21.969 1.00 91.44 370 TYR A N 1
ATOM 2990 C CA . TYR A 1 370 ? -1.676 13.232 23.393 1.00 91.44 370 TYR A CA 1
ATOM 2991 C C . TYR A 1 370 ? -3.012 12.642 23.851 1.00 91.44 370 TYR A C 1
ATOM 2993 O O . TYR A 1 370 ? -3.030 11.715 24.657 1.00 91.44 370 TYR A O 1
ATOM 3001 N N . ARG A 1 371 ? -4.133 13.137 23.309 1.00 92.12 371 ARG A N 1
ATOM 3002 C CA . ARG A 1 371 ? -5.460 12.565 23.570 1.00 92.12 371 ARG A CA 1
ATOM 3003 C C . ARG A 1 371 ? -5.549 11.107 23.105 1.00 92.12 371 ARG A C 1
ATOM 3005 O O . ARG A 1 371 ? -6.081 10.285 23.841 1.00 92.12 371 ARG A O 1
ATOM 3012 N N . LEU A 1 372 ? -5.021 10.787 21.922 1.00 94.38 372 LEU A N 1
ATOM 3013 C CA . LEU A 1 372 ? -5.032 9.415 21.406 1.00 94.38 372 LEU A CA 1
ATOM 3014 C C . LEU A 1 372 ? -4.040 8.505 22.141 1.00 94.38 372 LEU A C 1
ATOM 3016 O O . LEU A 1 372 ? -4.355 7.348 22.379 1.00 94.38 372 LEU A O 1
ATOM 3020 N N . VAL A 1 373 ? -2.889 9.021 22.583 1.00 92.94 373 VAL A N 1
ATOM 3021 C CA . VAL A 1 373 ? -1.964 8.262 23.447 1.00 92.94 373 VAL A CA 1
ATOM 3022 C C . VAL A 1 373 ? -2.648 7.844 24.750 1.00 92.94 373 VAL A C 1
ATOM 3024 O O . VAL A 1 373 ? -2.552 6.679 25.125 1.00 92.94 373 VAL A O 1
ATOM 3027 N N . LYS A 1 374 ? -3.403 8.747 25.392 1.00 91.38 374 LYS A N 1
ATOM 3028 C CA . LYS A 1 374 ? -4.198 8.413 26.586 1.00 91.38 374 LYS A CA 1
ATOM 3029 C C . LYS A 1 374 ? -5.231 7.323 26.329 1.00 91.38 374 LYS A C 1
ATOM 3031 O O . LYS A 1 374 ? -5.386 6.419 27.144 1.00 91.38 374 LYS A O 1
ATOM 3036 N N . LEU A 1 375 ? -5.908 7.391 25.185 1.00 94.50 375 LEU A N 1
ATOM 3037 C CA . LEU A 1 375 ? -6.846 6.352 24.776 1.00 94.50 375 LEU A CA 1
ATOM 3038 C C . LEU A 1 375 ? -6.146 4.996 24.615 1.00 94.50 375 LEU A C 1
ATOM 3040 O O . LEU A 1 375 ? -6.623 4.002 25.150 1.00 94.50 375 LEU A O 1
ATOM 3044 N N . ILE A 1 376 ? -4.993 4.960 23.941 1.00 94.75 376 ILE A N 1
ATOM 3045 C CA . ILE A 1 376 ? -4.202 3.732 23.788 1.00 94.75 376 ILE A CA 1
ATOM 3046 C C . ILE A 1 376 ? -3.790 3.193 25.161 1.00 94.75 376 ILE A C 1
ATOM 3048 O O . ILE A 1 376 ? -3.907 1.999 25.399 1.00 94.75 376 ILE A O 1
ATOM 3052 N N . GLN A 1 377 ? -3.357 4.046 26.093 1.00 91.75 377 GLN A N 1
ATOM 3053 C CA . GLN A 1 377 ? -3.021 3.613 27.454 1.00 91.75 377 GLN A CA 1
ATOM 3054 C C . GLN A 1 377 ? -4.224 3.001 28.183 1.00 91.75 377 GLN A C 1
ATOM 3056 O O . GLN A 1 377 ? -4.055 1.995 28.867 1.00 91.75 377 GLN A O 1
ATOM 3061 N N . ALA A 1 378 ? -5.424 3.564 28.023 1.00 90.88 378 ALA A N 1
ATOM 3062 C CA . ALA A 1 378 ? -6.645 2.994 28.589 1.00 90.88 378 ALA A CA 1
ATOM 3063 C C . ALA A 1 378 ? -7.004 1.641 27.948 1.00 90.88 378 ALA A C 1
ATOM 3065 O O . ALA A 1 378 ? -7.329 0.701 28.667 1.00 90.88 378 ALA A O 1
ATOM 3066 N N . ILE A 1 379 ? -6.865 1.506 26.622 1.00 93.69 379 ILE A N 1
ATOM 3067 C CA . ILE A 1 379 ? -7.041 0.226 25.911 1.00 93.69 379 ILE A CA 1
ATOM 3068 C C . ILE A 1 379 ? -6.041 -0.817 26.430 1.00 93.69 379 ILE A C 1
ATOM 3070 O O . ILE A 1 379 ? -6.435 -1.918 26.799 1.00 93.69 379 ILE A O 1
ATOM 3074 N N . LYS A 1 380 ? -4.756 -0.459 26.535 1.00 90.88 380 LYS A N 1
ATOM 3075 C CA . LYS A 1 380 ? -3.718 -1.339 27.092 1.00 90.88 380 LYS A CA 1
ATOM 3076 C C . LYS A 1 380 ? -3.998 -1.742 28.538 1.00 90.88 380 LYS A C 1
ATOM 3078 O O . LYS A 1 380 ? -3.634 -2.835 28.950 1.00 90.88 380 LYS A O 1
ATOM 3083 N N . HIS A 1 381 ? -4.584 -0.845 29.328 1.00 87.25 381 HIS A N 1
ATOM 3084 C CA . HIS A 1 381 ? -4.937 -1.140 30.711 1.00 87.25 381 HIS A CA 1
ATOM 3085 C C . HIS A 1 381 ? -6.110 -2.119 30.807 1.00 87.25 381 HIS A C 1
ATOM 3087 O O . HIS A 1 381 ? -6.065 -3.009 31.652 1.00 87.25 381 HIS A O 1
ATOM 3093 N N . LYS A 1 382 ? -7.116 -1.972 29.933 1.00 86.12 382 LYS A N 1
ATOM 3094 C CA . LYS A 1 382 ? -8.237 -2.913 29.810 1.00 86.12 382 LYS A CA 1
ATOM 3095 C C . LYS A 1 382 ? -7.748 -4.324 29.457 1.00 86.12 382 LYS A C 1
ATOM 3097 O O . LYS A 1 382 ? -8.226 -5.283 30.045 1.00 86.12 382 LYS A O 1
ATOM 3102 N N . HIS A 1 383 ? -6.763 -4.410 28.565 1.00 87.19 383 HIS A N 1
ATOM 3103 C CA . HIS A 1 383 ? -6.214 -5.655 28.010 1.00 87.19 383 HIS A CA 1
ATOM 3104 C C . HIS A 1 383 ? -4.850 -6.010 28.611 1.00 87.19 383 HIS A C 1
ATOM 3106 O O . HIS A 1 383 ? -3.866 -6.282 27.917 1.00 87.19 383 HIS A O 1
ATOM 3112 N N . LEU A 1 384 ? -4.737 -5.904 29.938 1.00 84.19 384 LEU A N 1
ATOM 3113 C CA . LEU A 1 384 ? -3.466 -6.098 30.628 1.00 84.19 384 LEU A CA 1
ATOM 3114 C C . LEU A 1 384 ? -2.997 -7.557 30.516 1.00 84.19 384 LEU A C 1
ATOM 3116 O O . LEU A 1 384 ? -3.587 -8.454 31.105 1.00 84.19 384 LEU A O 1
ATOM 3120 N N . GLY A 1 385 ? -1.862 -7.766 29.848 1.00 79.56 385 GLY A N 1
ATOM 3121 C CA . GLY A 1 385 ? -1.243 -9.088 29.686 1.00 79.56 385 GLY A CA 1
ATOM 3122 C C . GLY A 1 385 ? -1.450 -9.700 28.302 1.00 79.56 385 GLY A C 1
ATOM 3123 O O . GLY A 1 385 ? -0.671 -10.572 27.922 1.00 79.56 385 GLY A O 1
ATOM 3124 N N . GLU A 1 386 ? -2.401 -9.179 27.536 1.00 89.00 386 GLU A N 1
ATOM 3125 C CA . GLU A 1 386 ? -2.672 -9.576 26.156 1.00 89.00 386 GLU A CA 1
ATOM 3126 C C . GLU A 1 386 ? -1.628 -9.029 25.178 1.00 89.00 386 GLU A C 1
ATOM 3128 O O . GLU A 1 386 ? -0.917 -8.054 25.460 1.00 89.00 386 GLU A O 1
ATOM 3133 N N . LYS A 1 387 ? -1.523 -9.672 24.012 1.00 93.00 387 LYS A N 1
ATOM 3134 C CA . LYS A 1 387 ? -0.657 -9.224 22.920 1.00 93.00 387 LYS A CA 1
ATOM 3135 C C . LYS A 1 387 ? -1.395 -8.203 22.065 1.00 93.00 387 LYS A C 1
ATOM 3137 O O . LYS A 1 387 ? -2.414 -8.506 21.446 1.00 93.00 387 LYS A O 1
ATOM 3142 N N . ILE A 1 388 ? -0.823 -7.010 21.971 1.00 94.81 388 ILE A N 1
ATOM 3143 C CA . ILE A 1 388 ? -1.423 -5.861 21.301 1.00 94.81 388 ILE A CA 1
ATOM 3144 C C . ILE A 1 388 ? -0.586 -5.491 20.080 1.00 94.81 388 ILE A C 1
ATOM 3146 O O . ILE A 1 388 ? 0.635 -5.348 20.168 1.00 94.81 388 ILE A O 1
ATOM 3150 N N . VAL A 1 389 ? -1.244 -5.264 18.949 1.00 95.38 389 VAL A N 1
ATOM 3151 C CA . VAL A 1 389 ? -0.637 -4.646 17.769 1.00 95.38 389 VAL A CA 1
ATOM 3152 C C . VAL A 1 389 ? -1.310 -3.310 17.472 1.00 95.38 389 VAL A C 1
ATOM 3154 O O . VAL A 1 389 ? -2.532 -3.186 17.507 1.00 95.38 389 VAL A O 1
ATOM 3157 N N . ILE A 1 390 ? -0.506 -2.286 17.196 1.00 96.06 390 ILE A N 1
ATOM 3158 C CA . ILE A 1 390 ? -0.961 -0.936 16.862 1.00 96.06 390 ILE A CA 1
ATOM 3159 C C . ILE A 1 390 ? -0.500 -0.605 15.444 1.00 96.06 390 ILE A C 1
ATOM 3161 O O . ILE A 1 390 ? 0.699 -0.495 15.199 1.00 96.06 390 ILE A O 1
ATOM 3165 N N . GLY A 1 391 ? -1.447 -0.415 1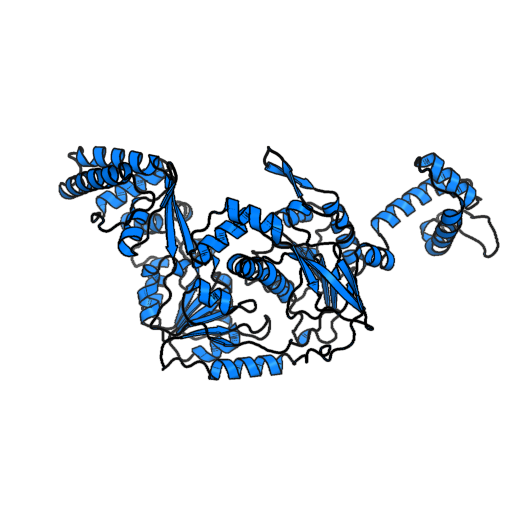4.528 1.00 95.50 391 GLY A N 1
ATOM 3166 C CA . GLY A 1 391 ? -1.197 0.114 13.187 1.00 95.50 391 GLY A CA 1
ATOM 3167 C C . GLY A 1 391 ? -1.361 1.627 13.173 1.00 95.50 391 GLY A C 1
ATOM 3168 O O . GLY A 1 391 ? -2.363 2.138 13.665 1.00 95.50 391 GLY A O 1
ATOM 3169 N N . ALA A 1 392 ? -0.386 2.362 12.644 1.00 95.56 392 ALA A N 1
ATOM 3170 C CA . ALA A 1 392 ? -0.433 3.823 12.563 1.00 95.56 392 ALA A CA 1
ATOM 3171 C C . ALA A 1 392 ? 0.242 4.342 11.285 1.00 95.56 392 ALA A C 1
ATOM 3173 O O . ALA A 1 392 ? 0.871 3.603 10.544 1.00 95.56 392 ALA A O 1
ATOM 3174 N N . LYS A 1 393 ? 0.190 5.649 11.010 1.00 94.19 393 LYS A N 1
ATOM 3175 C CA . LYS A 1 393 ? 1.052 6.226 9.959 1.00 94.19 393 LYS A CA 1
ATOM 3176 C C . LYS A 1 393 ? 2.520 6.202 10.409 1.00 94.19 393 LYS A C 1
ATOM 3178 O O . LYS A 1 393 ? 2.781 6.496 11.573 1.00 94.19 393 LYS A O 1
ATOM 3183 N N . MET A 1 394 ? 3.472 5.984 9.497 1.00 92.69 394 MET A N 1
ATOM 3184 C CA . MET A 1 394 ? 4.921 5.891 9.788 1.00 92.69 394 MET A CA 1
ATOM 3185 C C . MET A 1 394 ? 5.446 7.010 10.707 1.00 92.69 394 MET A C 1
ATOM 3187 O O . MET A 1 394 ? 6.085 6.771 11.728 1.00 92.69 394 MET A O 1
ATOM 3191 N N . SER A 1 395 ? 5.097 8.269 10.425 1.00 91.50 395 SER A N 1
ATOM 3192 C CA . SER A 1 395 ? 5.515 9.401 11.267 1.00 91.50 395 SER A CA 1
ATOM 3193 C C . SER A 1 395 ? 4.966 9.346 12.702 1.00 91.50 395 SER A C 1
ATOM 3195 O O . SER A 1 395 ? 5.557 9.918 13.613 1.00 91.50 395 SER A O 1
ATOM 3197 N N . VAL A 1 396 ? 3.807 8.712 12.905 1.00 92.69 396 VAL A N 1
ATOM 3198 C CA . VAL A 1 396 ? 3.173 8.517 14.219 1.00 92.69 396 VAL A CA 1
ATOM 3199 C C . VAL A 1 396 ? 3.781 7.306 14.919 1.00 92.69 396 VAL A C 1
ATOM 3201 O O . VAL A 1 396 ? 4.114 7.415 16.096 1.00 92.69 396 VAL A O 1
ATOM 3204 N N . GLU A 1 397 ? 3.998 6.204 14.198 1.00 93.69 397 GLU A N 1
ATOM 3205 C CA . GLU A 1 397 ? 4.720 5.022 14.681 1.00 93.69 397 GLU A CA 1
ATOM 3206 C C . GLU A 1 397 ? 6.073 5.418 15.290 1.00 93.69 397 GLU A C 1
ATOM 3208 O O . GLU A 1 397 ? 6.321 5.117 16.456 1.00 93.69 397 GLU A O 1
ATOM 3213 N N . ILE A 1 398 ? 6.901 6.186 14.568 1.00 90.44 398 ILE A N 1
ATOM 3214 C CA . ILE A 1 398 ? 8.205 6.670 15.062 1.00 90.44 398 ILE A CA 1
ATOM 3215 C C . ILE A 1 398 ? 8.054 7.409 16.404 1.00 90.44 398 ILE A C 1
ATOM 3217 O O . ILE A 1 398 ? 8.860 7.245 17.322 1.00 90.44 398 ILE A O 1
ATOM 3221 N N . LYS A 1 399 ? 7.003 8.226 16.555 1.00 89.88 399 LYS A N 1
ATOM 3222 C CA . LYS A 1 399 ? 6.750 8.977 17.795 1.00 89.88 399 LYS A CA 1
ATOM 3223 C C . LYS A 1 399 ? 6.226 8.099 18.932 1.00 89.88 399 LYS A C 1
ATOM 3225 O O . LYS A 1 399 ? 6.457 8.474 20.087 1.00 89.88 399 LYS A O 1
ATOM 3230 N N . LEU A 1 400 ? 5.534 7.001 18.621 1.00 90.06 400 LEU A N 1
ATOM 3231 C CA . LEU A 1 400 ? 5.019 6.031 19.589 1.00 90.06 400 LEU A CA 1
ATOM 3232 C C . LEU A 1 400 ? 6.099 5.052 20.062 1.00 90.06 400 LEU A C 1
ATOM 3234 O O . LEU A 1 400 ? 6.159 4.806 21.265 1.00 90.06 400 LEU A O 1
ATOM 3238 N N . LYS A 1 401 ? 6.975 4.567 19.170 1.00 86.94 401 LYS A N 1
ATOM 3239 C CA . LYS A 1 401 ? 8.132 3.721 19.523 1.00 86.94 401 LYS A CA 1
ATOM 3240 C C . LYS A 1 401 ? 9.074 4.420 20.509 1.00 86.94 401 LYS A C 1
ATOM 3242 O O . LYS A 1 401 ? 9.544 3.846 21.479 1.00 86.94 401 LYS A O 1
ATOM 3247 N N . GLY A 1 402 ? 9.237 5.737 20.367 1.00 73.38 402 GLY A N 1
ATOM 3248 C CA . GLY A 1 402 ? 9.951 6.572 21.342 1.00 73.38 402 GLY A CA 1
ATOM 3249 C C . GLY A 1 402 ? 9.180 6.906 22.633 1.00 73.38 402 GLY A C 1
ATOM 3250 O O . GLY A 1 402 ? 9.491 7.914 23.269 1.00 73.38 402 GLY A O 1
ATOM 3251 N N . SER A 1 403 ? 8.129 6.163 23.000 1.00 78.38 403 SER A N 1
ATOM 3252 C CA . SER A 1 403 ? 7.256 6.462 24.149 1.00 78.38 403 SER A CA 1
ATOM 3253 C C . SER A 1 403 ? 6.973 5.227 25.013 1.00 78.38 403 SER A C 1
ATOM 3255 O O . SER A 1 403 ? 7.259 4.106 24.616 1.00 78.38 403 SER A O 1
ATOM 3257 N N . LYS A 1 404 ? 6.332 5.409 26.179 1.00 80.44 404 LYS A N 1
ATOM 3258 C CA . LYS A 1 404 ? 5.940 4.312 27.096 1.00 80.44 404 LYS A CA 1
ATOM 3259 C C . LYS A 1 404 ? 4.836 3.382 26.549 1.00 80.44 404 LYS A C 1
ATOM 3261 O O . LYS A 1 404 ? 4.320 2.545 27.286 1.00 80.44 404 LYS A O 1
ATOM 3266 N N . ILE A 1 405 ? 4.408 3.578 25.302 1.00 85.94 405 ILE A N 1
ATOM 3267 C CA . ILE A 1 405 ? 3.429 2.717 24.632 1.00 85.94 405 ILE A CA 1
ATOM 3268 C C . ILE A 1 405 ? 4.075 1.418 24.157 1.00 85.94 405 ILE A C 1
ATOM 3270 O O . ILE A 1 405 ? 3.428 0.378 24.242 1.00 85.94 405 ILE A O 1
ATOM 3274 N N . GLU A 1 406 ? 5.319 1.457 23.685 1.00 84.88 406 GLU A N 1
ATOM 3275 C CA . GLU A 1 406 ? 6.013 0.247 23.253 1.00 84.88 406 GLU A CA 1
ATOM 3276 C C . GLU A 1 406 ? 6.502 -0.544 24.473 1.00 84.88 406 GLU A C 1
ATOM 3278 O O . GLU A 1 406 ? 7.132 -0.000 25.381 1.00 84.88 406 GLU A O 1
ATOM 3283 N N . ASP A 1 407 ? 6.171 -1.832 24.512 1.00 85.75 407 ASP A N 1
ATOM 3284 C CA . ASP A 1 407 ? 6.659 -2.781 25.509 1.00 85.75 407 ASP A CA 1
ATOM 3285 C C . ASP A 1 407 ? 6.698 -4.197 24.915 1.00 85.75 407 ASP A C 1
ATOM 3287 O O . ASP A 1 407 ? 6.385 -4.408 23.745 1.00 85.75 407 ASP A O 1
ATOM 3291 N N . LYS A 1 408 ? 7.089 -5.192 25.719 1.00 86.12 408 LYS A N 1
ATOM 3292 C CA . LYS A 1 408 ? 7.234 -6.585 25.265 1.00 86.12 408 LYS A CA 1
ATOM 3293 C C . LYS A 1 408 ? 5.958 -7.196 24.663 1.00 86.12 408 LYS A C 1
ATOM 3295 O O . LYS A 1 408 ? 6.072 -8.096 23.836 1.00 86.12 408 LYS A O 1
ATOM 3300 N N . ASN A 1 409 ? 4.781 -6.715 25.065 1.00 87.75 409 ASN A N 1
ATOM 3301 C CA . ASN A 1 409 ? 3.486 -7.233 24.630 1.00 87.75 409 ASN A CA 1
ATOM 3302 C C . ASN A 1 409 ? 2.823 -6.333 23.578 1.00 87.75 409 ASN A C 1
ATOM 3304 O O . ASN A 1 409 ? 1.785 -6.703 23.043 1.00 87.75 409 ASN A O 1
ATOM 3308 N N . THR A 1 410 ? 3.410 -5.173 23.268 1.00 92.19 410 THR A N 1
ATOM 3309 C CA . THR A 1 410 ? 2.845 -4.190 22.341 1.00 92.19 410 THR A CA 1
ATOM 3310 C C . THR A 1 410 ? 3.765 -4.006 21.144 1.00 92.19 410 THR A C 1
ATOM 3312 O O . THR A 1 410 ? 4.871 -3.485 21.276 1.00 92.19 410 THR A O 1
ATOM 3315 N N . LYS A 1 411 ? 3.300 -4.387 19.955 1.00 91.62 411 LYS A N 1
ATOM 3316 C CA . LYS A 1 411 ? 3.985 -4.117 18.688 1.00 91.62 411 LYS A CA 1
ATOM 3317 C C . LYS A 1 411 ? 3.359 -2.913 18.003 1.00 91.62 411 LYS A C 1
ATOM 3319 O O . LYS A 1 411 ? 2.145 -2.738 18.032 1.00 91.62 411 LYS A O 1
ATOM 3324 N N . ILE A 1 412 ? 4.190 -2.082 17.385 1.00 92.75 412 ILE A N 1
ATOM 3325 C CA . ILE A 1 412 ? 3.745 -0.916 16.624 1.00 92.75 412 ILE A CA 1
ATOM 3326 C C . ILE A 1 412 ? 4.283 -1.067 15.208 1.00 92.75 412 ILE A C 1
ATOM 3328 O O . ILE A 1 412 ? 5.489 -1.253 15.026 1.00 92.75 412 ILE A O 1
ATOM 3332 N N . ILE A 1 413 ? 3.381 -0.987 14.237 1.00 92.25 413 ILE A N 1
ATOM 3333 C CA . ILE A 1 413 ? 3.674 -1.074 12.809 1.00 92.25 413 ILE A CA 1
ATOM 3334 C C . ILE A 1 413 ? 3.069 0.114 12.082 1.00 92.25 413 ILE A C 1
ATOM 3336 O O . ILE A 1 413 ? 2.179 0.790 12.616 1.00 92.25 413 ILE A O 1
ATOM 3340 N N . HIS A 1 414 ? 3.545 0.369 10.866 1.00 92.06 414 HIS A N 1
ATOM 3341 C CA . HIS A 1 414 ? 2.957 1.392 10.024 1.00 92.06 414 HIS A CA 1
ATOM 3342 C C . HIS A 1 414 ? 2.209 0.841 8.825 1.00 92.06 414 HIS A C 1
ATOM 3344 O O . HIS A 1 414 ? 2.570 -0.184 8.262 1.00 92.06 414 HIS A O 1
ATOM 3350 N N . TYR A 1 415 ? 1.175 1.581 8.434 1.00 91.62 415 TYR A N 1
ATOM 3351 C CA . TYR A 1 415 ? 0.490 1.406 7.159 1.00 91.62 415 TYR A CA 1
ATOM 3352 C C . TYR A 1 415 ? 1.486 1.394 5.994 1.00 91.62 415 TYR A C 1
ATOM 3354 O O . TYR A 1 415 ? 2.495 2.098 6.046 1.00 91.62 415 TYR A O 1
ATOM 3362 N N . TYR A 1 416 ? 1.160 0.650 4.942 1.00 85.19 416 TYR A N 1
ATOM 3363 C CA . TYR A 1 416 ? 1.947 0.400 3.732 1.00 85.19 416 TYR A CA 1
ATOM 3364 C C . TYR A 1 416 ? 3.179 -0.508 3.916 1.00 85.19 416 TYR A C 1
ATOM 3366 O O . TYR A 1 416 ? 3.750 -0.939 2.918 1.00 85.19 416 TYR A O 1
ATOM 3374 N N . ASP A 1 417 ? 3.531 -0.886 5.152 1.00 83.44 417 ASP A N 1
ATOM 3375 C CA . ASP A 1 417 ? 4.591 -1.862 5.481 1.00 83.44 417 ASP A CA 1
ATOM 3376 C C . ASP A 1 417 ? 4.024 -3.091 6.213 1.00 83.44 417 ASP A C 1
ATOM 3378 O O . ASP A 1 417 ? 4.638 -3.677 7.100 1.00 83.44 417 ASP A O 1
ATOM 3382 N N . ILE A 1 418 ? 2.783 -3.461 5.877 1.00 76.56 418 ILE A N 1
ATOM 3383 C CA . ILE A 1 418 ? 2.066 -4.586 6.501 1.00 76.56 418 ILE A CA 1
ATOM 3384 C C . ILE A 1 418 ? 1.870 -5.783 5.566 1.00 76.56 418 ILE A C 1
ATOM 3386 O O . ILE A 1 418 ? 1.390 -6.828 6.003 1.00 76.56 418 ILE A O 1
ATOM 3390 N N . ARG A 1 419 ? 2.213 -5.657 4.278 1.00 69.19 419 ARG A N 1
ATOM 3391 C CA . ARG A 1 419 ? 1.956 -6.690 3.260 1.00 69.19 419 ARG A CA 1
ATOM 3392 C C . ARG A 1 419 ? 2.844 -7.915 3.463 1.00 69.19 419 ARG A C 1
ATOM 3394 O O . ARG A 1 419 ? 4.028 -7.791 3.746 1.00 69.19 419 ARG A O 1
ATOM 3401 N N . GLY A 1 420 ? 2.261 -9.106 3.316 1.00 59.81 420 GLY A N 1
ATOM 3402 C CA . GLY A 1 420 ? 2.976 -10.376 3.501 1.00 59.81 420 GLY A CA 1
ATOM 3403 C C . GLY A 1 420 ? 3.361 -10.721 4.948 1.00 59.81 420 GLY A C 1
ATOM 3404 O O . GLY A 1 420 ? 3.982 -11.752 5.169 1.00 59.81 420 GLY A O 1
ATOM 3405 N N . ILE A 1 421 ? 2.984 -9.911 5.947 1.00 66.81 421 ILE A N 1
ATOM 3406 C CA . ILE A 1 421 ? 3.327 -10.180 7.350 1.00 66.81 421 ILE A CA 1
ATOM 3407 C C . ILE A 1 421 ? 2.213 -10.991 8.022 1.00 66.81 421 ILE A C 1
ATOM 3409 O O . ILE A 1 421 ? 1.071 -10.528 8.134 1.00 66.81 421 ILE A O 1
ATOM 3413 N N . ASN A 1 422 ? 2.560 -12.195 8.488 1.00 72.19 422 ASN A N 1
ATOM 3414 C CA . ASN A 1 422 ? 1.697 -13.094 9.266 1.00 72.19 422 ASN A CA 1
ATOM 3415 C C . ASN A 1 422 ? 1.953 -13.019 10.787 1.00 72.19 422 ASN A C 1
ATOM 3417 O O . ASN A 1 422 ? 1.260 -13.683 11.559 1.00 72.19 422 ASN A O 1
ATOM 3421 N N . ASP A 1 423 ? 2.908 -12.195 11.221 1.00 80.81 423 ASP A N 1
ATOM 3422 C CA . ASP A 1 423 ? 3.433 -12.132 12.595 1.00 80.81 423 ASP A CA 1
ATOM 3423 C C . ASP A 1 423 ? 2.402 -11.719 13.658 1.00 80.81 423 ASP A C 1
ATOM 3425 O O . ASP A 1 423 ? 2.634 -11.897 14.853 1.00 80.81 423 ASP A O 1
ATOM 3429 N N . TYR A 1 424 ? 1.262 -11.163 13.238 1.00 85.88 424 TYR A N 1
ATOM 3430 C CA . TYR A 1 424 ? 0.246 -10.593 14.132 1.00 85.88 424 TYR A CA 1
ATOM 3431 C C . TYR A 1 424 ? -1.019 -11.446 14.257 1.00 85.88 424 TYR A C 1
ATOM 3433 O O . TYR A 1 424 ? -1.953 -11.053 14.956 1.00 85.88 424 TYR A O 1
ATOM 3441 N N . LYS A 1 425 ? -1.058 -12.629 13.627 1.00 84.69 425 LYS A N 1
ATOM 3442 C CA . LYS A 1 425 ? -2.219 -13.534 13.708 1.00 84.69 425 LYS A CA 1
ATOM 3443 C C . LYS A 1 425 ? -2.538 -13.960 15.150 1.00 84.69 425 LYS A C 1
ATOM 3445 O O . LYS A 1 425 ? -3.702 -14.154 15.488 1.00 84.69 425 LYS A O 1
ATOM 3450 N N . ASP A 1 426 ? -1.509 -14.048 15.995 1.00 86.00 426 ASP A N 1
ATOM 3451 C CA . ASP A 1 426 ? -1.593 -14.484 17.394 1.00 86.00 426 ASP A CA 1
ATOM 3452 C C . ASP A 1 426 ? -1.746 -13.301 18.370 1.00 86.00 426 ASP A C 1
ATOM 3454 O O . ASP A 1 426 ? -1.565 -13.472 19.575 1.00 86.00 426 ASP A O 1
ATOM 3458 N N . CYS A 1 427 ? -2.011 -12.088 17.868 1.00 90.75 427 CYS A N 1
ATOM 3459 C CA . CYS A 1 427 ? -2.386 -10.951 18.704 1.00 90.75 427 CYS A CA 1
ATOM 3460 C C . CYS A 1 427 ? -3.873 -11.020 19.073 1.00 90.75 427 CYS A C 1
ATOM 3462 O O . CYS A 1 427 ? -4.720 -11.363 18.236 1.00 90.75 427 CYS A O 1
ATOM 3464 N N . ASP A 1 428 ? -4.162 -10.644 20.316 1.00 90.75 428 ASP A N 1
ATOM 3465 C CA . ASP A 1 428 ? -5.505 -10.618 20.900 1.00 90.75 428 ASP A CA 1
ATOM 3466 C C . ASP A 1 428 ? -6.193 -9.279 20.594 1.00 90.75 428 ASP A C 1
ATOM 3468 O O . ASP A 1 428 ? -7.382 -9.227 20.283 1.00 90.75 428 ASP A O 1
ATOM 3472 N N . VAL A 1 429 ? -5.414 -8.188 20.580 1.00 94.50 429 VAL A N 1
ATOM 3473 C CA . VAL A 1 429 ? -5.928 -6.829 2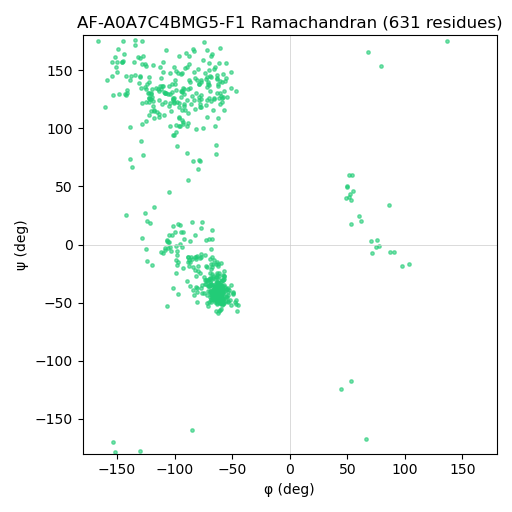0.372 1.00 94.50 429 VAL A CA 1
ATOM 3474 C C . VAL A 1 429 ? -5.253 -6.146 19.191 1.00 94.50 429 VAL A C 1
ATOM 3476 O O . VAL A 1 429 ? -4.027 -6.038 19.123 1.00 94.50 429 VAL A O 1
ATOM 3479 N N . LEU A 1 430 ? -6.070 -5.584 18.305 1.00 96.50 430 LEU A N 1
ATOM 3480 C CA . LEU A 1 430 ? -5.651 -4.676 17.245 1.00 96.50 430 LEU A CA 1
ATOM 3481 C C . LEU A 1 430 ? -6.116 -3.251 17.545 1.00 96.50 430 LEU A C 1
ATOM 3483 O O . LEU A 1 430 ? -7.293 -3.007 17.793 1.00 96.50 430 LEU A O 1
ATOM 3487 N N . VAL A 1 431 ? -5.209 -2.286 17.437 1.00 97.75 431 VAL A N 1
ATOM 3488 C CA . VAL A 1 431 ? -5.534 -0.858 17.438 1.00 97.75 431 VAL A CA 1
ATOM 3489 C C . VAL A 1 431 ? -5.182 -0.263 16.078 1.00 97.75 431 VAL A C 1
ATOM 3491 O O . VAL A 1 431 ? -4.011 -0.173 15.719 1.00 97.75 431 VAL A O 1
ATOM 3494 N N . ILE A 1 432 ? -6.189 0.187 15.334 1.00 97.44 432 ILE A N 1
ATOM 3495 C CA . ILE A 1 432 ? -6.028 0.945 14.090 1.00 97.44 432 ILE A CA 1
ATOM 3496 C C . ILE A 1 432 ? -6.045 2.431 14.453 1.00 97.44 432 ILE A C 1
ATOM 3498 O O . ILE A 1 432 ? -7.086 2.990 14.802 1.00 97.44 432 ILE A O 1
ATOM 3502 N N . LEU A 1 433 ? -4.880 3.076 14.435 1.00 96.94 433 LEU A N 1
ATOM 3503 C CA . LEU A 1 433 ? -4.705 4.451 14.882 1.00 96.94 433 LEU A CA 1
ATOM 3504 C C . LEU A 1 433 ? -4.756 5.439 13.714 1.00 96.94 433 LEU A C 1
ATOM 3506 O O . LEU A 1 433 ? -3.798 5.586 12.948 1.00 96.94 433 LEU A O 1
ATOM 3510 N N . GLY A 1 434 ? -5.844 6.206 13.659 1.00 94.94 434 GLY A N 1
ATOM 3511 C CA . GLY A 1 434 ? -6.042 7.256 12.670 1.00 94.94 434 GLY A CA 1
ATOM 3512 C C . GLY A 1 434 ? -6.179 6.735 11.245 1.00 94.94 434 GLY A C 1
ATOM 3513 O O . GLY A 1 434 ? -6.366 5.545 11.015 1.00 94.94 434 GLY A O 1
ATOM 3514 N N . SER A 1 435 ? -6.104 7.651 10.284 1.00 92.94 435 SER A N 1
ATOM 3515 C CA . SER A 1 435 ? -6.274 7.336 8.864 1.00 92.94 435 SER A CA 1
ATOM 3516 C C . SER A 1 435 ? -4.924 7.273 8.125 1.00 92.94 435 SER A C 1
ATOM 3518 O O . SER A 1 435 ? -4.093 8.172 8.327 1.00 92.94 435 SER A O 1
ATOM 3520 N N . PRO A 1 436 ? -4.712 6.284 7.226 1.00 93.25 436 PRO A N 1
ATOM 3521 C CA . PRO A 1 436 ? -3.540 6.198 6.345 1.00 93.25 436 PRO A CA 1
ATOM 3522 C C . PRO A 1 436 ? -3.507 7.269 5.244 1.00 93.25 436 PRO A C 1
ATOM 3524 O O . PRO A 1 436 ? -2.600 7.260 4.413 1.00 93.25 436 PRO A O 1
ATOM 3527 N N . MET A 1 437 ? -4.456 8.212 5.255 1.00 91.56 437 MET A N 1
ATOM 3528 C CA . MET A 1 437 ? -4.604 9.255 4.248 1.00 91.56 437 MET A CA 1
ATOM 3529 C C . MET A 1 437 ? -3.290 9.970 3.897 1.00 91.56 437 MET A C 1
ATOM 3531 O O . MET A 1 437 ? -2.522 10.420 4.772 1.00 91.56 437 MET A O 1
ATOM 3535 N N . LEU A 1 438 ? -3.067 10.080 2.590 1.00 89.62 438 LEU A N 1
ATOM 3536 C CA . LEU A 1 438 ? -2.017 10.879 1.965 1.00 89.62 438 LEU A CA 1
ATOM 3537 C C . LEU A 1 438 ? -2.365 12.382 2.031 1.00 89.62 438 LEU A C 1
ATOM 3539 O O . LEU A 1 438 ? -3.419 12.757 2.553 1.00 89.62 438 LEU A O 1
ATOM 3543 N N . SER A 1 439 ? -1.457 13.267 1.609 1.00 90.19 439 SER A N 1
ATOM 3544 C CA . SER A 1 439 ? -1.830 14.680 1.428 1.00 90.19 439 SER A CA 1
ATOM 3545 C C . SER A 1 439 ? -2.822 14.810 0.267 1.00 90.19 439 SER A C 1
ATOM 3547 O O . SER A 1 439 ? -2.977 13.887 -0.529 1.00 90.19 439 SER A O 1
ATOM 3549 N N . PHE A 1 440 ? -3.516 15.945 0.172 1.00 93.69 440 PHE A N 1
ATOM 3550 C CA . PHE A 1 440 ? -4.334 16.205 -1.012 1.00 93.69 440 PHE A CA 1
ATOM 3551 C C . PHE A 1 440 ? -3.474 16.317 -2.268 1.00 93.69 440 PHE A C 1
ATOM 3553 O O . PHE A 1 440 ? -3.881 15.789 -3.291 1.00 93.69 440 PHE A O 1
ATOM 3560 N N . ASP A 1 441 ? -2.280 16.903 -2.161 1.00 93.00 441 ASP A N 1
ATOM 3561 C CA . ASP A 1 441 ? -1.325 17.001 -3.267 1.00 93.00 441 ASP A CA 1
ATOM 3562 C C . ASP A 1 441 ? -0.939 15.611 -3.790 1.00 93.00 441 ASP A C 1
ATOM 3564 O O . ASP A 1 441 ? -0.998 15.352 -4.988 1.00 93.00 441 ASP A O 1
ATOM 3568 N N . ASP A 1 442 ? -0.629 14.678 -2.882 1.00 92.00 442 ASP A N 1
ATOM 3569 C CA . ASP A 1 442 ? -0.323 13.297 -3.249 1.00 92.00 442 ASP A CA 1
ATOM 3570 C C . ASP A 1 442 ? -1.562 12.595 -3.825 1.00 92.00 442 ASP A C 1
ATOM 3572 O O . ASP A 1 442 ? -1.455 11.900 -4.821 1.00 92.00 442 ASP A O 1
ATOM 3576 N N . ILE A 1 443 ? -2.759 12.771 -3.252 1.00 94.06 443 ILE A N 1
ATOM 3577 C CA . ILE A 1 443 ? -3.977 12.149 -3.805 1.00 94.06 443 ILE A CA 1
ATOM 3578 C C . ILE A 1 443 ? -4.267 12.661 -5.220 1.00 94.06 443 ILE A C 1
ATOM 3580 O O . ILE A 1 443 ? -4.532 11.846 -6.099 1.00 94.06 443 ILE A O 1
ATOM 3584 N N . ALA A 1 444 ? -4.214 13.976 -5.444 1.00 94.50 444 ALA A N 1
ATOM 3585 C CA . ALA A 1 444 ? -4.470 14.583 -6.746 1.00 94.50 444 ALA A CA 1
ATOM 3586 C C . ALA A 1 444 ? -3.445 14.114 -7.783 1.00 94.50 444 ALA A C 1
ATOM 3588 O O . ALA A 1 444 ? -3.844 13.631 -8.845 1.00 94.50 444 ALA A O 1
ATOM 3589 N N . ARG A 1 445 ? -2.149 14.162 -7.437 1.00 90.88 445 ARG A N 1
ATOM 3590 C CA . ARG A 1 445 ? -1.066 13.694 -8.307 1.00 90.88 445 ARG A CA 1
ATOM 3591 C C . ARG A 1 445 ? -1.205 12.206 -8.604 1.00 90.88 445 ARG A C 1
ATOM 3593 O O . ARG A 1 445 ? -1.305 11.829 -9.761 1.00 90.88 445 ARG A O 1
ATOM 3600 N N . GLU A 1 446 ? -1.235 11.345 -7.591 1.00 91.62 446 GLU A N 1
ATOM 3601 C CA . GLU A 1 446 ? -1.235 9.893 -7.809 1.00 91.62 446 GLU A CA 1
ATOM 3602 C C . GLU A 1 446 ? -2.505 9.415 -8.533 1.00 91.62 446 GLU A C 1
ATOM 3604 O O . GLU A 1 446 ? -2.418 8.540 -9.392 1.00 91.62 446 GLU A O 1
ATOM 3609 N N . ALA A 1 447 ? -3.672 10.015 -8.260 1.00 93.62 447 ALA A N 1
ATOM 3610 C CA . ALA A 1 447 ? -4.895 9.732 -9.014 1.00 93.62 447 ALA A CA 1
ATOM 3611 C C . ALA A 1 447 ? -4.776 10.179 -10.480 1.00 93.62 447 ALA A C 1
ATOM 3613 O O . ALA A 1 447 ? -5.210 9.463 -11.382 1.00 93.62 447 ALA A O 1
ATOM 3614 N N . ARG A 1 448 ? -4.156 11.339 -10.734 1.00 90.50 448 ARG A N 1
ATOM 3615 C CA . ARG A 1 448 ? -3.901 11.815 -12.096 1.00 90.50 448 ARG A CA 1
ATOM 3616 C C . ARG A 1 448 ? -3.026 10.832 -12.854 1.00 90.50 448 ARG A C 1
ATOM 3618 O O . ARG A 1 448 ? -3.354 10.465 -13.977 1.00 90.50 448 ARG A O 1
ATOM 3625 N N . LEU A 1 449 ? -1.939 10.394 -12.220 1.00 87.19 449 LEU A N 1
ATOM 3626 C CA . LEU A 1 449 ? -1.003 9.441 -12.800 1.00 87.19 449 LEU A CA 1
ATOM 3627 C C . LEU A 1 449 ? -1.714 8.110 -13.068 1.00 87.19 449 LEU A C 1
ATOM 3629 O O . LEU A 1 449 ? -1.805 7.696 -14.215 1.00 87.19 449 LEU A O 1
ATOM 3633 N N . ILE A 1 450 ? -2.289 7.465 -12.051 1.00 90.69 450 ILE A N 1
ATOM 3634 C CA . ILE A 1 450 ? -2.837 6.102 -12.164 1.00 90.69 450 ILE A CA 1
ATOM 3635 C C . ILE A 1 450 ? -3.978 5.944 -13.165 1.00 90.69 450 ILE A C 1
ATOM 3637 O O . ILE A 1 450 ? -4.118 4.879 -13.764 1.00 90.69 450 ILE A O 1
ATOM 3641 N N . PHE A 1 451 ? -4.767 6.996 -13.363 1.00 90.50 451 PHE A N 1
ATOM 3642 C CA . PHE A 1 451 ? -5.871 7.004 -14.318 1.00 90.50 451 PHE A CA 1
ATOM 3643 C C . PHE A 1 451 ? -5.534 7.744 -15.614 1.00 90.50 451 PHE A C 1
ATOM 3645 O O . PHE A 1 451 ? -6.433 7.968 -16.422 1.00 90.50 451 PHE A O 1
ATOM 3652 N N . ASN A 1 452 ? -4.268 8.133 -15.809 1.00 83.44 452 ASN A N 1
ATOM 3653 C CA . ASN A 1 452 ? -3.781 8.863 -16.979 1.00 83.44 452 ASN A CA 1
ATOM 3654 C C . ASN A 1 452 ? -4.643 10.096 -17.324 1.00 83.44 452 ASN A C 1
ATOM 3656 O O . ASN A 1 452 ? -5.121 10.259 -18.446 1.00 83.44 452 ASN A O 1
ATOM 3660 N N . GLN A 1 453 ? -4.900 10.933 -16.321 1.00 86.56 453 GLN A N 1
ATOM 3661 C CA . GLN A 1 453 ? -5.723 12.137 -16.436 1.00 86.56 453 GLN A CA 1
ATOM 3662 C C . GLN A 1 453 ? -4.846 13.376 -16.662 1.00 86.56 453 GLN A C 1
ATOM 3664 O O . GLN A 1 453 ? -3.647 13.372 -16.382 1.00 86.56 453 GLN A O 1
ATOM 3669 N N . ASN A 1 454 ? -5.448 14.463 -17.143 1.00 81.50 454 ASN A N 1
ATOM 3670 C CA . ASN A 1 454 ? -4.741 15.688 -17.535 1.00 81.50 454 ASN A CA 1
ATOM 3671 C C . ASN A 1 454 ? -5.189 16.947 -16.768 1.00 81.50 454 ASN A C 1
ATOM 3673 O O . ASN A 1 454 ? -4.942 18.061 -17.225 1.00 81.50 454 ASN A O 1
ATOM 3677 N N . TRP A 1 455 ? -5.848 16.800 -15.613 1.00 88.06 455 TRP A N 1
ATOM 3678 C CA . TRP A 1 455 ? -6.228 17.953 -14.792 1.00 88.06 455 TRP A CA 1
ATOM 3679 C C . TRP A 1 455 ? -5.011 18.658 -14.175 1.00 88.06 455 TRP A C 1
ATOM 3681 O O . TRP A 1 455 ? -3.928 18.082 -14.044 1.00 88.06 455 TRP A O 1
ATOM 3691 N N . ASN A 1 456 ? -5.211 19.901 -13.738 1.00 86.94 456 ASN A N 1
ATOM 3692 C CA . ASN A 1 456 ? -4.245 20.620 -12.916 1.00 86.94 456 ASN A CA 1
ATOM 3693 C C . ASN A 1 456 ? -4.338 20.148 -11.450 1.00 86.94 456 ASN A C 1
ATOM 3695 O O . ASN A 1 456 ? -5.424 20.133 -10.866 1.00 86.94 456 ASN A O 1
ATOM 3699 N N . ASP A 1 457 ? -3.206 19.748 -10.862 1.00 90.50 457 ASP A N 1
ATOM 3700 C CA . ASP A 1 457 ? -3.166 19.193 -9.502 1.00 90.50 457 ASP A CA 1
ATOM 3701 C C . ASP A 1 457 ? -3.569 20.237 -8.438 1.00 90.50 457 ASP A C 1
ATOM 3703 O O . ASP A 1 457 ? -4.316 19.902 -7.519 1.00 90.50 457 ASP A O 1
ATOM 3707 N N . ASP A 1 458 ? -3.170 21.506 -8.582 1.00 92.12 458 ASP A N 1
ATOM 3708 C CA . ASP A 1 458 ? -3.489 22.573 -7.620 1.00 92.12 458 ASP A CA 1
ATOM 3709 C C . ASP A 1 458 ? -4.987 22.911 -7.622 1.00 92.12 458 ASP A C 1
ATOM 3711 O O . ASP A 1 458 ? -5.612 23.034 -6.564 1.00 92.12 458 ASP A O 1
ATOM 3715 N N . GLU A 1 459 ? -5.589 23.010 -8.810 1.00 93.56 459 GLU A N 1
ATOM 3716 C CA . GLU A 1 459 ? -7.034 23.225 -8.954 1.00 93.56 459 GLU A CA 1
ATOM 3717 C C . GLU A 1 459 ? -7.829 22.061 -8.350 1.00 93.56 459 GLU A C 1
ATOM 3719 O O . GLU A 1 459 ? -8.805 22.279 -7.623 1.00 93.56 459 GLU A O 1
ATOM 3724 N N . MET A 1 460 ? -7.375 20.824 -8.582 1.00 95.56 460 MET A N 1
ATOM 3725 C CA . MET A 1 460 ? -7.984 19.626 -8.004 1.00 95.56 460 MET A CA 1
ATOM 3726 C C . MET A 1 460 ? -7.881 19.622 -6.474 1.00 95.56 460 MET A C 1
ATOM 3728 O O . MET A 1 460 ? -8.850 19.310 -5.780 1.00 95.56 460 MET A O 1
ATOM 3732 N N . VAL A 1 461 ? -6.736 20.024 -5.919 1.00 96.44 461 VAL A N 1
ATOM 3733 C CA . VAL A 1 461 ? -6.547 20.157 -4.469 1.00 96.44 461 VAL A CA 1
ATOM 3734 C C . VAL A 1 461 ? -7.505 21.192 -3.873 1.00 96.44 461 VAL A C 1
ATOM 3736 O O . VAL A 1 461 ? -8.084 20.945 -2.808 1.00 96.44 461 VAL A O 1
ATOM 3739 N N . GLU A 1 462 ? -7.706 22.339 -4.526 1.00 95.75 462 GLU A N 1
ATOM 3740 C CA . GLU A 1 462 ? -8.678 23.341 -4.072 1.00 95.75 462 GLU A CA 1
ATOM 3741 C C . GLU A 1 462 ? -10.116 22.817 -4.138 1.00 95.75 462 GLU A C 1
ATOM 3743 O O . GLU A 1 462 ? -10.870 22.982 -3.173 1.00 95.75 462 GLU A O 1
ATOM 3748 N N . GLN A 1 463 ? -10.476 22.093 -5.200 1.00 94.31 463 GLN A N 1
ATOM 3749 C CA . GLN A 1 463 ? -11.768 21.415 -5.292 1.00 94.31 463 GLN A CA 1
ATOM 3750 C C . GLN A 1 463 ? -11.968 20.435 -4.122 1.00 94.31 463 GLN A C 1
ATOM 3752 O O . GLN A 1 463 ? -12.949 20.547 -3.384 1.00 94.31 463 GLN A O 1
ATOM 3757 N N . MET A 1 464 ? -10.992 19.560 -3.863 1.00 94.88 464 MET A N 1
ATOM 3758 C CA . MET A 1 464 ? -11.023 18.599 -2.754 1.00 94.88 464 MET A CA 1
ATOM 3759 C C . MET A 1 464 ? -11.139 19.266 -1.374 1.00 94.88 464 MET A C 1
ATOM 3761 O O . MET A 1 464 ? -11.738 18.707 -0.451 1.00 94.88 464 MET A O 1
ATOM 3765 N N . LYS A 1 465 ? -10.568 20.462 -1.182 1.00 92.81 465 LYS A N 1
ATOM 3766 C CA . LYS A 1 465 ? -10.733 21.233 0.066 1.00 92.81 465 LYS A CA 1
ATOM 3767 C C . LYS A 1 465 ? -12.161 21.750 0.239 1.00 92.81 465 LYS A C 1
ATOM 3769 O O . LYS A 1 465 ? -12.600 21.909 1.383 1.00 92.81 465 LYS A O 1
ATOM 3774 N N . ILE A 1 466 ? -12.859 22.026 -0.861 1.00 89.94 466 ILE A N 1
ATOM 3775 C CA . ILE A 1 466 ? -14.234 22.533 -0.875 1.00 89.94 466 ILE A CA 1
ATOM 3776 C C . ILE A 1 466 ? -15.236 21.394 -0.672 1.00 89.94 466 ILE A C 1
ATOM 3778 O O . ILE A 1 466 ? -16.114 21.516 0.184 1.00 89.94 466 ILE A O 1
ATOM 3782 N N . ASP A 1 467 ? -15.101 20.301 -1.423 1.00 88.75 467 ASP A N 1
ATOM 3783 C CA . ASP A 1 467 ? -16.118 19.245 -1.513 1.00 88.75 467 ASP A CA 1
ATOM 3784 C C . ASP A 1 467 ? -15.716 17.903 -0.891 1.00 88.75 467 ASP A C 1
ATOM 3786 O O . ASP A 1 467 ? -16.553 17.014 -0.758 1.00 88.75 467 ASP A O 1
ATOM 3790 N N . GLY A 1 468 ? -14.467 17.757 -0.448 1.00 86.12 468 GLY A N 1
ATOM 3791 C CA . GLY A 1 468 ? -13.917 16.459 -0.073 1.00 86.12 468 GLY A CA 1
ATOM 3792 C C . GLY A 1 468 ? -14.446 15.884 1.233 1.00 86.12 468 GLY A C 1
ATOM 3793 O O . GLY A 1 468 ? -13.954 14.849 1.668 1.00 86.12 468 GLY A O 1
ATOM 3794 N N . LYS A 1 469 ? -15.406 16.528 1.907 1.00 90.44 469 LYS A N 1
ATOM 3795 C CA . LYS A 1 469 ? -16.037 15.994 3.119 1.00 90.44 469 LYS A CA 1
ATOM 3796 C C . LYS A 1 469 ? -17.547 16.052 3.042 1.00 90.44 469 LYS A C 1
ATOM 3798 O O . LYS A 1 469 ? -18.128 17.063 2.663 1.00 90.44 469 LYS A O 1
ATOM 3803 N N . SER A 1 470 ? -18.177 14.984 3.512 1.00 92.25 470 SER A N 1
ATOM 3804 C CA . SER A 1 470 ? -19.630 14.886 3.583 1.00 92.25 470 SER A CA 1
ATOM 3805 C C . SER A 1 470 ? -20.083 14.128 4.826 1.00 92.25 470 SER A C 1
ATOM 3807 O O . SER A 1 470 ? -19.298 13.452 5.500 1.00 92.25 470 SER A O 1
ATOM 3809 N N . TRP A 1 471 ? -21.369 14.272 5.142 1.00 93.12 471 TRP A N 1
ATOM 3810 C CA . TRP A 1 471 ? -22.046 13.412 6.103 1.00 93.12 471 TRP A CA 1
ATOM 3811 C C . TRP A 1 471 ? -22.368 12.082 5.431 1.00 93.12 471 TRP A C 1
ATOM 3813 O O . TRP A 1 471 ? -23.071 12.043 4.424 1.00 93.12 471 TRP A O 1
ATOM 3823 N N . VAL A 1 472 ? -21.838 11.000 5.990 1.00 91.81 472 VAL A N 1
ATOM 3824 C CA . VAL A 1 472 ? -22.042 9.635 5.506 1.00 91.81 472 VAL A CA 1
ATOM 3825 C C . VAL A 1 472 ? -22.698 8.830 6.618 1.00 91.81 472 VAL A C 1
ATOM 3827 O O . VAL A 1 472 ? -22.275 8.908 7.772 1.00 91.81 472 VAL A O 1
ATOM 3830 N N . LYS A 1 473 ? -23.733 8.058 6.283 1.00 89.62 473 LYS A N 1
ATOM 3831 C CA . LYS A 1 473 ? -24.345 7.118 7.225 1.00 89.62 473 LYS A CA 1
ATOM 3832 C C . LYS A 1 473 ? -23.329 6.029 7.569 1.00 89.62 473 LYS A C 1
ATOM 3834 O O . LYS A 1 473 ? -22.777 5.393 6.674 1.00 89.62 473 LYS A O 1
ATOM 3839 N N . ALA A 1 474 ? -23.066 5.850 8.857 1.00 86.94 474 ALA A N 1
ATOM 3840 C CA . ALA A 1 474 ? -22.253 4.754 9.348 1.00 86.94 474 ALA A CA 1
ATOM 3841 C C . ALA A 1 474 ? -22.990 3.426 9.139 1.00 86.94 474 ALA A C 1
ATOM 3843 O O . ALA A 1 474 ? -24.209 3.359 9.314 1.00 86.94 474 ALA A O 1
ATOM 3844 N N . ASP A 1 475 ? -22.246 2.371 8.816 1.00 81.12 475 ASP A N 1
ATOM 3845 C CA . ASP A 1 475 ? -22.776 1.007 8.753 1.00 81.12 475 ASP A CA 1
ATOM 3846 C C . ASP A 1 475 ? -22.874 0.417 10.171 1.00 81.12 475 ASP A C 1
ATOM 3848 O O . ASP A 1 475 ? -22.107 -0.449 10.586 1.00 81.12 475 ASP A O 1
ATOM 3852 N N . TYR A 1 476 ? -23.745 1.025 10.977 1.00 83.50 476 TYR A N 1
ATOM 3853 C CA . TYR A 1 476 ? -24.005 0.664 12.365 1.00 83.50 476 TYR A CA 1
ATOM 3854 C C . TYR A 1 476 ? -25.423 1.076 12.752 1.00 83.50 476 TYR A C 1
ATOM 3856 O O . TYR A 1 476 ? -25.814 2.239 12.599 1.00 83.50 476 TYR A O 1
ATOM 3864 N N . ALA A 1 477 ? -26.166 0.125 13.308 1.00 78.12 477 ALA A N 1
ATOM 3865 C CA . ALA A 1 477 ? -27.436 0.361 13.969 1.00 78.12 477 ALA A CA 1
ATOM 3866 C C . ALA A 1 477 ? -27.541 -0.570 15.180 1.00 78.12 477 ALA A C 1
ATOM 3868 O O . ALA A 1 477 ? -27.323 -1.775 15.060 1.00 78.12 477 ALA A O 1
ATOM 3869 N N . LYS A 1 478 ? -27.872 -0.015 16.345 1.00 80.88 478 LYS A N 1
ATOM 3870 C CA . LYS A 1 478 ? -28.103 -0.778 17.572 1.00 80.88 478 LYS A CA 1
ATOM 3871 C C . LYS A 1 478 ? -29.255 -0.155 18.338 1.00 80.88 478 LYS A C 1
ATOM 3873 O O . LYS A 1 478 ? -29.257 1.054 18.552 1.00 80.88 478 LYS A O 1
ATOM 3878 N N . ASP A 1 479 ? -30.234 -0.972 18.714 1.00 80.19 479 ASP A N 1
ATOM 3879 C CA . ASP A 1 479 ? -31.417 -0.541 19.468 1.00 80.19 479 ASP A CA 1
ATOM 3880 C C . ASP A 1 479 ? -32.161 0.642 18.799 1.00 80.19 479 ASP A C 1
ATOM 3882 O O . ASP A 1 479 ? -32.610 1.575 19.461 1.00 80.19 479 ASP A O 1
ATOM 3886 N N . GLY A 1 480 ? -32.245 0.642 17.459 1.00 75.88 480 GLY A N 1
ATOM 3887 C CA . GLY A 1 480 ? -32.871 1.715 16.666 1.00 75.88 480 GLY A CA 1
ATOM 3888 C C . GLY A 1 480 ? -32.040 3.001 16.533 1.00 75.88 480 GLY A C 1
ATOM 3889 O O . GLY A 1 480 ? -32.503 3.977 15.938 1.00 75.88 480 GLY A O 1
ATOM 3890 N N . ILE A 1 481 ? -30.811 3.018 17.055 1.00 81.69 481 ILE A N 1
ATOM 3891 C CA . ILE A 1 481 ? -29.895 4.162 17.017 1.00 81.69 481 ILE A CA 1
ATOM 3892 C C . ILE A 1 481 ? -28.761 3.887 16.028 1.00 81.69 481 ILE A C 1
ATOM 3894 O O . ILE A 1 481 ? -28.096 2.853 16.091 1.00 81.69 481 ILE A O 1
ATOM 3898 N N . GLY A 1 482 ? -28.513 4.840 15.132 1.00 89.25 482 GLY A N 1
ATOM 3899 C CA . GLY A 1 482 ? -27.378 4.847 14.212 1.00 89.25 482 GLY A CA 1
ATOM 3900 C C . GLY A 1 482 ? -26.626 6.175 14.246 1.00 89.25 482 GLY A C 1
ATOM 3901 O O . GLY A 1 482 ? -26.977 7.098 14.985 1.00 89.25 482 GLY A O 1
ATOM 3902 N N . TYR A 1 483 ? -25.597 6.293 13.408 1.00 90.69 483 TYR A N 1
ATOM 3903 C CA . TYR A 1 483 ? -24.796 7.513 13.305 1.00 90.69 483 TYR A CA 1
ATOM 3904 C C . TYR A 1 483 ? -24.636 7.968 11.857 1.00 90.69 483 TYR A C 1
ATOM 3906 O O . TYR A 1 483 ? -24.452 7.166 10.946 1.00 90.69 483 TYR A O 1
ATOM 3914 N N . GLU A 1 484 ? -24.627 9.280 11.655 1.00 93.44 484 GLU A N 1
ATOM 3915 C CA . GLU A 1 484 ? -23.991 9.894 10.493 1.00 93.44 484 GLU A CA 1
ATOM 3916 C C . GLU A 1 484 ? -22.683 10.535 10.933 1.00 93.44 484 GLU A C 1
ATOM 3918 O O . GLU A 1 484 ? -22.612 11.203 11.968 1.00 93.44 484 GLU A O 1
ATOM 3923 N N . ILE A 1 485 ? -21.638 10.339 10.140 1.00 93.94 485 ILE A N 1
ATOM 3924 C CA . ILE A 1 485 ? -20.284 10.784 10.446 1.00 93.94 485 ILE A CA 1
ATOM 3925 C C . ILE A 1 485 ? -19.769 11.697 9.347 1.00 93.94 485 ILE A C 1
ATOM 3927 O O . ILE A 1 485 ? -20.005 11.480 8.161 1.00 93.94 485 ILE A O 1
ATOM 3931 N N . HIS A 1 486 ? -19.071 12.749 9.756 1.00 93.75 486 HIS A N 1
ATOM 3932 C CA . HIS A 1 486 ? -18.466 13.696 8.838 1.00 93.75 486 HIS A CA 1
ATOM 3933 C C . HIS A 1 486 ? -17.066 13.200 8.464 1.00 93.75 486 HIS A C 1
ATOM 3935 O O . HIS A 1 486 ? -16.131 13.273 9.272 1.00 93.75 486 HIS A O 1
ATOM 3941 N N . THR A 1 487 ? -16.942 12.665 7.252 1.00 93.06 487 THR A N 1
ATOM 3942 C CA . THR A 1 487 ? -15.755 11.955 6.750 1.00 93.06 487 THR A CA 1
ATOM 3943 C C . THR A 1 487 ? -15.392 12.414 5.336 1.00 93.06 487 THR A C 1
ATOM 3945 O O . THR A 1 487 ? -16.096 13.247 4.764 1.00 93.06 487 THR A O 1
ATOM 3948 N N . PHE A 1 488 ? -14.281 11.916 4.787 1.00 93.12 488 PHE A N 1
ATOM 3949 C CA . PHE A 1 488 ? -13.918 12.176 3.397 1.00 93.12 488 PHE A CA 1
ATOM 3950 C C . PHE A 1 488 ? -14.829 11.417 2.431 1.00 93.12 488 PHE A C 1
ATOM 3952 O O . PHE A 1 488 ? -15.132 10.245 2.649 1.00 93.12 488 PHE A O 1
ATOM 3959 N N . LY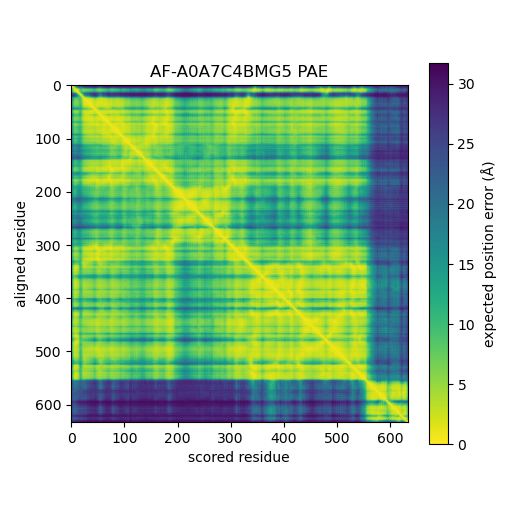S A 1 489 ? -15.266 12.127 1.395 1.00 93.12 489 LYS A N 1
ATOM 3960 C CA . LYS A 1 489 ? -15.983 11.614 0.227 1.00 93.12 489 LYS A CA 1
ATOM 3961 C C . LYS A 1 489 ? -15.839 12.668 -0.859 1.00 93.12 489 LYS A C 1
ATOM 3963 O O . LYS A 1 489 ? -16.266 13.800 -0.633 1.00 93.12 489 LYS A O 1
ATOM 3968 N N . PHE A 1 490 ? -15.224 12.320 -1.976 1.00 93.81 490 PHE A N 1
ATOM 3969 C CA . PHE A 1 490 ? -14.898 13.286 -3.022 1.00 93.81 490 PHE A CA 1
ATOM 3970 C C . PHE A 1 490 ? -15.955 13.279 -4.125 1.00 93.81 490 PHE A C 1
ATOM 3972 O O . PHE A 1 490 ? -16.577 12.252 -4.394 1.00 93.81 490 PHE A O 1
ATOM 3979 N N . SER A 1 491 ? -16.195 14.441 -4.738 1.00 92.75 491 SER A N 1
ATOM 3980 C CA . SER A 1 491 ? -17.143 14.552 -5.854 1.00 92.75 491 SER A CA 1
ATOM 3981 C C . SER A 1 491 ? -16.555 14.010 -7.159 1.00 92.75 491 SER A C 1
ATOM 3983 O O . SER A 1 491 ? -17.274 13.420 -7.964 1.00 92.75 491 SER A O 1
ATOM 3985 N N . ASN A 1 492 ? -15.243 14.191 -7.353 1.00 95.00 492 ASN A N 1
ATOM 3986 C CA . ASN A 1 492 ? -14.509 13.631 -8.474 1.00 95.00 492 ASN A CA 1
ATOM 3987 C C . ASN A 1 492 ? -14.347 12.121 -8.270 1.00 95.00 492 ASN A C 1
ATOM 3989 O O . ASN A 1 492 ? -13.742 11.672 -7.295 1.00 95.00 492 ASN A O 1
ATOM 3993 N N . ASP A 1 493 ? -14.882 11.352 -9.211 1.00 94.44 493 ASP A N 1
ATOM 3994 C CA . ASP A 1 493 ? -14.915 9.897 -9.146 1.00 94.44 493 ASP A CA 1
ATOM 3995 C C . ASP A 1 493 ? -13.507 9.280 -9.166 1.00 94.44 493 ASP A C 1
ATOM 3997 O O . ASP A 1 493 ? -13.212 8.429 -8.338 1.00 94.44 493 ASP A O 1
ATOM 4001 N N . TYR A 1 494 ? -12.574 9.768 -9.989 1.00 95.31 494 TYR A N 1
ATOM 4002 C CA . TYR A 1 494 ? -11.187 9.283 -9.972 1.00 95.31 494 TYR A CA 1
ATOM 4003 C C . TYR A 1 494 ? -10.510 9.515 -8.612 1.00 95.31 494 TYR A C 1
ATOM 4005 O O . TYR A 1 494 ? -9.846 8.623 -8.081 1.00 95.31 494 TYR A O 1
ATOM 4013 N N . ILE A 1 495 ? -10.729 10.680 -8.000 1.00 95.94 495 ILE A N 1
ATOM 4014 C CA . ILE A 1 495 ? -10.214 10.976 -6.657 1.00 95.94 495 ILE A CA 1
ATOM 4015 C C . ILE A 1 495 ? -10.841 10.050 -5.608 1.00 95.94 495 ILE A C 1
ATOM 4017 O O . ILE A 1 495 ? -10.125 9.518 -4.759 1.00 95.94 495 ILE A O 1
ATOM 4021 N N . GLU A 1 496 ? -12.154 9.818 -5.662 1.00 94.38 496 GLU A N 1
ATOM 4022 C CA . GLU A 1 496 ? -12.851 8.911 -4.743 1.00 94.38 496 GLU A CA 1
ATOM 4023 C C . GLU A 1 496 ? -12.370 7.459 -4.903 1.00 94.38 496 GLU A C 1
ATOM 4025 O O . GLU A 1 496 ? -12.105 6.788 -3.903 1.00 94.38 496 GLU A O 1
ATOM 4030 N N . GLN A 1 497 ? -12.183 6.982 -6.138 1.00 93.88 497 GLN A N 1
ATOM 4031 C CA . GLN A 1 497 ? -11.647 5.646 -6.414 1.00 93.88 497 GLN A CA 1
ATOM 4032 C C . GLN A 1 497 ? -10.225 5.497 -5.869 1.00 93.88 497 GLN A C 1
ATOM 4034 O O . GLN A 1 497 ? -9.931 4.522 -5.173 1.00 93.88 497 GLN A O 1
ATOM 4039 N N . TYR A 1 498 ? -9.350 6.479 -6.108 1.00 94.62 498 TYR A N 1
ATOM 4040 C CA . TYR A 1 498 ? -7.993 6.447 -5.566 1.00 94.62 498 TYR A CA 1
ATOM 4041 C C . TYR A 1 498 ? -7.970 6.558 -4.037 1.00 94.62 498 TYR A C 1
ATOM 4043 O O . TYR A 1 498 ? -7.197 5.863 -3.377 1.00 94.62 498 TYR A O 1
ATOM 4051 N N . TYR A 1 499 ? -8.831 7.385 -3.438 1.00 93.88 499 TYR A N 1
ATOM 4052 C CA . TYR A 1 499 ? -8.975 7.481 -1.985 1.00 93.88 499 TYR A CA 1
ATOM 4053 C C . TYR A 1 499 ? -9.405 6.142 -1.376 1.00 93.88 499 TYR A C 1
ATOM 4055 O O . TYR A 1 499 ? -8.808 5.680 -0.403 1.00 93.88 499 TYR A O 1
ATOM 4063 N N . ARG A 1 500 ? -10.400 5.476 -1.968 1.00 92.50 500 ARG A N 1
ATOM 4064 C CA . ARG A 1 500 ? -10.837 4.142 -1.538 1.00 92.50 500 ARG A CA 1
ATOM 4065 C C . ARG A 1 500 ? -9.711 3.121 -1.640 1.00 92.50 500 ARG A C 1
ATOM 4067 O O . ARG A 1 500 ? -9.457 2.398 -0.677 1.00 92.50 500 ARG A O 1
ATOM 4074 N N . HIS A 1 501 ? -8.996 3.125 -2.758 1.00 91.81 501 HIS A N 1
ATOM 4075 C CA . HIS A 1 501 ? -7.877 2.223 -3.013 1.00 91.81 501 HIS A CA 1
ATOM 4076 C C . HIS A 1 501 ? -6.662 2.457 -2.108 1.00 91.81 501 HIS A C 1
ATOM 4078 O O . HIS A 1 501 ? -6.019 1.509 -1.682 1.00 91.81 501 HIS A O 1
ATOM 4084 N N . SER A 1 502 ? -6.320 3.706 -1.801 1.00 90.38 502 SER A N 1
ATOM 4085 C CA . SER A 1 502 ? -5.125 4.028 -1.005 1.00 90.38 502 SER A CA 1
ATOM 4086 C C . SER A 1 502 ? -5.400 4.054 0.498 1.00 90.38 502 SER A C 1
ATOM 4088 O O . SER A 1 502 ? -4.526 3.720 1.290 1.00 90.38 502 SER A O 1
ATOM 4090 N N . VAL A 1 503 ? -6.612 4.436 0.915 1.00 92.25 503 VAL A N 1
ATOM 4091 C CA . VAL A 1 503 ? -6.939 4.662 2.330 1.00 92.25 503 VAL A CA 1
ATOM 4092 C C . VAL A 1 503 ? -7.810 3.553 2.901 1.00 92.25 503 VAL A C 1
ATOM 4094 O O . VAL A 1 503 ? -7.477 2.987 3.940 1.00 92.25 503 VAL A O 1
ATOM 4097 N N . ILE A 1 504 ? -8.935 3.246 2.254 1.00 92.19 504 ILE A N 1
ATOM 4098 C CA . ILE A 1 504 ? -9.906 2.276 2.783 1.00 92.19 504 ILE A CA 1
ATOM 4099 C C . ILE A 1 504 ? -9.358 0.853 2.672 1.00 92.19 504 ILE A C 1
ATOM 4101 O O . ILE A 1 504 ? -9.433 0.093 3.638 1.00 92.19 504 ILE A O 1
ATOM 4105 N N . ALA A 1 505 ? -8.742 0.521 1.537 1.00 89.69 505 ALA A N 1
ATOM 4106 C CA . ALA A 1 505 ? -8.050 -0.749 1.346 1.00 89.69 505 ALA A CA 1
ATOM 4107 C C . ALA A 1 505 ? -6.980 -0.984 2.419 1.00 89.69 505 ALA A C 1
ATOM 4109 O O . ALA A 1 505 ? -6.924 -2.053 3.014 1.00 89.69 505 ALA A O 1
ATOM 4110 N N . GLU A 1 506 ? -6.176 0.032 2.731 1.00 91.69 506 GLU A N 1
ATOM 4111 C CA . GLU A 1 506 ? -5.104 -0.067 3.723 1.00 91.69 506 GLU A CA 1
ATOM 4112 C C . GLU A 1 506 ? -5.648 -0.308 5.146 1.00 91.69 506 GLU A C 1
ATOM 4114 O O . GLU A 1 506 ? -5.102 -1.111 5.905 1.00 91.69 506 GLU A O 1
ATOM 4119 N N . LEU A 1 507 ? -6.782 0.311 5.499 1.00 92.75 507 LEU A N 1
ATOM 4120 C CA . LEU A 1 507 ? -7.484 0.027 6.758 1.00 92.75 507 LEU A CA 1
ATOM 4121 C C . LEU A 1 507 ? -7.983 -1.429 6.818 1.00 92.75 507 LEU A C 1
ATOM 4123 O O . LEU A 1 507 ? -7.819 -2.087 7.849 1.00 92.75 507 LEU A O 1
ATOM 4127 N N . LEU A 1 508 ? -8.540 -1.952 5.719 1.00 89.44 508 LEU A N 1
ATOM 4128 C CA . LEU A 1 508 ? -8.948 -3.359 5.603 1.00 89.44 508 LEU A CA 1
ATOM 4129 C C . LEU A 1 508 ? -7.748 -4.312 5.689 1.00 89.44 508 LEU A C 1
ATOM 4131 O O . LEU A 1 508 ? -7.818 -5.336 6.373 1.00 89.44 508 LEU A O 1
ATOM 4135 N N . GLN A 1 509 ? -6.626 -3.966 5.051 1.00 87.19 509 GLN A N 1
ATOM 4136 C CA . GLN A 1 509 ? -5.392 -4.747 5.123 1.00 87.19 509 GLN A CA 1
ATOM 4137 C C . GLN A 1 509 ? -4.847 -4.816 6.551 1.00 87.19 509 GLN A C 1
ATOM 4139 O O . GLN A 1 509 ? -4.368 -5.877 6.957 1.00 87.19 509 GLN A O 1
ATOM 4144 N N . MET A 1 510 ? -4.943 -3.725 7.319 1.00 90.31 510 MET A N 1
ATOM 4145 C CA . MET A 1 510 ? -4.560 -3.701 8.732 1.00 90.31 510 MET A CA 1
ATOM 4146 C C . MET A 1 510 ? -5.494 -4.567 9.585 1.00 90.31 510 MET A C 1
ATOM 4148 O O . MET A 1 510 ? -5.023 -5.363 10.398 1.00 90.31 510 MET A O 1
ATOM 4152 N N . LEU A 1 511 ? -6.809 -4.460 9.368 1.00 89.75 511 LEU A N 1
ATOM 4153 C CA . LEU A 1 511 ? -7.815 -5.277 10.054 1.00 89.75 511 LEU A CA 1
ATOM 4154 C C . LEU A 1 511 ? -7.587 -6.779 9.826 1.00 89.75 511 LEU A C 1
ATOM 4156 O O . LEU A 1 511 ? -7.646 -7.570 10.767 1.00 89.75 511 LEU A O 1
ATOM 4160 N N . GLY A 1 512 ? -7.224 -7.168 8.602 1.00 86.31 512 GLY A N 1
ATOM 4161 C CA . GLY A 1 512 ? -6.923 -8.554 8.246 1.00 86.31 512 GLY A CA 1
ATOM 4162 C C . GLY A 1 512 ? -5.728 -9.175 8.986 1.00 86.31 512 GLY A C 1
ATOM 4163 O O . GLY A 1 512 ? -5.625 -10.402 9.022 1.00 86.31 512 GLY A O 1
ATOM 4164 N N . ARG A 1 513 ? -4.841 -8.383 9.613 1.00 84.50 513 ARG A N 1
ATOM 4165 C CA . ARG A 1 513 ? -3.598 -8.895 10.229 1.00 84.50 513 ARG A CA 1
ATOM 4166 C C . ARG A 1 513 ? -3.826 -9.774 11.454 1.00 84.50 513 ARG A C 1
ATOM 4168 O O . ARG A 1 513 ? -3.034 -10.681 11.687 1.00 84.50 513 ARG A O 1
ATOM 4175 N N . ILE A 1 514 ? -4.916 -9.559 12.191 1.00 87.00 514 ILE A N 1
ATOM 4176 C CA . ILE A 1 514 ? -5.283 -10.416 13.331 1.00 87.00 514 ILE A CA 1
ATOM 4177 C C . ILE A 1 514 ? -6.215 -11.574 12.949 1.00 87.00 514 ILE A C 1
ATOM 4179 O O . ILE A 1 514 ? -6.662 -12.308 13.831 1.00 87.00 514 ILE A O 1
ATOM 4183 N N . ARG A 1 515 ? -6.506 -11.729 11.647 1.00 84.69 515 ARG A N 1
ATOM 4184 C CA . ARG A 1 515 ? -7.402 -12.746 11.074 1.00 84.69 515 ARG A CA 1
ATOM 4185 C C . ARG A 1 515 ? -8.778 -12.791 11.758 1.00 84.69 515 ARG A C 1
ATOM 4187 O O . ARG A 1 515 ? -9.165 -13.821 12.306 1.00 84.69 515 ARG A O 1
ATOM 4194 N N . PRO A 1 516 ? -9.541 -11.686 11.733 1.00 84.00 516 PRO A N 1
ATOM 4195 C CA . PRO A 1 516 ? -10.780 -11.571 12.505 1.00 84.00 516 PRO A CA 1
ATOM 4196 C C . PRO A 1 516 ? -11.908 -12.507 12.032 1.00 84.00 516 PRO A C 1
ATOM 4198 O O . PRO A 1 516 ? -12.903 -12.641 12.736 1.00 84.00 516 PRO A O 1
ATOM 4201 N N . TYR A 1 517 ? -11.749 -13.148 10.871 1.00 81.81 517 TYR A N 1
ATOM 4202 C CA . TYR A 1 517 ? -12.720 -14.057 10.250 1.00 81.81 517 TYR A CA 1
ATOM 4203 C C . TYR A 1 517 ? -12.331 -15.541 10.350 1.00 81.81 517 TYR A C 1
ATOM 4205 O O . TYR A 1 517 ? -12.988 -16.382 9.751 1.00 81.81 517 TYR A O 1
ATOM 4213 N N . ASP A 1 518 ? -11.214 -15.860 11.008 1.00 80.88 518 ASP A N 1
ATOM 4214 C CA . ASP A 1 518 ? -10.714 -17.235 11.112 1.00 80.88 518 ASP A CA 1
ATOM 4215 C C . ASP A 1 518 ? -11.521 -18.017 12.156 1.00 80.88 518 ASP A C 1
ATOM 4217 O O . ASP A 1 518 ? -11.598 -17.572 13.302 1.00 80.88 518 ASP A O 1
ATOM 4221 N N . ASP A 1 519 ? -12.088 -19.166 11.779 1.00 77.25 519 ASP A N 1
ATOM 4222 C CA . ASP A 1 519 ? -12.899 -20.009 12.673 1.00 77.25 519 ASP A CA 1
ATOM 4223 C C . ASP A 1 519 ? -12.078 -20.517 13.874 1.00 77.25 519 ASP A C 1
ATOM 4225 O O . ASP A 1 519 ? -12.619 -20.735 14.954 1.00 77.25 519 ASP A O 1
ATOM 4229 N N . GLU A 1 520 ? -10.743 -20.598 13.756 1.00 79.75 520 GLU A N 1
ATOM 4230 C CA . GLU A 1 520 ? -9.858 -20.869 14.901 1.00 79.75 520 GLU A CA 1
ATOM 4231 C C . GLU A 1 520 ? -9.964 -19.811 16.014 1.00 79.75 520 GLU A C 1
ATOM 4233 O O . GLU A 1 520 ? -9.454 -20.018 17.120 1.00 79.75 520 GLU A O 1
ATOM 4238 N N . ASN A 1 521 ? -10.550 -18.647 15.729 1.00 79.69 521 ASN A N 1
ATOM 4239 C CA . ASN A 1 521 ? -10.781 -17.580 16.694 1.00 79.69 521 ASN A CA 1
ATOM 4240 C C . ASN A 1 521 ? -12.182 -17.611 17.309 1.00 79.69 521 ASN A C 1
ATOM 4242 O O . ASN A 1 521 ? -12.467 -16.773 18.164 1.00 79.69 521 ASN A O 1
ATOM 4246 N N . GLU A 1 522 ? -13.035 -18.566 16.937 1.00 77.19 522 GLU A N 1
ATOM 4247 C CA . GLU A 1 522 ? -14.321 -18.757 17.596 1.00 77.19 522 GLU A CA 1
ATOM 4248 C C . GLU A 1 522 ? -14.118 -19.012 19.101 1.00 77.19 522 GLU A C 1
ATOM 4250 O O . GLU A 1 522 ? -13.307 -19.837 19.523 1.00 77.19 522 GLU A O 1
ATOM 4255 N N . GLY A 1 523 ? -14.811 -18.232 19.934 1.00 70.19 523 GLY A N 1
ATOM 4256 C CA . GLY A 1 523 ? -14.674 -18.280 21.393 1.00 70.19 523 GLY A CA 1
ATOM 4257 C C . GLY A 1 523 ? -13.399 -17.641 21.962 1.00 70.19 523 GLY A C 1
ATOM 4258 O O . GLY A 1 523 ? -13.257 -17.593 23.185 1.00 70.19 523 GLY A O 1
ATOM 4259 N N . LYS A 1 524 ? -12.484 -17.122 21.128 1.00 79.19 524 LYS A N 1
ATOM 4260 C CA . LYS A 1 524 ? -11.346 -16.314 21.596 1.00 79.19 524 LYS A CA 1
ATOM 4261 C C . LYS A 1 524 ? -11.768 -14.863 21.813 1.00 79.19 524 LYS A C 1
ATOM 4263 O O . LYS A 1 524 ? -12.533 -14.303 21.033 1.00 79.19 524 LYS A O 1
ATOM 4268 N N . ASP A 1 525 ? -11.209 -14.232 22.841 1.00 83.00 525 ASP A N 1
ATOM 4269 C CA . ASP A 1 525 ? -11.502 -12.837 23.180 1.00 83.00 525 ASP A CA 1
ATOM 4270 C C . ASP A 1 525 ? -10.643 -11.871 22.344 1.00 83.00 525 ASP A C 1
ATOM 4272 O O . ASP A 1 525 ? -9.676 -11.289 22.829 1.00 83.00 525 ASP A O 1
ATOM 4276 N N . LYS A 1 526 ? -10.944 -11.754 21.042 1.00 90.06 526 LYS A N 1
ATOM 4277 C CA . LYS A 1 526 ? -10.238 -10.828 20.141 1.00 90.06 526 LYS A CA 1
ATOM 4278 C C . LYS A 1 526 ? -10.938 -9.477 20.050 1.00 90.06 526 LYS A C 1
ATOM 4280 O O . LYS A 1 526 ? -12.139 -9.411 19.797 1.00 90.06 526 LYS A O 1
ATOM 4285 N N . HIS A 1 527 ? -10.169 -8.390 20.139 1.00 93.81 527 HIS A N 1
ATOM 4286 C CA . HIS A 1 527 ? -10.687 -7.016 20.097 1.00 93.81 527 HIS A CA 1
ATOM 4287 C C . HIS A 1 527 ? -10.036 -6.182 18.995 1.00 93.81 527 HIS A C 1
ATOM 4289 O O . HIS A 1 527 ? -8.818 -6.184 18.826 1.00 93.81 527 HIS A O 1
ATOM 4295 N N . VAL A 1 528 ? -10.837 -5.382 18.293 1.00 96.50 528 VAL A N 1
ATOM 4296 C CA . VAL A 1 528 ? -10.358 -4.373 17.339 1.00 96.50 528 VAL A CA 1
ATOM 4297 C C . VAL A 1 528 ? -10.846 -2.994 17.762 1.00 96.50 528 VAL A C 1
ATOM 4299 O O . VAL A 1 528 ? -12.044 -2.759 17.891 1.00 96.50 528 VAL A O 1
ATOM 4302 N N . TYR A 1 529 ? -9.917 -2.055 17.920 1.00 97.81 529 TYR A N 1
ATOM 4303 C CA . TYR A 1 529 ? -10.196 -0.646 18.181 1.00 97.81 529 TYR A CA 1
ATOM 4304 C C . TYR A 1 529 ? -9.856 0.198 16.959 1.00 97.81 529 TYR A C 1
ATOM 4306 O O . TYR A 1 529 ? -8.684 0.382 16.630 1.00 97.81 529 TYR A O 1
ATOM 4314 N N . ILE A 1 530 ? -10.875 0.757 16.311 1.00 97.56 530 ILE A N 1
ATOM 4315 C CA . ILE A 1 530 ? -10.727 1.596 15.120 1.00 97.56 530 ILE A CA 1
ATOM 4316 C C . ILE A 1 530 ? -10.791 3.065 15.538 1.00 97.56 530 ILE A C 1
ATOM 4318 O O . ILE A 1 530 ? -11.863 3.639 15.722 1.00 97.56 530 ILE A O 1
ATOM 4322 N N . ILE A 1 531 ? -9.628 3.693 15.713 1.00 97.50 531 ILE A N 1
ATOM 4323 C CA . ILE A 1 531 ? -9.482 5.089 16.154 1.00 97.50 531 ILE A CA 1
ATOM 4324 C C . ILE A 1 531 ? -9.492 6.022 14.933 1.00 97.50 531 ILE A C 1
ATOM 4326 O O . ILE A 1 531 ? -8.563 6.794 14.685 1.00 97.50 531 ILE A O 1
ATOM 4330 N N . THR A 1 532 ? -10.555 5.921 14.142 1.00 95.44 532 THR A N 1
ATOM 4331 C CA . THR A 1 532 ? -10.904 6.829 13.048 1.00 95.44 532 THR A CA 1
ATOM 4332 C C . THR A 1 532 ? -12.398 6.691 12.760 1.00 95.44 532 THR A C 1
ATOM 4334 O O . THR A 1 532 ? -12.923 5.580 12.772 1.00 95.44 532 THR A O 1
ATOM 4337 N N . ASN A 1 533 ? -13.085 7.794 12.458 1.00 93.50 533 ASN A N 1
ATOM 4338 C CA . ASN A 1 533 ? -14.482 7.759 12.004 1.00 93.50 533 ASN A CA 1
ATOM 4339 C C . ASN A 1 533 ? -14.600 7.526 10.483 1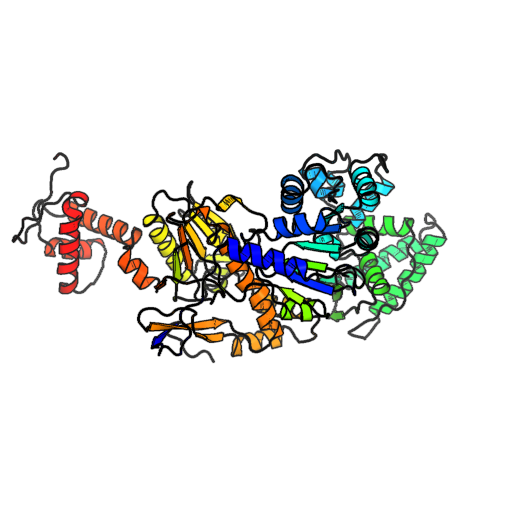.00 93.50 533 ASN A C 1
ATOM 4341 O O . ASN A 1 533 ? -15.616 7.863 9.888 1.00 93.50 533 ASN A O 1
ATOM 4345 N N . THR A 1 534 ? -13.556 7.009 9.832 1.00 92.94 534 THR A N 1
ATOM 4346 C CA . THR A 1 534 ? -13.625 6.623 8.417 1.00 92.94 534 THR A CA 1
ATOM 4347 C C . THR A 1 534 ? -14.488 5.359 8.292 1.00 92.94 534 THR A C 1
ATOM 4349 O O . THR A 1 534 ? -14.160 4.374 8.957 1.00 92.94 534 THR A O 1
ATOM 4352 N N . PRO A 1 535 ? -15.567 5.341 7.484 1.00 89.25 535 PRO A N 1
ATOM 4353 C CA . PRO A 1 535 ? -16.323 4.118 7.230 1.00 89.25 535 PRO A CA 1
ATOM 4354 C C . PRO A 1 535 ? -15.428 3.058 6.590 1.00 89.25 535 PRO A C 1
ATOM 4356 O O . PRO A 1 535 ? -14.746 3.345 5.606 1.00 89.25 535 PRO A O 1
ATOM 4359 N N . ILE A 1 536 ? -15.448 1.840 7.125 1.00 87.88 536 ILE A N 1
ATOM 4360 C CA . ILE A 1 536 ? -14.733 0.701 6.547 1.00 87.88 536 ILE A CA 1
ATOM 4361 C C . ILE A 1 536 ? -15.800 -0.293 6.074 1.00 87.88 536 ILE A C 1
ATOM 4363 O O . ILE A 1 536 ? -16.504 -0.851 6.914 1.00 87.88 536 ILE A O 1
ATOM 4367 N N . PRO A 1 537 ? -15.983 -0.468 4.754 1.00 80.88 537 PRO A N 1
ATOM 4368 C CA . PRO A 1 537 ? -17.019 -1.342 4.221 1.00 80.88 537 PRO A CA 1
ATOM 4369 C C . PRO A 1 537 ? -16.741 -2.799 4.598 1.00 80.88 537 PRO A C 1
ATOM 4371 O O . PRO A 1 537 ? -15.586 -3.191 4.757 1.00 80.88 537 PRO A O 1
ATOM 4374 N N . ASN A 1 538 ? -17.799 -3.605 4.688 1.00 76.12 538 ASN A N 1
ATOM 4375 C CA . ASN A 1 538 ? -17.731 -5.051 4.939 1.00 76.12 538 ASN A CA 1
ATOM 4376 C C . ASN A 1 538 ? -17.102 -5.444 6.294 1.00 76.12 538 ASN A C 1
ATOM 4378 O O . ASN A 1 538 ? -16.660 -6.578 6.484 1.00 76.12 538 ASN A O 1
ATOM 4382 N N . VAL A 1 539 ? -17.070 -4.513 7.252 1.00 83.62 539 VAL A N 1
ATOM 4383 C CA . VAL A 1 539 ? -16.648 -4.755 8.636 1.00 83.62 539 VAL A CA 1
ATOM 4384 C C . VAL A 1 539 ? -17.852 -4.566 9.543 1.00 83.62 539 VAL A C 1
ATOM 4386 O O . VAL A 1 539 ? -18.470 -3.504 9.550 1.00 83.62 539 VAL A O 1
ATOM 4389 N N . LYS A 1 540 ? -18.177 -5.591 10.333 1.00 85.62 540 LYS A N 1
ATOM 4390 C CA . LYS A 1 540 ? -19.261 -5.501 11.309 1.00 85.62 540 LYS A CA 1
ATOM 4391 C C . LYS A 1 540 ? -18.765 -4.716 12.518 1.00 85.62 540 LYS A C 1
ATOM 4393 O O . LYS A 1 540 ? -17.841 -5.154 13.201 1.00 85.62 540 LYS A O 1
ATOM 4398 N N . ILE A 1 541 ? -19.389 -3.577 12.795 1.00 89.06 541 ILE A N 1
ATOM 4399 C CA . ILE A 1 541 ? -19.096 -2.779 13.987 1.00 89.06 541 ILE A CA 1
ATOM 4400 C C . ILE A 1 541 ? -20.026 -3.220 15.121 1.00 89.06 541 ILE A C 1
ATOM 4402 O O . ILE A 1 541 ? -21.239 -3.047 15.027 1.00 89.06 541 ILE A O 1
ATOM 4406 N N . ASP A 1 542 ? -19.474 -3.776 16.200 1.00 89.38 542 ASP A N 1
ATOM 4407 C CA . ASP A 1 542 ? -20.258 -4.200 17.372 1.00 89.38 542 ASP A CA 1
ATOM 4408 C C . ASP A 1 542 ? -20.569 -3.021 18.307 1.00 89.38 542 ASP A C 1
ATOM 4410 O O . ASP A 1 542 ? -21.581 -3.009 19.018 1.00 89.38 542 ASP A O 1
ATOM 4414 N N . GLU A 1 543 ? -19.709 -2.000 18.288 1.00 91.94 543 GLU A N 1
ATOM 4415 C CA . GLU A 1 543 ? -19.877 -0.787 19.075 1.00 91.94 543 GLU A CA 1
ATOM 4416 C C . GLU A 1 543 ? -19.307 0.455 18.375 1.00 91.94 543 GLU A C 1
ATOM 4418 O O . GLU A 1 543 ? -18.132 0.501 18.011 1.00 91.94 543 GLU A O 1
ATOM 4423 N N . MET A 1 544 ? -20.114 1.514 18.284 1.00 93.19 544 MET A N 1
ATOM 4424 C CA . MET A 1 544 ? -19.635 2.869 18.005 1.00 93.19 544 MET A CA 1
ATOM 4425 C C . MET A 1 544 ? -19.673 3.715 19.274 1.00 93.19 544 MET A C 1
ATOM 4427 O O . MET A 1 544 ? -20.690 3.768 19.962 1.00 93.19 544 MET A O 1
ATOM 4431 N N . ILE A 1 545 ? -18.561 4.376 19.596 1.00 94.12 545 ILE A N 1
ATOM 4432 C CA . ILE A 1 545 ? -18.405 5.109 20.858 1.00 94.12 545 ILE A CA 1
ATOM 4433 C C . ILE A 1 545 ? -17.547 6.363 20.681 1.00 94.12 545 ILE A C 1
ATOM 4435 O O . ILE A 1 545 ? -16.724 6.470 19.770 1.00 94.12 545 ILE A O 1
ATOM 4439 N N . THR A 1 546 ? -17.695 7.338 21.572 1.00 94.62 546 THR A N 1
ATOM 4440 C CA . THR A 1 546 ? -16.736 8.444 21.675 1.00 94.62 546 THR A CA 1
ATOM 4441 C C . THR A 1 546 ? -15.572 8.100 22.603 1.00 94.62 546 THR A C 1
ATOM 4443 O O . THR A 1 546 ? -15.694 7.337 23.561 1.00 94.62 546 THR A O 1
ATOM 4446 N N . ILE A 1 547 ? -14.426 8.750 22.399 1.00 93.50 547 ILE A N 1
ATOM 4447 C CA . ILE A 1 547 ? -13.266 8.648 23.296 1.00 93.50 547 ILE A CA 1
ATOM 4448 C C . ILE A 1 547 ? -13.678 9.024 24.720 1.00 93.50 547 ILE A C 1
ATOM 4450 O O . ILE A 1 547 ? -13.265 8.383 25.681 1.00 93.50 547 ILE A O 1
ATOM 4454 N N . LYS A 1 548 ? -14.516 10.054 24.871 1.00 91.19 548 LYS A N 1
ATOM 4455 C CA . LYS A 1 548 ? -14.988 10.508 26.182 1.00 91.19 548 LYS A CA 1
ATOM 4456 C C . LYS A 1 548 ? -15.769 9.413 26.911 1.00 91.19 548 LYS A C 1
ATOM 4458 O O . LYS A 1 548 ? -15.484 9.168 28.079 1.00 91.19 548 LYS A O 1
ATOM 4463 N N . GLU A 1 549 ? -16.725 8.775 26.245 1.00 91.06 549 GLU A N 1
ATOM 4464 C CA . GLU A 1 549 ? -17.530 7.696 26.832 1.00 91.06 549 GLU A CA 1
ATOM 4465 C C . GLU A 1 549 ? -16.673 6.474 27.157 1.00 91.06 549 GLU A C 1
ATOM 4467 O O . GLU A 1 549 ? -16.789 5.924 28.250 1.00 91.06 549 GLU A O 1
ATOM 4472 N N . PHE A 1 550 ? -15.754 6.089 26.266 1.00 92.88 550 PHE A N 1
ATOM 4473 C CA . PHE A 1 550 ? -14.835 4.982 26.529 1.00 92.88 550 PHE A CA 1
ATOM 4474 C C . PHE A 1 550 ? -13.988 5.241 27.782 1.00 92.88 550 PHE A C 1
ATOM 4476 O O . PHE A 1 550 ? -13.950 4.411 28.689 1.00 92.88 550 PHE A O 1
ATOM 4483 N N . MET A 1 551 ? -13.376 6.426 27.885 1.00 86.75 551 MET A N 1
ATOM 4484 C CA . MET A 1 551 ? -12.576 6.815 29.054 1.00 86.75 551 MET A CA 1
ATOM 4485 C C . MET A 1 551 ? -13.417 6.887 30.338 1.00 86.75 551 MET A C 1
ATOM 4487 O O . MET A 1 551 ? -12.917 6.575 31.414 1.00 86.75 551 MET A O 1
ATOM 4491 N N . GLN A 1 552 ? -14.696 7.269 30.253 1.00 84.06 552 GLN A N 1
ATOM 4492 C CA . GLN A 1 552 ? -15.607 7.248 31.404 1.00 84.06 552 GLN A CA 1
ATOM 4493 C C . GLN A 1 552 ? -15.900 5.826 31.896 1.00 84.06 552 GLN A C 1
ATOM 4495 O O . GLN A 1 552 ? -16.044 5.631 33.100 1.00 84.06 552 GLN A O 1
ATOM 4500 N N . ARG A 1 553 ? -15.971 4.843 30.988 1.00 84.75 553 ARG A N 1
ATOM 4501 C CA . ARG A 1 553 ? -16.199 3.432 31.335 1.00 84.75 553 ARG A CA 1
ATOM 4502 C C . ARG A 1 553 ? -14.954 2.757 31.904 1.00 84.75 553 ARG A C 1
ATOM 4504 O O . ARG A 1 553 ? -15.069 2.000 32.859 1.00 84.75 553 ARG A O 1
ATOM 4511 N N . GLN A 1 554 ? -13.786 3.023 31.320 1.00 77.25 554 GLN A N 1
ATOM 4512 C CA . GLN A 1 554 ? -12.532 2.365 31.709 1.00 77.25 554 GLN A CA 1
ATOM 4513 C C . GLN A 1 554 ? -11.798 3.070 32.866 1.00 77.25 554 GLN A C 1
ATOM 4515 O O . GLN A 1 554 ? -10.946 2.464 33.508 1.00 77.25 554 GLN A O 1
ATOM 4520 N N . GLY A 1 555 ? -12.121 4.340 33.141 1.00 62.12 555 GLY A N 1
ATOM 4521 C CA . GLY A 1 555 ? -11.292 5.229 33.962 1.00 62.12 555 GLY A CA 1
ATOM 4522 C C . GLY A 1 555 ? -10.107 5.795 33.163 1.00 62.12 555 GLY A C 1
ATOM 4523 O O . GLY A 1 555 ? -9.671 5.194 32.186 1.00 62.12 555 GLY A O 1
ATOM 4524 N N . ASP A 1 556 ? -9.589 6.975 33.535 1.00 59.16 556 ASP A N 1
ATOM 4525 C CA . ASP A 1 556 ? -8.311 7.503 33.012 1.00 59.16 556 ASP A CA 1
ATOM 4526 C C . ASP A 1 556 ? -7.189 7.002 33.932 1.00 59.16 556 ASP A C 1
ATOM 4528 O O . ASP A 1 556 ? -7.028 7.578 35.004 1.00 59.16 556 ASP A O 1
ATOM 4532 N N . PRO A 1 557 ? -6.398 5.970 33.578 1.00 58.81 557 PRO A N 1
ATOM 4533 C CA . PRO A 1 557 ? -5.445 5.377 34.517 1.00 58.81 557 PRO A CA 1
ATOM 4534 C C . PRO A 1 557 ? -4.307 6.336 34.888 1.00 58.81 557 PRO A C 1
ATOM 4536 O O . PRO A 1 557 ? -3.737 6.247 35.975 1.00 58.81 557 PRO A O 1
ATOM 4539 N N . GLU A 1 558 ? -3.947 7.262 33.994 1.00 55.41 558 GLU A N 1
ATOM 4540 C CA . GLU A 1 558 ? -2.895 8.250 34.241 1.00 55.41 558 GLU A CA 1
ATOM 4541 C C . GLU A 1 558 ? -3.446 9.462 35.001 1.00 55.41 558 GLU A C 1
ATOM 4543 O O . GLU A 1 558 ? -2.809 9.934 35.943 1.00 55.41 558 GLU A O 1
ATOM 4548 N N . GLY A 1 559 ? -4.665 9.898 34.670 1.00 57.22 559 GLY A N 1
ATOM 4549 C CA . GLY A 1 559 ? -5.426 10.860 35.468 1.00 57.22 559 GLY A CA 1
ATOM 4550 C C . GLY A 1 559 ? -5.663 10.367 36.896 1.00 57.22 559 GLY A C 1
ATOM 4551 O O . GLY A 1 559 ? -5.349 11.085 37.839 1.00 57.22 559 GLY A O 1
ATOM 4552 N N . GLU A 1 560 ? -6.099 9.117 37.061 1.00 62.97 560 GLU A N 1
ATOM 4553 C CA . GLU A 1 560 ? -6.326 8.465 38.353 1.00 62.97 560 GLU A CA 1
ATOM 4554 C C . GLU A 1 560 ? -5.007 8.313 39.121 1.00 62.97 560 GLU A C 1
ATOM 4556 O O . GLU A 1 560 ? -4.971 8.605 40.308 1.00 62.97 560 GLU A O 1
ATOM 4561 N N . ARG A 1 561 ? -3.885 7.955 38.476 1.00 63.97 561 ARG A N 1
ATOM 4562 C CA . ARG A 1 561 ? -2.563 7.926 39.141 1.00 63.97 561 ARG A CA 1
ATOM 4563 C C . ARG A 1 561 ? -2.104 9.305 39.616 1.00 63.97 561 ARG A C 1
ATOM 4565 O O . ARG A 1 561 ? -1.574 9.411 40.722 1.00 63.97 561 ARG A O 1
ATOM 4572 N N . ILE A 1 562 ? -2.272 10.346 38.799 1.00 63.47 562 ILE A N 1
ATOM 4573 C CA . ILE A 1 562 ? -1.924 11.727 39.174 1.00 63.47 562 ILE A CA 1
ATOM 4574 C C . ILE A 1 562 ? -2.823 12.196 40.319 1.00 63.47 562 ILE A C 1
ATOM 4576 O O . ILE A 1 562 ? -2.328 12.758 41.292 1.00 63.47 562 ILE A O 1
ATOM 4580 N N . GLU A 1 563 ? -4.123 11.927 40.235 1.00 71.00 563 GLU A N 1
ATOM 4581 C CA . GLU A 1 563 ? -5.105 12.272 41.260 1.00 71.00 563 GLU A CA 1
ATOM 4582 C C . GLU A 1 563 ? -4.829 11.515 42.567 1.00 71.00 563 GLU A C 1
ATOM 4584 O O . GLU A 1 563 ? -4.752 12.135 43.623 1.00 71.00 563 GLU A O 1
ATOM 4589 N N . ILE A 1 564 ? -4.525 10.214 42.504 1.00 75.12 564 ILE A N 1
ATOM 4590 C CA . ILE A 1 564 ? -4.085 9.408 43.652 1.00 75.12 564 ILE A CA 1
ATOM 4591 C C . ILE A 1 564 ? -2.803 9.979 44.263 1.00 75.12 564 ILE A C 1
ATOM 4593 O O . ILE A 1 564 ? -2.699 10.052 45.485 1.00 75.12 564 ILE A O 1
ATOM 4597 N N . ARG A 1 565 ? -1.821 10.392 43.451 1.00 77.88 565 ARG A N 1
ATOM 4598 C CA . ARG A 1 565 ? -0.576 10.995 43.951 1.00 77.88 565 ARG A CA 1
ATOM 4599 C C . ARG A 1 565 ? -0.850 12.308 44.682 1.00 77.88 565 ARG A C 1
ATOM 4601 O O . ARG A 1 565 ? -0.379 12.459 45.805 1.00 77.88 565 ARG A O 1
ATOM 4608 N N . LYS A 1 566 ? -1.632 13.207 44.077 1.00 79.56 566 LYS A N 1
ATOM 4609 C CA . LYS A 1 566 ? -2.036 14.487 44.681 1.00 79.56 566 LYS A CA 1
ATOM 4610 C C . LYS A 1 566 ? -2.782 14.274 45.997 1.00 79.56 566 LYS A C 1
ATOM 4612 O O . LYS A 1 566 ? -2.457 14.899 47.001 1.00 79.56 566 LYS A O 1
ATOM 4617 N N . ILE A 1 567 ? -3.741 13.346 46.008 1.00 83.75 567 ILE A N 1
ATOM 4618 C CA . ILE A 1 567 ? -4.503 12.984 47.207 1.00 83.75 567 ILE A CA 1
ATOM 4619 C C . ILE A 1 567 ? -3.572 12.404 48.277 1.00 83.75 567 ILE A C 1
ATOM 4621 O O . ILE A 1 567 ? -3.652 12.820 49.424 1.00 83.75 567 ILE A O 1
ATOM 4625 N N . ASN A 1 568 ? -2.659 11.495 47.927 1.00 82.62 568 ASN A N 1
ATOM 4626 C CA . ASN A 1 568 ? -1.700 10.927 48.878 1.00 82.62 568 ASN A CA 1
ATOM 4627 C C . ASN A 1 568 ? -0.765 11.982 49.479 1.00 82.62 568 ASN A C 1
ATOM 4629 O O . ASN A 1 568 ? -0.450 11.923 50.665 1.00 82.62 568 ASN A O 1
ATOM 4633 N N . GLU A 1 569 ? -0.316 12.944 48.680 1.00 83.81 569 GLU A N 1
ATOM 4634 C CA . GLU A 1 569 ? 0.524 14.053 49.133 1.00 83.81 569 GLU A CA 1
ATOM 4635 C C . GLU A 1 569 ? -0.239 14.975 50.095 1.00 83.81 569 GLU A C 1
ATOM 4637 O O . GLU A 1 569 ? 0.248 15.268 51.189 1.00 83.81 569 GLU A O 1
ATOM 4642 N N . ALA A 1 570 ? -1.490 15.306 49.765 1.00 85.88 570 ALA A N 1
ATOM 4643 C CA . ALA A 1 570 ? -2.372 16.056 50.650 1.00 85.88 570 ALA A CA 1
ATOM 4644 C C . ALA A 1 570 ? -2.678 15.288 51.950 1.00 85.88 570 ALA A C 1
ATOM 4646 O O . ALA A 1 570 ? -2.515 15.843 53.036 1.00 85.88 570 ALA A O 1
ATOM 4647 N N . ILE A 1 571 ? -3.015 13.994 51.876 1.00 87.81 571 ILE A N 1
ATOM 4648 C CA . ILE A 1 571 ? -3.236 13.140 53.054 1.00 87.81 571 ILE A CA 1
ATOM 4649 C C . ILE A 1 571 ? -1.988 13.120 53.933 1.00 87.81 571 ILE A C 1
ATOM 4651 O O . ILE A 1 571 ? -2.107 13.325 55.137 1.00 87.81 571 ILE A O 1
ATOM 4655 N N . LYS A 1 572 ? -0.783 12.934 53.377 1.00 87.00 572 LYS A N 1
ATOM 4656 C CA . LYS A 1 572 ? 0.469 12.946 54.158 1.00 87.00 572 LYS A CA 1
ATOM 4657 C C . LYS A 1 572 ? 0.633 14.227 54.973 1.00 87.00 572 LYS A C 1
ATOM 4659 O O . LYS A 1 572 ? 1.035 14.130 56.127 1.00 87.00 572 LYS A O 1
ATOM 4664 N N . SER A 1 573 ? 0.246 15.372 54.415 1.00 86.25 573 SER A N 1
ATOM 4665 C CA . SER A 1 573 ? 0.344 16.681 55.072 1.00 86.25 573 SER A CA 1
ATOM 4666 C C . SER A 1 573 ? -0.742 16.984 56.118 1.00 86.25 573 SER A C 1
ATOM 4668 O O . SER A 1 573 ? -0.611 17.953 56.860 1.00 86.25 573 SER A O 1
ATOM 4670 N N . LEU A 1 574 ? -1.805 16.178 56.196 1.00 89.94 574 LEU A N 1
ATOM 4671 C CA . LEU A 1 574 ? -2.897 16.354 57.161 1.00 89.94 574 LEU A CA 1
ATOM 4672 C C . LEU A 1 574 ? -2.616 15.659 58.508 1.00 89.94 574 LEU A C 1
ATOM 4674 O O . LEU A 1 574 ? -1.770 14.764 58.577 1.00 89.94 574 LEU A O 1
ATOM 4678 N N . PRO A 1 575 ? -3.319 16.017 59.596 1.00 88.88 575 PRO A N 1
ATOM 4679 C CA . PRO A 1 575 ? -3.277 15.270 60.856 1.00 88.88 575 PRO A CA 1
ATOM 4680 C C . PRO A 1 575 ? -3.759 13.811 60.706 1.00 88.88 575 PRO A C 1
ATOM 4682 O O . PRO A 1 575 ? -4.297 13.412 59.674 1.00 88.88 575 PRO A O 1
ATOM 4685 N N . ASN A 1 576 ? -3.544 12.984 61.739 1.00 87.31 576 ASN A N 1
ATOM 4686 C CA . ASN A 1 576 ? -3.958 11.569 61.733 1.00 87.31 576 ASN A CA 1
ATOM 4687 C C . ASN A 1 576 ? -5.474 11.379 61.603 1.00 87.31 576 ASN A C 1
ATOM 4689 O O . ASN A 1 576 ? -5.911 10.358 61.072 1.00 87.31 576 ASN A O 1
ATOM 4693 N N . GLU A 1 577 ? -6.252 12.359 62.055 1.00 89.50 577 GLU A N 1
ATOM 4694 C CA . GLU A 1 577 ? -7.692 12.438 61.849 1.00 89.50 577 GLU A CA 1
ATOM 4695 C C . GLU A 1 577 ? -8.014 13.719 61.081 1.00 89.50 577 GLU A C 1
ATOM 4697 O O . GLU A 1 577 ? -7.595 14.799 61.487 1.00 89.50 577 GLU A O 1
ATOM 4702 N N . PHE A 1 578 ? -8.742 13.607 59.973 1.00 90.75 578 PHE A N 1
ATOM 4703 C CA . PHE A 1 578 ? -9.127 14.743 59.130 1.00 90.75 578 PHE A CA 1
ATOM 4704 C C . PHE A 1 578 ? -10.473 14.478 58.454 1.00 90.75 578 PHE A C 1
ATOM 4706 O O . PHE A 1 578 ? -10.982 13.359 58.464 1.00 90.75 578 PHE A O 1
ATOM 4713 N N . THR A 1 579 ? -11.087 15.487 57.853 1.00 89.19 579 THR A N 1
ATOM 4714 C CA . THR A 1 579 ? -12.343 15.356 57.108 1.00 89.19 579 THR A CA 1
ATOM 4715 C C . THR A 1 579 ? -12.116 15.468 55.601 1.00 89.19 579 THR A C 1
ATOM 4717 O O . THR A 1 579 ? -11.075 15.913 55.123 1.00 89.19 579 THR A O 1
ATOM 4720 N N . VAL A 1 580 ? -13.130 15.101 54.808 1.00 83.19 580 VAL A N 1
ATOM 4721 C CA . VAL A 1 580 ? -13.098 15.322 53.347 1.00 83.19 580 VAL A CA 1
ATOM 4722 C C . VAL A 1 580 ? -12.922 16.813 53.014 1.00 83.19 580 VAL A C 1
ATOM 4724 O O . VAL A 1 580 ? -12.334 17.128 51.988 1.00 83.19 580 VAL A O 1
ATOM 4727 N N . LEU A 1 581 ? -13.420 17.724 53.860 1.00 83.12 581 LEU A N 1
ATOM 4728 C CA . LEU A 1 581 ? -13.265 19.171 53.667 1.00 83.12 581 LEU A CA 1
ATOM 4729 C C . LEU A 1 581 ? -11.809 19.601 53.852 1.00 83.12 581 LEU A C 1
ATOM 4731 O O . LEU A 1 581 ? -11.273 20.246 52.958 1.00 83.12 581 LEU A O 1
ATOM 4735 N N . ASP A 1 582 ? -11.158 19.140 54.921 1.00 85.56 582 ASP A N 1
ATOM 4736 C CA . ASP A 1 582 ? -9.738 19.423 55.173 1.00 85.56 582 ASP A CA 1
ATOM 4737 C C . ASP A 1 582 ? -8.859 18.918 54.021 1.00 85.56 582 ASP A C 1
ATOM 4739 O O . ASP A 1 582 ? -7.924 19.588 53.592 1.00 85.56 582 ASP A O 1
ATOM 4743 N N . LEU A 1 583 ? -9.203 17.755 53.454 1.00 84.81 583 LEU A N 1
ATOM 4744 C CA . LEU A 1 583 ? -8.525 17.217 52.277 1.00 84.81 583 LEU A CA 1
ATOM 4745 C C . LEU A 1 583 ? -8.751 18.056 51.017 1.00 84.81 583 LEU A C 1
ATOM 4747 O O . LEU A 1 583 ? -7.806 18.277 50.264 1.00 84.81 583 LEU A O 1
ATOM 4751 N N . VAL A 1 584 ? -9.976 18.527 50.774 1.00 81.69 584 VAL A N 1
ATOM 4752 C CA . VAL A 1 584 ? -10.270 19.405 49.632 1.00 81.69 584 VAL A CA 1
ATOM 4753 C C . VAL A 1 584 ? -9.502 20.716 49.757 1.00 81.69 584 VAL A C 1
ATOM 4755 O O . VAL A 1 584 ? -8.856 21.120 48.794 1.00 81.69 584 VAL A O 1
ATOM 4758 N N . ASP A 1 585 ? -9.528 21.355 50.927 1.00 83.31 585 ASP A N 1
ATOM 4759 C CA . ASP A 1 585 ? -8.819 22.617 51.151 1.00 83.31 585 ASP A CA 1
ATOM 4760 C C . ASP A 1 585 ? -7.295 22.422 51.042 1.00 83.31 585 ASP A C 1
ATOM 4762 O O . ASP A 1 585 ? -6.617 23.244 50.427 1.00 83.31 585 ASP A O 1
ATOM 4766 N N . LYS A 1 586 ? -6.755 21.283 51.499 1.00 85.44 586 LYS A N 1
ATOM 4767 C CA . LYS A 1 586 ? -5.322 20.981 51.361 1.00 85.44 586 LYS A CA 1
ATOM 4768 C C . LYS A 1 586 ? -4.889 20.688 49.923 1.00 85.44 586 LYS A C 1
ATOM 4770 O O . LYS A 1 586 ? -3.796 21.075 49.520 1.00 85.44 586 LYS A O 1
ATOM 4775 N N . ILE A 1 587 ? -5.737 20.038 49.124 1.00 79.38 587 ILE A N 1
ATOM 4776 C CA . ILE A 1 587 ? -5.490 19.850 47.684 1.00 79.38 587 ILE A CA 1
ATOM 4777 C C . ILE A 1 587 ? -5.496 21.203 46.961 1.00 79.38 587 ILE A C 1
ATOM 4779 O O . ILE A 1 587 ? -4.655 21.425 46.092 1.00 79.38 587 ILE A O 1
ATOM 4783 N N . LYS A 1 588 ? -6.404 22.116 47.330 1.00 80.06 588 LYS A N 1
ATOM 4784 C CA . LYS A 1 588 ? -6.414 23.482 46.786 1.00 80.06 588 LYS A CA 1
ATOM 4785 C C . LYS A 1 588 ? -5.128 24.230 47.120 1.00 80.06 588 LYS A C 1
ATOM 4787 O O . LYS A 1 588 ? -4.533 24.815 46.226 1.00 80.06 588 LYS A O 1
ATOM 4792 N N . GLU A 1 589 ? -4.691 24.158 48.375 1.00 83.00 589 GLU A N 1
ATOM 4793 C CA . GLU A 1 589 ? -3.458 24.796 48.848 1.00 83.00 589 GLU A CA 1
ATOM 4794 C C . GLU A 1 589 ? -2.214 24.281 48.105 1.00 83.00 589 GLU A C 1
ATOM 4796 O O . GLU A 1 589 ? -1.388 25.072 47.663 1.00 83.00 589 GLU A O 1
ATOM 4801 N N . LEU A 1 590 ? -2.078 22.961 47.942 1.00 78.56 590 LEU A N 1
ATOM 4802 C CA . LEU A 1 590 ? -0.871 22.353 47.368 1.00 78.56 590 LEU A CA 1
ATOM 4803 C C . LEU A 1 590 ? -0.780 22.457 45.839 1.00 78.56 590 LEU A C 1
ATOM 4805 O O . LEU A 1 590 ? 0.318 22.360 45.293 1.00 78.56 590 LEU A O 1
ATOM 4809 N N . PHE A 1 591 ? -1.910 22.597 45.139 1.00 76.69 591 PHE A N 1
ATOM 4810 C CA . PHE A 1 591 ? -1.956 22.464 43.677 1.00 76.69 591 PHE A CA 1
ATOM 4811 C C . PHE A 1 591 ? -2.639 23.629 42.942 1.00 76.69 591 PHE A C 1
ATOM 4813 O O . PHE A 1 591 ? -2.792 23.531 41.726 1.00 76.69 591 PHE A O 1
ATOM 4820 N N . ASP A 1 592 ? -3.025 24.700 43.649 1.00 66.62 592 ASP A N 1
ATOM 4821 C CA . ASP A 1 592 ? -3.613 25.934 43.092 1.00 66.62 592 ASP A CA 1
ATOM 4822 C C . ASP A 1 592 ? -4.820 25.671 42.162 1.00 66.62 592 ASP A C 1
ATOM 4824 O O . ASP A 1 592 ? -4.943 26.197 41.055 1.00 66.62 592 ASP A O 1
ATOM 4828 N N . GLU A 1 593 ? -5.714 24.764 42.580 1.00 64.44 593 GLU A N 1
ATOM 4829 C CA . GLU A 1 593 ? -6.893 24.371 41.798 1.00 64.44 593 GLU A CA 1
ATOM 4830 C C . GLU A 1 593 ? -8.180 25.005 42.344 1.00 64.44 593 GLU A C 1
ATOM 4832 O O . GLU A 1 593 ? -8.793 24.511 43.295 1.00 64.44 593 GLU A O 1
ATOM 4837 N N . ASP A 1 594 ? -8.665 26.060 41.687 1.00 51.03 594 ASP A N 1
ATOM 4838 C CA . ASP A 1 594 ? -9.928 26.696 42.059 1.00 51.03 594 ASP A CA 1
ATOM 4839 C C . ASP A 1 594 ? -11.132 25.931 41.473 1.00 51.03 594 ASP A C 1
ATOM 4841 O O . ASP A 1 594 ? -11.450 26.004 40.283 1.00 51.03 594 ASP A O 1
ATOM 4845 N N . ARG A 1 595 ? -11.779 25.092 42.293 1.00 49.31 595 ARG A N 1
ATOM 4846 C CA . ARG A 1 595 ? -12.951 24.284 41.894 1.00 49.31 595 ARG A CA 1
ATOM 4847 C C . ARG A 1 595 ? -14.075 24.336 42.936 1.00 49.31 595 ARG A C 1
ATOM 4849 O O . ARG A 1 595 ? -13.838 24.437 44.144 1.00 49.31 595 ARG A O 1
ATOM 4856 N N . THR A 1 596 ? -15.324 24.299 42.463 1.00 47.09 596 THR A N 1
ATOM 4857 C CA . THR A 1 596 ? -16.554 24.469 43.259 1.00 47.09 596 THR A CA 1
ATOM 4858 C C . THR A 1 596 ? -16.771 23.325 44.271 1.00 47.09 596 THR A C 1
ATOM 4860 O O . THR A 1 596 ? -16.782 22.145 43.920 1.00 47.09 596 THR A O 1
ATOM 4863 N N . ARG A 1 597 ? -16.956 23.691 45.554 1.00 54.19 597 ARG A N 1
ATOM 4864 C CA . ARG A 1 597 ? -16.783 22.838 46.757 1.00 54.19 597 ARG A CA 1
ATOM 4865 C C . ARG A 1 597 ? -17.721 21.623 46.896 1.00 54.19 597 ARG A C 1
ATOM 4867 O O . ARG A 1 597 ? -17.370 20.667 47.582 1.00 54.19 597 ARG A O 1
ATOM 4874 N N . GLU A 1 598 ? -18.905 21.618 46.286 1.00 45.94 598 GLU A N 1
ATOM 4875 C CA . GLU A 1 598 ? -19.985 20.717 46.731 1.00 45.94 598 GLU A CA 1
ATOM 4876 C C . GLU A 1 598 ? -20.101 19.404 45.932 1.00 45.94 598 GLU A C 1
ATOM 4878 O O . GLU A 1 598 ? -20.211 18.321 46.511 1.00 45.94 598 GLU A O 1
ATOM 4883 N N . LYS A 1 599 ? -19.976 19.463 44.598 1.00 48.00 599 LYS A N 1
ATOM 4884 C CA . LYS A 1 599 ? -20.028 18.277 43.717 1.00 48.00 599 LYS A CA 1
ATOM 4885 C C . LYS A 1 599 ? -18.773 17.400 43.846 1.00 48.00 599 LYS A C 1
ATOM 4887 O O . LYS A 1 599 ? -18.856 16.179 43.739 1.00 48.00 599 LYS A O 1
ATOM 4892 N N . GLN A 1 600 ? -17.620 18.007 44.143 1.00 59.47 600 GLN A N 1
ATOM 4893 C CA . GLN A 1 600 ? -16.362 17.289 44.373 1.00 59.47 600 GLN A CA 1
ATOM 4894 C C . GLN A 1 600 ? -16.324 16.560 45.718 1.00 59.47 600 GLN A C 1
ATOM 4896 O O . GLN A 1 600 ? -15.774 15.467 45.785 1.00 59.47 600 GLN A O 1
ATOM 4901 N N . ARG A 1 601 ? -16.957 17.098 46.771 1.00 59.88 601 ARG A N 1
ATOM 4902 C CA . ARG A 1 601 ? -17.002 16.451 48.094 1.00 59.88 601 ARG A CA 1
ATOM 4903 C C . ARG A 1 601 ? -17.646 15.062 48.036 1.00 59.88 601 ARG A C 1
ATOM 4905 O O . ARG A 1 601 ? -17.187 14.159 48.729 1.00 59.88 601 ARG A O 1
ATOM 4912 N N . ARG A 1 602 ? -18.679 14.883 47.202 1.00 59.38 602 ARG A N 1
ATOM 4913 C CA . ARG A 1 602 ? -19.323 13.575 46.975 1.00 59.38 602 ARG A CA 1
ATOM 4914 C C . ARG A 1 602 ? -18.417 12.638 46.172 1.00 59.38 602 ARG A C 1
ATOM 4916 O O . ARG A 1 602 ? -18.076 11.572 46.669 1.00 59.38 602 ARG A O 1
ATOM 4923 N N . ASN A 1 603 ? -17.916 13.087 45.018 1.00 67.38 603 ASN A N 1
ATOM 4924 C CA . ASN A 1 603 ? -17.047 12.273 44.157 1.00 67.38 603 ASN A CA 1
ATOM 4925 C C . ASN A 1 603 ? -15.739 11.837 44.848 1.00 67.38 603 ASN A C 1
ATOM 4927 O O . ASN A 1 603 ? -15.321 10.689 44.708 1.00 67.38 603 ASN A O 1
ATOM 4931 N N . LEU A 1 604 ? -15.106 12.733 45.616 1.00 74.19 604 LEU A N 1
ATOM 4932 C CA . LEU A 1 604 ? -13.873 12.449 46.352 1.00 74.19 604 LEU A CA 1
ATOM 4933 C C . LEU A 1 604 ? -14.130 11.476 47.504 1.00 74.19 604 LEU A C 1
ATOM 4935 O O . LEU A 1 604 ? -13.356 10.547 47.704 1.00 74.19 604 LEU A O 1
ATOM 4939 N N . ARG A 1 605 ? -15.240 11.636 48.235 1.00 77.50 605 ARG A N 1
ATOM 4940 C CA . ARG A 1 605 ? -15.626 10.695 49.294 1.00 77.50 605 ARG A CA 1
ATOM 4941 C C . ARG A 1 605 ? -15.858 9.291 48.732 1.00 77.50 605 ARG A C 1
ATOM 4943 O O . ARG A 1 605 ? -15.344 8.333 49.300 1.00 77.50 605 ARG A O 1
ATOM 4950 N N . ASP A 1 606 ? -16.547 9.175 47.600 1.00 74.12 606 ASP A N 1
ATOM 4951 C CA . ASP A 1 606 ? -16.787 7.886 46.940 1.00 74.12 606 ASP A CA 1
ATOM 4952 C C . ASP A 1 606 ? -15.492 7.239 46.431 1.00 74.12 606 ASP A C 1
ATOM 4954 O O . ASP A 1 606 ? -15.356 6.013 46.445 1.00 74.12 606 ASP A O 1
ATOM 4958 N N . LEU A 1 607 ? -14.524 8.043 45.979 1.00 74.81 607 LEU A N 1
ATOM 4959 C CA . LEU A 1 607 ? -13.197 7.564 45.588 1.00 74.81 607 LEU A CA 1
ATOM 4960 C C . LEU A 1 607 ? -12.400 7.063 46.802 1.00 74.81 607 LEU A C 1
ATOM 4962 O O . LEU A 1 607 ? -11.862 5.956 46.764 1.00 74.81 607 LEU A O 1
ATOM 4966 N N . LEU A 1 608 ? -12.368 7.835 47.893 1.00 79.69 608 LEU A N 1
ATOM 4967 C CA . LEU A 1 608 ? -11.675 7.467 49.130 1.00 79.69 608 LEU A CA 1
ATOM 4968 C C . LEU A 1 608 ? -12.252 6.184 49.733 1.00 79.69 608 LEU A C 1
ATOM 4970 O O . LEU A 1 608 ? -11.485 5.313 50.122 1.00 79.69 608 LEU A O 1
ATOM 4974 N N . ILE A 1 609 ? -13.583 6.029 49.744 1.00 78.81 609 ILE A N 1
ATOM 4975 C CA . ILE A 1 609 ? -14.256 4.813 50.228 1.00 78.81 609 ILE A CA 1
ATOM 4976 C C . ILE A 1 609 ? -13.863 3.595 49.385 1.00 78.81 609 ILE A C 1
ATOM 4978 O O . ILE A 1 609 ? -13.548 2.547 49.950 1.00 78.81 609 ILE A O 1
ATOM 4982 N N . ARG A 1 610 ? -13.841 3.727 48.051 1.00 76.94 610 ARG A N 1
ATOM 4983 C CA . ARG A 1 610 ? -13.457 2.639 47.133 1.00 76.94 610 ARG A CA 1
ATOM 4984 C C . ARG A 1 610 ? -11.978 2.258 47.228 1.00 76.94 610 ARG A C 1
ATOM 4986 O O . ARG A 1 610 ? -11.620 1.135 46.887 1.00 76.94 610 ARG A O 1
ATOM 4993 N N . LYS A 1 611 ? -11.114 3.180 47.661 1.00 79.44 611 LYS A N 1
ATOM 4994 C CA . LYS A 1 611 ? -9.649 3.043 47.591 1.00 79.44 611 LYS A CA 1
ATOM 4995 C C . LYS A 1 611 ? -8.960 3.242 48.951 1.00 79.44 611 LYS A C 1
ATOM 4997 O O . LYS A 1 611 ? -7.787 3.596 48.989 1.00 79.44 611 LYS A O 1
ATOM 5002 N N . GLN A 1 612 ? -9.645 2.957 50.063 1.00 83.50 612 GLN A N 1
ATOM 5003 C CA . GLN A 1 612 ? -9.128 3.115 51.438 1.00 83.50 612 GLN A CA 1
ATOM 5004 C C . GLN A 1 612 ? -7.735 2.493 51.642 1.00 83.50 612 GLN A C 1
ATOM 5006 O O . GLN A 1 612 ? -6.844 3.130 52.199 1.00 83.50 612 GLN A O 1
ATOM 5011 N N . LYS A 1 613 ? -7.511 1.293 51.085 1.00 79.69 613 LYS A N 1
ATOM 5012 C CA . LYS A 1 613 ? -6.210 0.600 51.118 1.00 79.69 613 LYS A CA 1
ATOM 5013 C C . LYS A 1 613 ? -5.098 1.338 50.363 1.00 79.69 613 LYS A C 1
ATOM 5015 O O . LYS A 1 613 ? -3.961 1.328 50.808 1.00 79.69 613 LYS A O 1
ATOM 5020 N N . VAL A 1 614 ? -5.414 1.976 49.234 1.00 78.38 614 VAL A N 1
ATOM 5021 C CA . VAL A 1 614 ? -4.433 2.697 48.395 1.00 78.38 614 VAL A CA 1
ATOM 5022 C C . VAL A 1 614 ? -3.950 3.975 49.077 1.00 78.38 614 VAL A C 1
ATOM 5024 O O . VAL A 1 614 ? -2.810 4.388 48.884 1.00 78.38 614 VAL A O 1
ATOM 5027 N N . PHE A 1 615 ? -4.823 4.595 49.868 1.00 81.88 615 PHE A N 1
ATOM 5028 C CA . PHE A 1 615 ? -4.537 5.830 50.590 1.00 81.88 615 PHE A CA 1
ATOM 5029 C C . PHE A 1 615 ? -4.045 5.596 52.025 1.00 81.88 615 PHE A C 1
ATOM 5031 O O . PHE A 1 615 ? -3.755 6.566 52.722 1.00 81.88 615 PHE A O 1
ATOM 5038 N N . SER A 1 616 ? -3.969 4.339 52.480 1.00 85.19 616 SER A N 1
ATOM 5039 C CA . SER A 1 616 ? -3.692 3.984 53.879 1.00 85.19 616 SER A CA 1
ATOM 5040 C C . SER A 1 616 ? -4.592 4.759 54.852 1.00 85.19 616 SER A C 1
ATOM 5042 O O . SER A 1 616 ? -4.116 5.380 55.800 1.00 85.19 616 SER A O 1
ATOM 5044 N N . ILE A 1 617 ? -5.903 4.762 54.595 1.00 86.12 617 ILE A N 1
ATOM 5045 C CA . ILE A 1 617 ? -6.911 5.431 55.431 1.00 86.12 617 ILE A CA 1
ATOM 5046 C C . ILE A 1 617 ? -8.069 4.494 55.773 1.00 86.12 617 ILE A C 1
ATOM 5048 O O . ILE A 1 617 ? -8.318 3.522 55.067 1.00 86.12 617 ILE A O 1
ATOM 5052 N N . ASN A 1 618 ? -8.815 4.828 56.821 1.00 87.25 618 ASN A N 1
ATOM 5053 C CA . ASN A 1 618 ? -10.058 4.172 57.206 1.00 87.25 618 ASN A CA 1
ATOM 5054 C C . ASN A 1 618 ? -11.190 5.206 57.327 1.00 87.25 618 ASN A C 1
ATOM 5056 O O . ASN A 1 618 ? -11.000 6.285 57.902 1.00 87.25 618 ASN A O 1
ATOM 5060 N N . ILE A 1 619 ? -12.361 4.877 56.777 1.00 83.50 619 ILE A N 1
ATOM 5061 C CA . ILE A 1 619 ? -13.584 5.683 56.839 1.00 83.50 619 ILE A CA 1
ATOM 5062 C C . ILE A 1 619 ? -14.708 4.821 57.422 1.00 83.50 619 ILE A C 1
ATOM 5064 O O . ILE A 1 619 ? -15.271 3.964 56.740 1.00 83.50 619 ILE A O 1
ATOM 5068 N N . GLU A 1 620 ? -15.078 5.080 58.676 1.00 74.25 620 GLU A N 1
ATOM 5069 C CA . GLU A 1 620 ? -16.187 4.380 59.332 1.00 74.25 620 GLU A CA 1
ATOM 5070 C C . GLU A 1 620 ? -17.550 4.802 58.755 1.00 74.25 620 GLU A C 1
ATOM 5072 O O . GLU A 1 620 ? -17.829 5.984 58.511 1.00 74.25 620 GLU A O 1
ATOM 5077 N N . LYS A 1 621 ? -18.437 3.820 58.555 1.00 58.66 621 LYS A N 1
ATOM 5078 C CA . LYS A 1 621 ? -19.779 4.026 57.996 1.00 58.66 621 LYS A CA 1
ATOM 5079 C C . LYS A 1 621 ? -20.582 4.970 58.904 1.00 58.66 621 LYS A C 1
ATOM 5081 O O . LYS A 1 621 ? -20.776 4.688 60.079 1.00 58.66 621 LYS A O 1
ATOM 5086 N N . GLY A 1 622 ? -21.037 6.098 58.354 1.00 61.62 622 GLY A N 1
ATOM 5087 C CA . GLY A 1 622 ? -21.803 7.120 59.084 1.00 61.62 622 GLY A CA 1
ATOM 5088 C C . GLY A 1 622 ? -20.974 8.231 59.744 1.00 61.62 622 GLY A C 1
ATOM 5089 O O . GLY A 1 622 ? -21.560 9.209 60.197 1.00 61.62 622 GLY A O 1
ATOM 5090 N N . LYS A 1 623 ? -19.633 8.153 59.750 1.00 71.00 623 LYS A N 1
ATOM 5091 C CA . LYS A 1 623 ? -18.769 9.219 60.291 1.00 71.00 623 LYS A CA 1
ATOM 5092 C C . LYS A 1 623 ? -18.214 10.135 59.196 1.00 71.00 623 LYS A C 1
ATOM 5094 O O . LYS A 1 623 ? -18.005 9.735 58.046 1.00 71.00 623 LYS A O 1
ATOM 5099 N N . HIS A 1 624 ? -17.989 11.404 59.539 1.00 76.56 624 HIS A N 1
ATOM 5100 C CA . HIS A 1 624 ? -17.395 12.397 58.630 1.00 76.56 624 HIS A CA 1
ATOM 5101 C C . HIS A 1 624 ? -15.859 12.422 58.664 1.00 76.56 624 HIS A C 1
ATOM 5103 O O . HIS A 1 624 ? -15.250 12.986 57.753 1.00 76.56 624 HIS A O 1
ATOM 5109 N N . THR A 1 625 ? -15.267 11.774 59.666 1.00 82.69 625 THR A N 1
ATOM 5110 C CA . THR A 1 625 ? -13.827 11.715 59.932 1.00 82.69 625 THR A CA 1
ATOM 5111 C C . THR A 1 625 ? -13.154 10.568 59.173 1.00 82.69 625 THR A C 1
ATOM 5113 O O . THR A 1 625 ? -13.709 9.475 59.054 1.00 82.69 625 THR A O 1
ATOM 5116 N N . ILE A 1 626 ? -11.950 10.830 58.677 1.00 88.06 626 ILE A N 1
ATOM 5117 C CA . ILE A 1 626 ? -11.033 9.925 57.987 1.00 88.06 626 ILE A CA 1
ATOM 5118 C C . ILE A 1 626 ? -9.816 9.744 58.894 1.00 88.06 626 ILE A C 1
ATOM 5120 O O . ILE A 1 626 ? -9.266 10.729 59.387 1.00 88.06 626 ILE A O 1
ATOM 5124 N N . ARG A 1 627 ? -9.390 8.497 59.108 1.00 87.94 627 ARG A N 1
ATOM 5125 C CA . ARG A 1 627 ? -8.220 8.169 59.936 1.00 87.94 627 ARG A CA 1
ATOM 5126 C C . ARG A 1 627 ? -7.101 7.590 59.091 1.00 87.94 627 ARG A C 1
ATOM 5128 O O . ARG A 1 627 ? -7.367 6.719 58.269 1.00 87.94 627 ARG A O 1
ATOM 5135 N N . LYS A 1 628 ? -5.858 8.018 59.312 1.00 88.62 628 LYS A N 1
ATOM 5136 C CA . LYS A 1 628 ? -4.680 7.367 58.720 1.00 88.62 628 LYS A CA 1
ATOM 5137 C C . LYS A 1 628 ? -4.444 6.002 59.363 1.00 88.62 628 LYS A C 1
ATOM 5139 O O . LYS A 1 628 ? -4.572 5.853 60.576 1.00 88.62 628 LYS A O 1
ATOM 5144 N N . VAL A 1 629 ? -4.070 5.025 58.549 1.00 82.56 629 VAL A N 1
ATOM 5145 C CA . VAL A 1 629 ? -3.686 3.681 58.980 1.00 82.56 629 VAL A CA 1
ATOM 5146 C C . VAL A 1 629 ? -2.153 3.606 58.982 1.00 82.56 629 VAL A C 1
ATOM 5148 O O . VAL A 1 629 ? -1.536 3.943 57.966 1.00 82.56 629 VAL A O 1
ATOM 5151 N N . PRO A 1 630 ? -1.511 3.213 60.098 1.00 65.50 630 PRO A N 1
ATOM 5152 C CA . PRO A 1 630 ? -0.065 3.004 60.154 1.00 65.50 630 PRO A CA 1
ATOM 5153 C C . PRO A 1 630 ? 0.379 1.957 59.127 1.00 65.50 630 PRO A C 1
ATOM 5155 O O . PRO A 1 630 ? -0.339 0.997 58.875 1.00 65.50 630 PRO A O 1
ATOM 5158 N N . ALA A 1 631 ? 1.577 2.102 58.561 1.00 53.62 631 ALA A N 1
ATOM 5159 C CA . ALA A 1 631 ? 2.050 1.287 57.436 1.00 53.62 631 ALA A CA 1
ATOM 5160 C C . ALA A 1 631 ? 2.306 -0.215 57.732 1.00 53.62 631 ALA A C 1
ATOM 5162 O O . ALA A 1 631 ? 2.881 -0.883 56.883 1.00 53.62 631 ALA A O 1
ATOM 5163 N N . ASN A 1 632 ? 1.870 -0.757 58.876 1.00 43.03 632 ASN A N 1
ATOM 5164 C CA . ASN A 1 632 ? 2.054 -2.158 59.280 1.00 43.03 632 ASN A CA 1
ATOM 5165 C C . ASN A 1 632 ? 0.768 -2.755 59.892 1.00 43.03 632 ASN A C 1
ATOM 5167 O O . ASN A 1 632 ? 0.730 -3.067 61.083 1.00 43.03 632 ASN A O 1
ATOM 5171 N N . SER A 1 633 ? -0.282 -2.916 59.083 1.00 35.50 633 SER A N 1
ATOM 5172 C CA . SER A 1 633 ? -1.459 -3.736 59.418 1.00 35.50 633 SER A CA 1
ATOM 5173 C C . SER A 1 633 ? -2.012 -4.439 58.192 1.00 35.50 633 SER A C 1
ATOM 5175 O O . SER A 1 633 ? -2.279 -3.705 57.208 1.00 35.50 633 SER A O 1
#

Radius of gyration: 31.23 Å; Cα contacts (8 Å, |Δi|>4): 990; chains: 1; bounding box: 77×59×98 Å

pLDDT: mean 85.21, std 11.18, range [29.11, 97.81]

Solvent-accessible surface area (backbone atoms only — not comparable to full-atom values): 35331 Å² total; per-residue (Å²): 138,80,76,86,72,88,58,43,50,47,82,39,80,49,75,86,76,89,77,87,71,80,61,61,36,53,56,66,58,52,36,50,50,51,53,56,50,58,69,68,62,63,64,88,59,76,46,45,39,33,34,39,30,45,57,73,83,56,43,64,70,58,55,51,44,68,73,45,68,90,50,31,27,35,37,26,20,79,44,70,69,47,44,49,54,48,41,64,73,70,42,67,93,54,79,65,32,69,64,72,52,71,66,54,29,44,75,73,66,66,37,93,55,97,54,45,76,58,43,72,76,40,57,76,66,58,32,48,49,48,42,73,76,71,38,90,52,57,75,75,30,56,64,46,42,47,52,54,51,42,74,74,40,50,29,37,36,41,42,36,73,47,36,63,38,43,83,82,41,45,75,52,54,79,61,20,58,30,36,37,35,43,49,84,49,67,83,38,39,42,45,81,48,57,38,46,50,64,51,54,56,53,49,39,55,51,30,52,55,46,45,71,35,86,91,48,56,72,65,56,25,51,46,26,53,53,48,42,54,52,53,51,49,62,70,67,52,83,63,52,65,44,77,39,91,71,71,85,83,78,54,72,70,54,51,54,52,48,59,55,44,40,68,76,69,63,53,88,46,62,62,67,63,46,52,51,46,23,34,77,65,66,29,55,33,40,49,55,92,60,35,39,33,34,67,48,66,35,63,74,72,76,82,36,20,32,41,35,41,23,47,62,58,51,48,70,51,50,22,54,50,66,73,45,77,51,51,65,43,64,68,98,51,40,64,44,64,49,38,49,24,39,35,26,41,81,32,46,48,36,61,75,60,29,36,44,76,44,96,88,70,49,77,44,80,34,74,54,36,58,54,50,52,52,50,50,51,38,54,48,61,76,46,66,89,50,34,34,37,35,40,21,40,55,80,53,31,60,58,40,64,76,37,93,72,49,50,99,47,35,47,76,42,30,65,96,72,56,80,81,56,68,89,42,46,84,34,37,32,41,34,40,45,34,37,65,56,71,54,57,65,53,46,37,44,52,33,28,57,51,52,73,54,84,78,60,48,69,63,46,34,54,48,44,72,72,47,26,58,41,80,39,77,48,83,43,74,55,98,51,38,27,38,34,26,54,29,81,47,47,83,51,60,63,51,34,45,43,46,42,57,60,29,46,25,49,53,52,56,58,57,42,35,42,40,39,50,43,74,91,37,62,93,45,87,30,39,34,38,33,46,22,38,60,83,60,84,88,53,78,55,78,38,80,43,42,65,68,57,52,40,68,73,74,42,51,68,65,59,49,50,51,50,51,48,50,50,46,54,33,53,68,75,46,66,64,64,41,38,71,64,59,49,51,56,40,41,30,72,76,64,75,56,91,70,75,73,67,72,50,54,54,56,51,49,56,48,47,69,76,39,26,80,83,64,38,37,48,72,56,91,94,56,73,54,35,32,61,48,73,99,82,124

Secondary structure (DSSP, 8-state):
-----S-SEEEEE----S-----EEPHHHHHHHHHHHHHT--SSSS--EEEE-PPTTS-HHHHHHHHHTTS-EEEEESSHHHHHHHHHHHSTTS-EEE---HHHHHHTT----TTHHHHHTS-HHHHHHHHHHH-TTGGGSHHHHHHHHHHH-SEEEEEGGGGG-GGGTHHHHTT-SEEEEES--HHHHEEEEEEEHHHHHHHHHHHHHHHH-TTS-HHHHHHHHHHHHHHHHHHH---SEE-----PPPPHHHHHHHHHHHHHHT-S--HHHHHHHHHHHTPPEEEETTEEEEEEE----SSS-EEEE-TT--HHHHHHHHTS-EEEE--SSEEP--SEEEEE-S----HHHHEEE-TTSPEEEPHHHHHHHHHHHHHHHHTTTS-EEEEE-HHHHHHHHTTTT-BTTEEEEETTS-TT--TTTT-SEEEEES-----HHHHHHHHHHHTT----HHHHHHHHHHHSEEEEEEEEEETTEEEEEEEE--SSHHHHHHHIIIIIHHHHHHHGGG-TT-GGGTTS--EEEEES----TT---SEEE-HHHHHHHH--HHHHHHHHHHHHHHHHHS-SEEEHHHHHHHHHHHHT----HHHHHHHHHHHHHHTTTTTTEE--TT-SEEEEPPS--

Mean predicted aligned error: 11.25 Å

Nearest PDB structures (foldseek):
  3a4c-assembly1_A  TM=5.358E-01  e=4.449E+00  Mus musculus
  3hyc-assembly3_E  TM=3.630E-01  e=1.528E+00  Escherichia coli B
  3hjg-assembly1_B  TM=3.168E-01  e=6.162E-01  Vibrio parahaemolyticus
  8s0f-assembly1_8  TM=2.550E-01  e=5.510E+00  Homo sapiens
  4kri-assembly2_B  TM=1.621E-01  e=1.612E+00  Haemonchus contortus

Sequence (633 aa):
MSANIRKPYREITVIEDGKANIEHISLDKARNKLKEDLSKIDINGEAKTYLLTHPSGVGKTHHVAEYVKDRSFLWLCAIHDLARETIEKHFSGMNVVELKSRKYMIKTKELNCLLTFKIMNSVPEEASIVCETKCYMGCRCEYYTNLHKARKSNCIFGMHAHLQNPDSIKDYIAKSDIVIIDESFSSHYIGEEGFHKCDIENFIGLLELIAKSELMMKETRAISNELIKYLTNLLQDSESEISIDSFPTINDELTQIYYKAIRKLRWQGNIISMLQYAYKNQAMIVKRDDYYTYMKVAKLPDDVPIIILDASGNADFYEKMLNRKVIAYGLDQNVTQFAHVTQFLDGIHTRSSLLMEKPDGTLLRKKTYYRLVKLIQAIKHKHLGEKIVIGAKMSVEIKLKGSKIEDKNTKIIHYYDIRGINDYKDCDVLVILGSPMLSFDDIAREARLIFNQNWNDDEMVEQMKIDGKSWVKADYAKDGIGYEIHTFKFSNDYIEQYYRHSVIAELLQMLGRIRPYDDENEGKDKHVYIITNTPIPNVKIDEMITIKEFMQRQGDPEGERIEIRKINEAIKSLPNEFTVLDLVDKIKELFDEDRTREKQRRNLRDLLIRKQKVFSINIEKGKHTIRKVPANS

Foldseek 3Di:
DDDPPVFQWDKDFFDPPPPDCQPADALVVLLVLLLVVLVVDDLPDFAAAAEEQAAFPSCNLQSVLVSPVVFQEEEAEADPLLVVVSCVPRVPPHLEAELDDPCRCVVVVVWPDPCVVVLNPDDPVVNVLCCVPPNPCNCVTSNNVSVVSLLVDRHYYYYLLCLLVCVSCVSNQVSGSEYEYEADSLVSQKDKDKFFLVLLVVLLVLLVVQLPDPPHDPVSNVLSVVSNVVSVVVSVDPDQKDWLQDDGDHDPVSVVSLSVCCVVVVGPDDPVVVSVCCNVVRWIWGDDPRMIMTMRGGDDDSRHHYYYYYNLDDQVLCCLLVVHHYHYRYDPGFHDFLAAEEEAQRAQADPVNAWDADPVRDIDGDPVVVLVVLLLVLVCVVVPPFAEEEEDAPVSLVVCVVDPSDDPRYHYDYFPPLPPDLPQLRGQEYEYAHWNDDQLLCLLVSLCGSSVHDDDSVVSSVQCVVAQWDFDWAPDDDPSMTMTGIYGDHPDPSSRSSCSVRILSRVSSSVCNNVRNDPVCNVPNHYYYHHHNDHRPSDDHPYYDHSVVSCVVSPRVVVVVVVLVLLLVLLVPDPQKDFLQSSVVSSCVVPVDDDDDDVVSVVVVVVCVVCVVSSQWDDDPPDRMIGHHPPPD